Protein AF-0000000084333976 (afdb_homodimer)

Secondary structure (DSSP, 8-state):
---HHHHHHHHHHHHHHHHHHHHH--PPP--B-TTSPBPPEEE---S-EE-----EEEEEE--SS-HHHHHHHHT-GGG----SEEE-TTS-EEE-S-TTSEESSS-S--BTTBS-GGGGEEEEEE---SSSPPPHHHHHHHHHHHHHHHHHHT--GGGEEEHHHHSTTT--TT-TTS-HHHHHHTTSS----SSPPPPPTT--HHHHHHHHT---SSHHHHHHHHIIIII-S---SS--HHHHHHHHHHHHHH--/---HHHHHHHHHHHHHHHHHHHHH--PPP--B-TTSPBPPEEE---S-EE-----EEEEEE--SS-HHHHHHHHT-GGG----SEEE-TTS-EEE-S-TTSEESSS-S--BTTBS-GGGGEEEEEE---SSSPPPHHHHHHHHHHHHHHHHHHT--GGGEEEHHHHSTTT--TT-TTS-HHHHHHTTSS----SSPPPPPTT--HHHHHHHHT---SSHHHHHHHHIIIII-S---SS--HHHHHHHHHHHHHH--

Nearest PDB structures (foldseek):
  3d2y-assembly1_A  TM=8.176E-01  e=6.440E-20  Escherichia coli str. K-12 substr. MG1655
  4bxe-assembly1_A  TM=8.683E-01  e=4.251E-18  Pseudomonas aeruginosa PAO1
  4bol-assembly1_B  TM=7.664E-01  e=3.710E-19  Pseudomonas aeruginosa PAO1
  2y28-assembly3_C  TM=9.132E-01  e=2.337E-10  Citrobacter freundii
  1j3g-assembly1_A  TM=6.584E-01  e=6.649E-06  Citrobacter freundii

Radius of gyration: 23.71 Å; Cα contacts (8 Å, |Δi|>4): 1105; chains: 2; bounding box: 62×66×51 Å

pLDDT: mean 95.33, std 9.06, range [26.02, 98.94]

Structure (mmCIF, N/CA/C/O backbone):
data_AF-0000000084333976-model_v1
#
loop_
_entity.id
_entity.type
_entity.pdbx_description
1 polymer 'N-acetylmuramoyl-L-alanine amidase'
#
loop_
_atom_site.group_PDB
_atom_site.id
_atom_site.type_symbol
_atom_site.label_atom_id
_atom_site.label_alt_id
_atom_site.label_comp_id
_atom_site.label_asym_id
_atom_site.label_entity_id
_atom_site.label_seq_id
_atom_site.pdbx_PDB_ins_code
_atom_site.Cartn_x
_atom_site.Cartn_y
_atom_site.Cartn_z
_atom_site.occupancy
_atom_site.B_iso_or_equiv
_atom_site.auth_seq_id
_atom_site.auth_comp_id
_atom_site.auth_asym_id
_atom_site.auth_atom_id
_atom_site.pdbx_PDB_model_num
ATOM 1 N N . MET A 1 1 ? 24.5 -17.547 -30.5 1 26.02 1 MET A N 1
ATOM 2 C CA . MET A 1 1 ? 25.297 -17.469 -29.266 1 26.02 1 MET A CA 1
ATOM 3 C C . MET A 1 1 ? 24.516 -16.781 -28.156 1 26.02 1 MET A C 1
ATOM 5 O O . MET A 1 1 ? 23.688 -15.898 -28.422 1 26.02 1 MET A O 1
ATOM 9 N N . VAL A 1 2 ? 24.234 -17.312 -26.969 1 33.06 2 VAL A N 1
ATOM 10 C CA . VAL A 1 2 ? 23.609 -17.031 -25.688 1 33.06 2 VAL A CA 1
ATOM 11 C C . VAL A 1 2 ? 24.078 -15.68 -25.172 1 33.06 2 VAL A C 1
ATOM 13 O O . VAL A 1 2 ? 24.938 -15.602 -24.281 1 33.06 2 VAL A O 1
ATOM 16 N N . THR A 1 3 ? 24.547 -14.859 -25.812 1 40.34 3 THR A N 1
ATOM 17 C CA . THR A 1 3 ? 25.094 -13.508 -25.703 1 40.34 3 THR A CA 1
ATOM 18 C C . THR A 1 3 ? 24.078 -12.578 -25.016 1 40.34 3 THR A C 1
ATOM 20 O O . THR A 1 3 ? 24.406 -11.438 -24.688 1 40.34 3 THR A O 1
ATOM 23 N N . THR A 1 4 ? 22.812 -12.953 -24.984 1 44.5 4 THR A N 1
ATOM 24 C CA . THR A 1 4 ? 21.641 -12.172 -24.594 1 44.5 4 THR A CA 1
ATOM 25 C C . THR A 1 4 ? 21.594 -11.992 -23.078 1 44.5 4 THR A C 1
ATOM 27 O O . THR A 1 4 ? 21.188 -10.938 -22.578 1 44.5 4 THR A O 1
ATOM 30 N N . GLY A 1 5 ? 22.156 -13.016 -22.328 1 52.16 5 GLY A N 1
ATOM 31 C CA . GLY A 1 5 ? 22.156 -13.031 -20.875 1 52.16 5 GLY A CA 1
ATOM 32 C C . GLY A 1 5 ? 23.109 -12.008 -20.266 1 52.16 5 GLY A C 1
ATOM 33 O O . GLY A 1 5 ? 22.766 -11.32 -19.312 1 52.16 5 GLY A O 1
ATOM 34 N N . VAL A 1 6 ? 24.562 -12.055 -20.703 1 53.56 6 VAL A N 1
ATOM 35 C CA . VAL A 1 6 ? 25.609 -11.172 -20.219 1 53.56 6 VAL A CA 1
ATOM 36 C C . VAL A 1 6 ? 25.203 -9.719 -20.406 1 53.56 6 VAL A C 1
ATOM 38 O O . VAL A 1 6 ? 25.391 -8.883 -19.516 1 53.56 6 VAL A O 1
ATOM 41 N N . ASN A 1 7 ? 24.438 -9.469 -21.484 1 79.62 7 ASN A N 1
ATOM 42 C CA . ASN A 1 7 ? 24.016 -8.117 -21.797 1 79.62 7 ASN A CA 1
ATOM 43 C C . ASN A 1 7 ? 22.844 -7.672 -20.906 1 79.62 7 ASN A C 1
ATOM 45 O O . ASN A 1 7 ? 22.844 -6.543 -20.422 1 79.62 7 ASN A O 1
ATOM 49 N N . THR A 1 8 ? 22.203 -8.703 -20.344 1 89.75 8 THR A N 1
ATOM 50 C CA . THR A 1 8 ? 21.062 -8.344 -19.516 1 89.75 8 THR A CA 1
ATOM 51 C C . THR A 1 8 ? 21.5 -7.996 -18.094 1 89.75 8 THR A C 1
ATOM 53 O O . THR A 1 8 ? 20.953 -7.066 -17.484 1 89.75 8 THR A O 1
ATOM 56 N N . LYS A 1 9 ? 22.547 -8.75 -17.641 1 92.12 9 LYS A N 1
ATOM 57 C CA . LYS A 1 9 ? 23.062 -8.484 -16.297 1 92.12 9 LYS A CA 1
ATOM 58 C C . LYS A 1 9 ? 23.672 -7.086 -16.219 1 92.12 9 LYS A C 1
ATOM 60 O O . LYS A 1 9 ? 23.438 -6.359 -15.242 1 92.12 9 LYS A O 1
ATOM 65 N N . LYS A 1 10 ? 24.422 -6.746 -17.172 1 92.69 10 LYS A N 1
ATOM 66 C CA . LYS A 1 10 ? 25.047 -5.422 -17.188 1 92.69 10 LYS A CA 1
ATOM 67 C C . LYS A 1 10 ? 23.984 -4.324 -17.281 1 92.69 10 LYS A C 1
ATOM 69 O O . LYS A 1 10 ? 24.109 -3.291 -16.625 1 92.69 10 LYS A O 1
ATOM 74 N N . VAL A 1 11 ? 23.062 -4.578 -18.141 1 94.06 11 VAL A N 1
ATOM 75 C CA . VAL A 1 11 ? 21.953 -3.627 -18.266 1 94.06 11 VAL A CA 1
ATOM 76 C C . VAL A 1 11 ? 21.234 -3.486 -16.922 1 94.06 11 VAL A C 1
ATOM 78 O O . VAL A 1 11 ? 20.969 -2.371 -16.469 1 94.06 11 VAL A O 1
ATOM 81 N N . TYR A 1 12 ? 20.984 -4.555 -16.266 1 95.38 12 TYR A N 1
ATOM 82 C CA . TYR A 1 12 ? 20.359 -4.59 -14.945 1 95.38 12 TYR A CA 1
ATOM 83 C C . TYR A 1 12 ? 21.172 -3.795 -13.93 1 95.38 12 TYR A C 1
ATOM 85 O O . TYR A 1 12 ? 20.641 -2.908 -13.258 1 95.38 12 TYR A O 1
ATOM 93 N N . GLU A 1 13 ? 22.406 -4.047 -13.828 1 96 13 GLU A N 1
ATOM 94 C CA . GLU A 1 13 ? 23.266 -3.381 -12.859 1 96 13 GLU A CA 1
ATOM 95 C C . GLU A 1 13 ? 23.312 -1.876 -13.102 1 96 13 GLU A C 1
ATOM 97 O O . GLU A 1 13 ? 23.281 -1.087 -12.156 1 96 13 GLU A O 1
ATOM 102 N N . THR A 1 14 ? 23.391 -1.522 -14.375 1 96.06 14 THR A N 1
ATOM 103 C CA . THR A 1 14 ? 23.438 -0.109 -14.734 1 96.06 14 THR A CA 1
ATOM 104 C C . THR A 1 14 ? 22.125 0.582 -14.359 1 96.06 14 THR A C 1
ATOM 106 O O . THR A 1 14 ? 22.125 1.689 -13.82 1 96.06 14 THR A O 1
ATOM 109 N N . GLN A 1 15 ? 21.016 -0.066 -14.672 1 96.12 15 GLN A N 1
ATOM 110 C CA . GLN A 1 15 ? 19.703 0.49 -14.32 1 96.12 15 GLN A CA 1
ATOM 111 C C . GLN A 1 15 ? 19.547 0.63 -12.812 1 96.12 15 GLN A C 1
ATOM 113 O O . GLN A 1 15 ? 19.125 1.677 -12.32 1 96.12 15 GLN A O 1
ATOM 118 N N . VAL A 1 16 ? 19.891 -0.395 -12.07 1 97.06 16 VAL A N 1
ATOM 119 C CA . VAL A 1 16 ? 19.781 -0.368 -10.617 1 97.06 16 VAL A CA 1
ATOM 120 C C . VAL A 1 16 ? 20.625 0.778 -10.062 1 97.06 16 VAL A C 1
ATOM 122 O O . VAL A 1 16 ? 20.141 1.572 -9.25 1 97.06 16 VAL A O 1
ATOM 125 N N . ASP A 1 17 ? 21.859 0.923 -10.562 1 97 17 ASP A N 1
ATOM 126 C CA . ASP A 1 17 ? 22.734 1.999 -10.109 1 97 17 ASP A CA 1
ATOM 127 C C . ASP A 1 17 ? 22.109 3.367 -10.391 1 97 17 ASP A C 1
ATOM 129 O O . ASP A 1 17 ? 22.156 4.262 -9.539 1 97 17 ASP A O 1
ATOM 133 N N . SER A 1 18 ? 21.578 3.49 -11.547 1 97.19 18 SER A N 1
ATOM 134 C CA . SER A 1 18 ? 20.969 4.762 -11.93 1 97.19 18 SER A CA 1
ATOM 135 C C . SER A 1 18 ? 19.797 5.105 -11.016 1 97.19 18 SER A C 1
ATOM 137 O O . SER A 1 18 ? 19.656 6.242 -10.562 1 97.19 18 SER A O 1
ATOM 139 N N . PHE A 1 19 ? 18.938 4.148 -10.797 1 96.94 19 PHE A N 1
ATOM 140 C CA . PHE A 1 19 ? 17.781 4.387 -9.93 1 96.94 19 PHE A CA 1
ATOM 141 C C . PHE A 1 19 ? 18.234 4.652 -8.5 1 96.94 19 PHE A C 1
ATOM 143 O O . PHE A 1 19 ? 17.688 5.523 -7.82 1 96.94 19 PHE A O 1
ATOM 150 N N . LEU A 1 20 ? 19.188 3.908 -8.031 1 97.44 20 LEU A N 1
ATOM 151 C CA . LEU A 1 20 ? 19.656 4.09 -6.66 1 97.44 20 LEU A CA 1
ATOM 152 C C . LEU A 1 20 ? 20.344 5.441 -6.492 1 97.44 20 LEU A C 1
ATOM 154 O O . LEU A 1 20 ? 20.328 6.023 -5.406 1 97.44 20 LEU A O 1
ATOM 158 N N . ASP A 1 21 ? 20.953 6.016 -7.527 1 97.25 21 ASP A N 1
ATOM 159 C CA . ASP A 1 21 ? 21.516 7.363 -7.492 1 97.25 21 ASP A CA 1
ATOM 160 C C . ASP A 1 21 ? 20.422 8.406 -7.211 1 97.25 21 ASP A C 1
ATOM 162 O O . ASP A 1 21 ? 20.688 9.406 -6.539 1 97.25 21 ASP A O 1
ATOM 166 N N . VAL A 1 22 ? 19.266 8.156 -7.754 1 97.06 22 VAL A N 1
ATOM 167 C CA . VAL A 1 22 ? 18.156 9.047 -7.469 1 97.06 22 VAL A CA 1
ATOM 168 C C . VAL A 1 22 ? 17.844 9.023 -5.977 1 97.06 22 VAL A C 1
ATOM 170 O O . VAL A 1 22 ? 17.625 10.078 -5.363 1 97.06 22 VAL A O 1
ATOM 173 N N . ALA A 1 23 ? 17.891 7.879 -5.383 1 97.06 23 ALA A N 1
ATOM 174 C CA . ALA A 1 23 ? 17.562 7.707 -3.971 1 97.06 23 ALA A CA 1
ATOM 175 C C . ALA A 1 23 ? 18.641 8.312 -3.078 1 97.06 23 ALA A C 1
ATOM 177 O O . ALA A 1 23 ? 18.422 8.57 -1.895 1 97.06 23 ALA A O 1
ATOM 178 N N . LYS A 1 24 ? 19.766 8.617 -3.602 1 96.56 24 LYS A N 1
ATOM 179 C CA . LYS A 1 24 ? 20.875 9.18 -2.84 1 96.56 24 LYS A CA 1
ATOM 180 C C . LYS A 1 24 ? 20.797 10.703 -2.807 1 96.56 24 LYS A C 1
ATOM 182 O O . LYS A 1 24 ? 21.484 11.344 -2.014 1 96.56 24 LYS A O 1
ATOM 187 N N . GLN A 1 25 ? 20.031 11.219 -3.709 1 96 25 GLN A N 1
ATOM 188 C CA . GLN A 1 25 ? 20 12.672 -3.834 1 96 25 GLN A CA 1
ATOM 189 C C . GLN A 1 25 ? 19.453 13.328 -2.572 1 96 25 GLN A C 1
ATOM 191 O O . GLN A 1 25 ? 18.5 12.82 -1.975 1 96 25 GLN A O 1
ATOM 196 N N . MET A 1 26 ? 20.031 14.383 -2.16 1 95.81 26 MET A N 1
ATOM 197 C CA . MET A 1 26 ? 19.625 15.156 -0.992 1 95.81 26 MET A CA 1
ATOM 198 C C . MET A 1 26 ? 19.156 16.547 -1.4 1 95.81 26 MET A C 1
ATOM 200 O O . MET A 1 26 ? 19.656 17.562 -0.901 1 95.81 26 MET A O 1
ATOM 204 N N . ASN A 1 27 ? 18.203 16.594 -2.271 1 93.12 27 ASN A N 1
ATOM 205 C CA . ASN A 1 27 ? 17.688 17.859 -2.752 1 93.12 27 ASN A CA 1
ATOM 206 C C . ASN A 1 27 ? 16.469 18.312 -1.953 1 93.12 27 ASN A C 1
ATOM 208 O O . ASN A 1 27 ? 15.586 17.5 -1.651 1 93.12 27 ASN A O 1
ATOM 212 N N . PRO A 1 28 ? 16.484 19.578 -1.604 1 93.12 28 PRO A N 1
ATOM 213 C CA . PRO A 1 28 ? 15.258 20.078 -1.003 1 93.12 28 PRO A CA 1
ATOM 214 C C . PRO A 1 28 ? 14.078 20.078 -1.975 1 93.12 28 PRO A C 1
ATOM 216 O O . PRO A 1 28 ? 14.273 19.953 -3.188 1 93.12 28 PRO A O 1
ATOM 219 N N . ALA A 1 29 ? 12.922 20.141 -1.387 1 89.44 29 ALA A N 1
ATOM 220 C CA . ALA A 1 29 ? 11.75 20.328 -2.238 1 89.44 29 ALA A CA 1
ATOM 221 C C . ALA A 1 29 ? 11.812 21.656 -2.971 1 89.44 29 ALA A C 1
ATOM 223 O O . ALA A 1 29 ? 12.125 22.688 -2.371 1 89.44 29 ALA A O 1
ATOM 224 N N . MET A 1 30 ? 11.672 21.656 -4.18 1 90.44 30 MET A N 1
ATOM 225 C CA . MET A 1 30 ? 11.617 22.891 -4.953 1 90.44 30 MET A CA 1
ATOM 226 C C . MET A 1 30 ? 10.172 23.312 -5.203 1 90.44 30 MET A C 1
ATOM 228 O O . MET A 1 30 ? 9.523 22.812 -6.121 1 90.44 30 MET A O 1
ATOM 232 N N . LEU A 1 31 ? 9.727 24.234 -4.418 1 93.69 31 LEU A N 1
ATOM 233 C CA . LEU A 1 31 ? 8.336 24.672 -4.445 1 93.69 31 LEU A CA 1
ATOM 234 C C . LEU A 1 31 ? 8.242 26.141 -4.836 1 93.69 31 LEU A C 1
ATOM 236 O O . LEU A 1 31 ? 9.047 26.969 -4.395 1 93.69 31 LEU A O 1
ATOM 240 N N . THR A 1 32 ? 7.379 26.422 -5.691 1 93.38 32 THR A N 1
ATOM 241 C CA . THR A 1 32 ? 7.09 27.797 -6.102 1 93.38 32 THR A CA 1
ATOM 242 C C . THR A 1 32 ? 5.586 28.062 -6.074 1 93.38 32 THR A C 1
ATOM 244 O O . THR A 1 32 ? 4.789 27.203 -6.449 1 93.38 32 THR A O 1
ATOM 247 N N . ASP A 1 33 ? 5.23 29.203 -5.625 1 91.25 33 ASP A N 1
ATOM 248 C CA . ASP A 1 33 ? 3.809 29.531 -5.594 1 91.25 33 ASP A CA 1
ATOM 249 C C . ASP A 1 33 ? 3.338 30.062 -6.941 1 91.25 33 ASP A C 1
ATOM 251 O O . ASP A 1 33 ? 4.094 30.062 -7.918 1 91.25 33 ASP A O 1
ATOM 255 N N . SER A 1 34 ? 2.08 30.422 -6.938 1 89 34 SER A N 1
ATOM 256 C CA . SER A 1 34 ? 1.458 30.797 -8.203 1 89 34 SER A CA 1
ATOM 257 C C . SER A 1 34 ? 2.096 32.062 -8.773 1 89 34 SER A C 1
ATOM 259 O O . SER A 1 34 ? 2.014 32.312 -9.977 1 89 34 SER A O 1
ATOM 261 N N . ALA A 1 35 ? 2.717 32.875 -7.926 1 92.19 35 ALA A N 1
ATOM 262 C CA . ALA A 1 35 ? 3.371 34.125 -8.359 1 92.19 35 ALA A CA 1
ATOM 263 C C . ALA A 1 35 ? 4.824 33.844 -8.75 1 92.19 35 ALA A C 1
ATOM 265 O O . ALA A 1 35 ? 5.543 34.781 -9.141 1 92.19 35 ALA A O 1
ATOM 266 N N . GLY A 1 36 ? 5.211 32.625 -8.617 1 91.69 36 GLY A N 1
ATOM 267 C CA . GLY A 1 36 ? 6.57 32.281 -8.977 1 91.69 36 GLY A CA 1
ATOM 268 C C . GLY A 1 36 ? 7.559 32.469 -7.84 1 91.69 36 GLY A C 1
ATOM 269 O O . GLY A 1 36 ? 8.773 32.406 -8.047 1 91.69 36 GLY A O 1
ATOM 270 N N . VAL A 1 37 ? 7.039 32.781 -6.688 1 92.44 37 VAL A N 1
ATOM 271 C CA . VAL A 1 37 ? 7.902 32.969 -5.527 1 92.44 37 VAL A CA 1
ATOM 272 C C . VAL A 1 37 ? 8.281 31.625 -4.914 1 92.44 37 VAL A C 1
ATOM 274 O O . VAL A 1 37 ? 7.41 30.812 -4.625 1 92.44 37 VAL A O 1
ATOM 277 N N . ALA A 1 38 ? 9.531 31.469 -4.691 1 93.19 38 ALA A N 1
ATOM 278 C CA . ALA A 1 38 ? 10.039 30.219 -4.129 1 93.19 38 ALA A CA 1
ATOM 279 C C . ALA A 1 38 ? 9.695 30.109 -2.645 1 93.19 38 ALA A C 1
ATOM 281 O O . ALA A 1 38 ? 9.836 31.094 -1.896 1 93.19 38 ALA A O 1
ATOM 282 N N . ILE A 1 39 ? 9.211 29 -2.244 1 94.88 39 ILE A N 1
ATOM 283 C CA . ILE A 1 39 ? 9.047 28.688 -0.831 1 94.88 39 ILE A CA 1
ATOM 284 C C . ILE A 1 39 ? 10.391 28.312 -0.222 1 94.88 39 ILE A C 1
ATOM 286 O O . ILE A 1 39 ? 11.117 27.469 -0.769 1 94.88 39 ILE A O 1
ATOM 290 N N . PRO A 1 40 ? 10.758 28.984 0.869 1 94.5 40 PRO A N 1
ATOM 291 C CA . PRO A 1 40 ? 12.016 28.578 1.505 1 94.5 40 PRO A CA 1
ATOM 292 C C . PRO A 1 40 ? 12.055 27.094 1.841 1 94.5 40 PRO A C 1
ATOM 294 O O . PRO A 1 40 ? 11.125 26.578 2.469 1 94.5 40 PRO A O 1
ATOM 297 N N . SER A 1 41 ? 13.094 26.453 1.38 1 96.12 41 SER A N 1
ATOM 298 C CA . SER A 1 41 ? 13.25 25.016 1.578 1 96.12 41 SER A CA 1
ATOM 299 C C . SER A 1 41 ? 14.711 24.625 1.74 1 96.12 41 SER A C 1
ATOM 301 O O . SER A 1 41 ? 15.602 25.297 1.213 1 96.12 41 SER A O 1
ATOM 303 N N . GLN A 1 42 ? 14.984 23.656 2.537 1 96.25 42 GLN A N 1
ATOM 304 C CA . GLN A 1 42 ? 16.328 23.125 2.732 1 96.25 42 GLN A CA 1
ATOM 305 C C . GLN A 1 42 ? 16.281 21.625 3.004 1 96.25 42 GLN A C 1
ATOM 307 O O . GLN A 1 42 ? 15.25 21.094 3.432 1 96.25 42 GLN A O 1
ATOM 312 N N . PHE A 1 43 ? 17.344 20.953 2.658 1 97.31 43 PHE A N 1
ATOM 313 C CA . PHE A 1 43 ? 17.5 19.547 3.027 1 97.31 43 PHE A CA 1
ATOM 314 C C . PHE A 1 43 ? 18.312 19.406 4.312 1 97.31 43 PHE A C 1
ATOM 316 O O . PHE A 1 43 ? 19.406 19.953 4.414 1 97.31 43 PHE A O 1
ATOM 323 N N . ILE A 1 44 ? 17.734 18.828 5.262 1 97 44 ILE A N 1
ATOM 324 C CA . ILE A 1 44 ? 18.422 18.422 6.488 1 97 44 ILE A CA 1
ATOM 325 C C . ILE A 1 44 ? 18.188 16.938 6.742 1 97 44 ILE A C 1
ATOM 327 O O . ILE A 1 44 ? 17.062 16.531 7.059 1 97 44 ILE A O 1
ATOM 331 N N . ALA A 1 45 ? 19.219 16.234 6.746 1 96.75 45 ALA A N 1
ATOM 332 C CA . ALA A 1 45 ? 19.125 14.773 6.727 1 96.75 45 ALA A CA 1
ATOM 333 C C . ALA A 1 45 ? 18.594 14.242 8.055 1 96.75 45 ALA A C 1
ATOM 335 O O . ALA A 1 45 ? 18.984 14.734 9.125 1 96.75 45 ALA A O 1
ATOM 336 N N . THR A 1 46 ? 17.734 13.219 7.961 1 97.69 46 THR A N 1
ATOM 337 C CA . THR A 1 46 ? 17.391 12.414 9.125 1 97.69 46 THR A CA 1
ATOM 338 C C . THR A 1 46 ? 18.297 11.188 9.219 1 97.69 46 THR A C 1
ATOM 340 O O . THR A 1 46 ? 19.125 10.945 8.336 1 97.69 46 THR A O 1
ATOM 343 N N . VAL A 1 47 ? 18.109 10.391 10.367 1 95.81 47 VAL A N 1
ATOM 344 C CA . VAL A 1 47 ? 19.016 9.258 10.523 1 95.81 47 VAL A CA 1
ATOM 345 C C . VAL A 1 47 ? 18.203 7.984 10.789 1 95.81 47 VAL A C 1
ATOM 347 O O . VAL A 1 47 ? 18.781 6.91 10.992 1 95.81 47 VAL A O 1
ATOM 350 N N . ASN A 1 48 ? 16.938 8.102 10.914 1 97.44 48 ASN A N 1
ATOM 351 C CA . ASN A 1 48 ? 16.062 6.945 11.047 1 97.44 48 ASN A CA 1
ATOM 352 C C . ASN A 1 48 ? 15.344 6.633 9.742 1 97.44 48 ASN A C 1
ATOM 354 O O . ASN A 1 48 ? 14.375 7.305 9.375 1 97.44 48 ASN A O 1
ATOM 358 N N . LEU A 1 49 ? 15.883 5.617 8.969 1 98.19 49 LEU A N 1
ATOM 359 C CA . LEU A 1 49 ? 15.398 5.316 7.621 1 98.19 49 LEU A CA 1
ATOM 360 C C . LEU A 1 49 ? 15.711 3.875 7.242 1 98.19 49 LEU A C 1
ATOM 362 O O . LEU A 1 49 ? 16.562 3.232 7.871 1 98.19 49 LEU A O 1
ATOM 366 N N . ASN A 1 50 ? 15.078 3.355 6.355 1 98.06 50 ASN A N 1
ATOM 367 C CA . ASN A 1 50 ? 15.43 2.127 5.648 1 98.06 50 ASN A CA 1
ATOM 368 C C . ASN A 1 50 ? 14.758 2.057 4.281 1 98.06 50 ASN A C 1
ATOM 370 O O . ASN A 1 50 ? 14.383 3.084 3.715 1 98.06 50 ASN A O 1
ATOM 374 N N . LEU A 1 51 ? 14.82 0.904 3.617 1 98.5 51 LEU A N 1
ATOM 375 C CA . LEU A 1 51 ? 14.219 0.723 2.305 1 98.5 51 LEU A CA 1
ATOM 376 C C . LEU A 1 51 ? 12.727 0.413 2.432 1 98.5 51 LEU A C 1
ATOM 378 O O . LEU A 1 51 ? 12.305 -0.232 3.393 1 98.5 51 LEU A O 1
ATOM 382 N N . ARG A 1 52 ? 11.969 0.897 1.473 1 98.69 52 ARG A N 1
ATOM 383 C CA . ARG A 1 52 ? 10.57 0.481 1.387 1 98.69 52 ARG A CA 1
ATOM 384 C C . ARG A 1 52 ? 10.461 -1.025 1.18 1 98.69 52 ARG A C 1
ATOM 386 O O . ARG A 1 52 ? 11.227 -1.61 0.413 1 98.69 52 ARG A O 1
ATOM 393 N N . LYS A 1 53 ? 9.469 -1.606 1.823 1 98.38 53 LYS A N 1
ATOM 394 C CA . LYS A 1 53 ? 9.25 -3.051 1.796 1 98.38 53 LYS A CA 1
ATOM 395 C C . LYS A 1 53 ? 7.922 -3.395 1.127 1 98.38 53 LYS A C 1
ATOM 397 O O . LYS A 1 53 ? 7 -2.572 1.1 1 98.38 53 LYS A O 1
ATOM 402 N N . PRO A 1 54 ? 7.891 -4.617 0.594 1 98.75 54 PRO A N 1
ATOM 403 C CA . PRO A 1 54 ? 6.582 -5.074 0.116 1 98.75 54 PRO A CA 1
ATOM 404 C C . PRO A 1 54 ? 5.633 -5.438 1.255 1 98.75 54 PRO A C 1
ATOM 406 O O . PRO A 1 54 ? 6.082 -5.84 2.332 1 98.75 54 PRO A O 1
ATOM 409 N N . ASN A 1 55 ? 4.387 -5.254 0.975 1 98.75 55 ASN A N 1
ATOM 410 C CA . ASN A 1 55 ? 3.352 -5.633 1.93 1 98.75 55 ASN A CA 1
ATOM 411 C C . ASN A 1 55 ? 2.367 -6.625 1.321 1 98.75 55 ASN A C 1
ATOM 413 O O . ASN A 1 55 ? 1.45 -7.094 2 1 98.75 55 ASN A O 1
ATOM 417 N N . PHE A 1 56 ? 2.559 -6.988 -0.008 1 98.88 56 PHE A N 1
ATOM 418 C CA . PHE A 1 56 ? 1.717 -7.918 -0.754 1 98.88 56 PHE A CA 1
ATOM 419 C C . PHE A 1 56 ? 2.568 -8.875 -1.576 1 98.88 56 PHE A C 1
ATOM 421 O O . PHE A 1 56 ? 3.699 -8.555 -1.942 1 98.88 56 PHE A O 1
ATOM 428 N N . VAL A 1 57 ? 2.012 -10.008 -1.797 1 98.94 57 VAL A N 1
ATOM 429 C CA . VAL A 1 57 ? 2.463 -10.891 -2.871 1 98.94 57 VAL A CA 1
ATOM 430 C C . VAL A 1 57 ? 1.343 -11.07 -3.895 1 98.94 57 VAL A C 1
ATOM 432 O O . VAL A 1 57 ? 0.201 -11.359 -3.529 1 98.94 57 VAL A O 1
ATOM 435 N N . ILE A 1 58 ? 1.665 -10.836 -5.125 1 98.94 58 ILE A N 1
ATOM 436 C CA . ILE A 1 58 ? 0.716 -11.055 -6.211 1 98.94 58 ILE A CA 1
ATOM 437 C C . ILE A 1 58 ? 1.131 -12.281 -7.016 1 98.94 58 ILE A C 1
ATOM 439 O O . ILE A 1 58 ? 2.246 -12.344 -7.543 1 98.94 58 ILE A O 1
ATOM 443 N N . LEU A 1 59 ? 0.217 -13.219 -7.102 1 98.94 59 LEU A N 1
ATOM 444 C CA . LEU A 1 59 ? 0.473 -14.477 -7.785 1 98.94 59 LEU A CA 1
ATOM 445 C C . LEU A 1 59 ? -0.071 -14.445 -9.211 1 98.94 59 LEU A C 1
ATOM 447 O O . LEU A 1 59 ? -1.17 -13.938 -9.445 1 98.94 59 LEU A O 1
ATOM 451 N N . HIS A 1 60 ? 0.73 -14.93 -10.133 1 98.81 60 HIS A N 1
ATOM 452 C CA . HIS A 1 60 ? 0.436 -14.938 -11.555 1 98.81 60 HIS A CA 1
ATOM 453 C C . HIS A 1 60 ? 0.651 -16.328 -12.156 1 98.81 60 HIS A C 1
ATOM 455 O O . HIS A 1 60 ? 1.301 -17.172 -11.547 1 98.81 60 HIS A O 1
ATOM 461 N N . TYR A 1 61 ? 0.106 -16.516 -13.281 1 98.31 61 TYR A N 1
ATOM 462 C CA . TYR A 1 61 ? 0.702 -17.484 -14.195 1 98.31 61 TYR A CA 1
ATOM 463 C C . TYR A 1 61 ? 1.312 -16.797 -15.406 1 98.31 61 TYR A C 1
ATOM 465 O O . TYR A 1 61 ? 0.979 -15.641 -15.703 1 98.31 61 TYR A O 1
ATOM 473 N N . THR A 1 62 ? 2.146 -17.422 -16.141 1 95.44 62 THR A N 1
ATOM 474 C CA . THR A 1 62 ? 2.941 -16.797 -17.172 1 95.44 62 THR A CA 1
ATOM 475 C C . THR A 1 62 ? 2.182 -16.766 -18.5 1 95.44 62 THR A C 1
ATOM 477 O O . THR A 1 62 ? 2.453 -15.93 -19.359 1 95.44 62 THR A O 1
ATOM 480 N N . ALA A 1 63 ? 1.254 -17.656 -18.688 1 91.81 63 ALA A N 1
ATOM 481 C CA . ALA A 1 63 ? 0.533 -17.859 -19.953 1 91.81 63 ALA A CA 1
ATOM 482 C C . ALA A 1 63 ? 1.498 -18.109 -21.109 1 91.81 63 ALA A C 1
ATOM 484 O O . ALA A 1 63 ? 1.268 -17.656 -22.219 1 91.81 63 ALA A O 1
ATOM 485 N N . GLN A 1 64 ? 2.59 -18.656 -20.828 1 88.94 64 GLN A N 1
ATOM 486 C CA . GLN A 1 64 ? 3.621 -18.984 -21.812 1 88.94 64 GLN A CA 1
ATOM 487 C C . GLN A 1 64 ? 3.896 -20.484 -21.859 1 88.94 64 GLN A C 1
ATOM 489 O O . GLN A 1 64 ? 3.244 -21.25 -21.156 1 88.94 64 GLN A O 1
ATOM 494 N N . ASP A 1 65 ? 4.879 -20.797 -22.672 1 88.25 65 ASP A N 1
ATOM 495 C CA . ASP A 1 65 ? 5.051 -22.219 -22.969 1 88.25 65 ASP A CA 1
ATOM 496 C C . ASP A 1 65 ? 6.152 -22.828 -22.109 1 88.25 65 ASP A C 1
ATOM 498 O O . ASP A 1 65 ? 6.242 -24.047 -21.984 1 88.25 65 ASP A O 1
ATOM 502 N N . SER A 1 66 ? 7.016 -21.922 -21.625 1 92.44 66 SER A N 1
ATOM 503 C CA . SER A 1 66 ? 8.117 -22.453 -20.828 1 92.44 66 SER A CA 1
ATOM 504 C C . SER A 1 66 ? 8.711 -21.391 -19.906 1 92.44 66 SER A C 1
ATOM 506 O O . SER A 1 66 ? 8.508 -20.188 -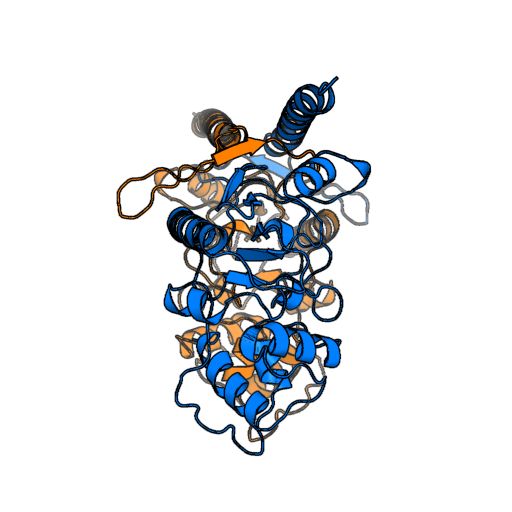20.125 1 92.44 66 SER A O 1
ATOM 508 N N . LEU A 1 67 ? 9.445 -21.891 -18.969 1 95.25 67 LEU A N 1
ATOM 509 C CA . LEU A 1 67 ? 10.219 -21.031 -18.078 1 95.25 67 LEU A CA 1
ATOM 510 C C . LEU A 1 67 ? 11.172 -20.141 -18.859 1 95.25 67 LEU A C 1
ATOM 512 O O . LEU A 1 67 ? 11.266 -18.938 -18.625 1 95.25 67 LEU A O 1
ATOM 516 N N . GLN A 1 68 ? 11.828 -20.734 -19.859 1 95.38 68 GLN A N 1
ATOM 517 C CA . GLN A 1 68 ? 12.812 -20 -20.656 1 95.38 68 GLN A CA 1
ATOM 518 C C . GLN A 1 68 ? 12.164 -18.875 -21.438 1 95.38 68 GLN A C 1
ATOM 520 O O . GLN A 1 68 ? 12.727 -17.781 -21.562 1 95.38 68 GLN A O 1
ATOM 525 N N . GLN A 1 69 ? 11.039 -19.156 -21.969 1 95.62 69 GLN A N 1
ATOM 526 C CA . GLN A 1 69 ? 10.328 -18.125 -22.703 1 95.62 69 GLN A CA 1
ATOM 527 C C . GLN A 1 69 ? 9.992 -16.938 -21.797 1 95.62 69 GLN A C 1
ATOM 529 O O . GLN A 1 69 ? 10.102 -15.781 -22.203 1 95.62 69 GLN A O 1
ATOM 534 N N . THR A 1 70 ? 9.555 -17.219 -20.578 1 96.31 70 THR A N 1
ATOM 535 C CA . THR A 1 70 ? 9.219 -16.172 -19.625 1 96.31 70 THR A CA 1
ATOM 536 C C . THR A 1 70 ? 10.461 -15.359 -19.266 1 96.31 70 THR A C 1
ATOM 538 O O . THR A 1 70 ? 10.422 -14.133 -19.266 1 96.31 70 THR A O 1
ATOM 541 N N . ILE A 1 71 ? 11.547 -16 -19.016 1 96.69 71 ILE A N 1
ATOM 542 C CA . ILE A 1 71 ? 12.797 -15.328 -18.672 1 96.69 71 ILE A CA 1
ATOM 543 C C . ILE A 1 71 ? 13.211 -14.406 -19.812 1 96.69 71 ILE A C 1
ATOM 545 O O . ILE A 1 71 ? 13.602 -13.258 -19.578 1 96.69 71 ILE A O 1
ATOM 549 N N . ASN A 1 72 ? 13.109 -14.93 -21.016 1 95.94 72 ASN A N 1
ATOM 550 C CA . ASN A 1 72 ? 13.438 -14.117 -22.188 1 95.94 72 ASN A CA 1
ATOM 551 C C . ASN A 1 72 ? 12.555 -12.875 -22.25 1 95.94 72 ASN A C 1
ATOM 553 O O . ASN A 1 72 ? 13.047 -11.773 -22.516 1 95.94 72 ASN A O 1
ATOM 557 N N . THR A 1 73 ? 11.273 -13.062 -22.031 1 96.62 73 THR A N 1
ATOM 558 C CA . THR A 1 73 ? 10.312 -11.961 -22.094 1 96.62 73 THR A CA 1
ATOM 559 C C . THR A 1 73 ? 10.656 -10.891 -21.062 1 96.62 73 THR A C 1
ATOM 561 O O . THR A 1 73 ? 10.648 -9.695 -21.375 1 96.62 73 THR A O 1
ATOM 564 N N . PHE A 1 74 ? 11.055 -11.281 -19.844 1 97.06 74 PHE A N 1
ATOM 565 C CA . PHE A 1 74 ? 11.336 -10.352 -18.75 1 97.06 74 PHE A CA 1
ATOM 566 C C . PHE A 1 74 ? 12.727 -9.742 -18.906 1 97.06 74 PHE A C 1
ATOM 568 O O . PHE A 1 74 ? 13.109 -8.859 -18.141 1 97.06 74 PHE A O 1
ATOM 575 N N . SER A 1 75 ? 13.5 -10.188 -19.922 1 95.88 75 SER A N 1
ATOM 576 C CA . SER A 1 75 ? 14.852 -9.688 -20.156 1 95.88 75 SER A CA 1
ATOM 577 C C . SER A 1 75 ? 14.891 -8.75 -21.359 1 95.88 75 SER A C 1
ATOM 579 O O . SER A 1 75 ? 15.961 -8.352 -21.812 1 95.88 75 SER A O 1
ATOM 581 N N . LEU A 1 76 ? 13.75 -8.414 -21.875 1 94.5 76 LEU A N 1
ATOM 582 C CA . LEU A 1 76 ? 13.625 -7.488 -23 1 94.5 76 LEU A CA 1
ATOM 583 C C . LEU A 1 76 ? 12.945 -6.195 -22.547 1 94.5 76 LEU A C 1
ATOM 585 O O . LEU A 1 76 ? 11.836 -6.219 -22.016 1 94.5 76 LEU A O 1
ATOM 589 N N . VAL A 1 77 ? 13.523 -5.086 -22.828 1 93.25 77 VAL A N 1
ATOM 590 C CA . VAL A 1 77 ? 13.016 -3.777 -22.422 1 93.25 77 VAL A CA 1
ATOM 591 C C . VAL A 1 77 ? 11.664 -3.516 -23.078 1 93.25 77 VAL A C 1
ATOM 593 O O . VAL A 1 77 ? 10.75 -2.98 -22.453 1 93.25 77 VAL A O 1
ATOM 596 N N . ARG A 1 78 ? 11.492 -3.916 -24.312 1 94.62 78 ARG A N 1
ATOM 597 C CA . ARG A 1 78 ? 10.328 -3.572 -25.109 1 94.62 78 ARG A CA 1
ATOM 598 C C . ARG A 1 78 ? 9.062 -4.191 -24.547 1 94.62 78 ARG A C 1
ATOM 600 O O . ARG A 1 78 ? 7.953 -3.719 -24.812 1 94.62 78 ARG A O 1
ATOM 607 N N . THR A 1 79 ? 9.195 -5.27 -23.719 1 96.25 79 THR A N 1
ATOM 608 C CA . THR A 1 79 ? 8.008 -5.961 -23.234 1 96.25 79 THR A CA 1
ATOM 609 C C . THR A 1 79 ? 7.371 -5.191 -22.078 1 96.25 79 THR A C 1
ATOM 611 O O . THR A 1 79 ? 6.191 -5.387 -21.781 1 96.25 79 THR A O 1
ATOM 614 N N . GLN A 1 80 ? 8.148 -4.398 -21.359 1 97.31 80 GLN A N 1
ATOM 615 C CA . GLN A 1 80 ? 7.676 -3.541 -20.281 1 97.31 80 GLN A CA 1
ATOM 616 C C . GLN A 1 80 ? 6.988 -4.355 -19.188 1 97.31 80 GLN A C 1
ATOM 618 O O . GLN A 1 80 ? 5.98 -3.926 -18.625 1 97.31 80 GLN A O 1
ATOM 623 N N . VAL A 1 81 ? 7.441 -5.594 -19.016 1 98.06 81 VAL A N 1
ATOM 624 C CA . VAL A 1 81 ? 6.926 -6.453 -17.953 1 98.06 81 VAL A CA 1
ATOM 625 C C . VAL A 1 81 ? 8.086 -7.121 -17.219 1 98.06 81 VAL A C 1
ATOM 627 O O . VAL A 1 81 ? 9.164 -7.301 -17.781 1 98.06 81 VAL A O 1
ATOM 630 N N . SER A 1 82 ? 7.98 -7.426 -16 1 98.5 82 SER A N 1
ATOM 631 C CA . SER A 1 82 ? 8.93 -8.141 -15.148 1 98.5 82 SER A CA 1
ATOM 632 C C . SER A 1 82 ? 8.242 -8.703 -13.906 1 98.5 82 SER A C 1
ATOM 634 O O . SER A 1 82 ? 7.047 -8.484 -13.695 1 98.5 82 SER A O 1
ATOM 636 N N . ALA A 1 83 ? 8.938 -9.477 -13.164 1 98.75 83 ALA A N 1
ATOM 637 C CA . ALA A 1 83 ? 8.539 -10 -11.859 1 98.75 83 ALA A CA 1
ATOM 638 C C . ALA A 1 83 ? 9.758 -10.25 -10.977 1 98.75 83 ALA A C 1
ATOM 640 O O . ALA A 1 83 ? 10.891 -10.258 -11.453 1 98.75 83 ALA A O 1
ATOM 641 N N . HIS A 1 84 ? 9.516 -10.391 -9.773 1 98.88 84 HIS A N 1
ATOM 642 C CA . HIS A 1 84 ? 10.602 -10.719 -8.852 1 98.88 84 HIS A CA 1
ATOM 643 C C . HIS A 1 84 ? 11.031 -12.172 -9 1 98.88 84 HIS A C 1
ATOM 645 O O . HIS A 1 84 ? 12.234 -12.469 -9.023 1 98.88 84 HIS A O 1
ATOM 651 N N . TYR A 1 85 ? 10.031 -13.031 -9.125 1 98.81 85 TYR A N 1
ATOM 652 C CA . TYR A 1 85 ? 10.312 -14.461 -9.172 1 98.81 85 TYR A CA 1
ATOM 653 C C . TYR A 1 85 ? 9.531 -15.133 -10.297 1 98.81 85 TYR A C 1
ATOM 655 O O . TYR A 1 85 ? 8.414 -14.727 -10.617 1 98.81 85 TYR A O 1
ATOM 663 N N . VAL A 1 86 ? 10.141 -16.188 -10.812 1 98.75 86 VAL A N 1
ATOM 664 C CA . VAL A 1 86 ? 9.469 -17.141 -11.688 1 98.75 86 VAL A CA 1
ATOM 665 C C . VAL A 1 86 ? 9.68 -18.562 -11.156 1 98.75 86 VAL A C 1
ATOM 667 O O . VAL A 1 86 ? 10.812 -18.953 -10.859 1 98.75 86 VAL A O 1
ATOM 670 N N . VAL A 1 87 ? 8.602 -19.281 -11.023 1 98.69 87 VAL A N 1
ATOM 671 C CA . VAL A 1 87 ? 8.68 -20.672 -10.578 1 98.69 87 VAL A CA 1
ATOM 672 C C . VAL A 1 87 ? 8.406 -21.609 -11.758 1 98.69 87 VAL A C 1
ATOM 674 O O . VAL A 1 87 ? 7.324 -21.578 -12.344 1 98.69 87 VAL A O 1
ATOM 677 N N . GLY A 1 88 ? 9.367 -22.438 -12.039 1 98.06 88 GLY A N 1
ATOM 678 C CA . GLY A 1 88 ? 9.258 -23.359 -13.156 1 98.06 88 GLY A CA 1
ATOM 679 C C . GLY A 1 88 ? 8.414 -24.578 -12.844 1 98.06 88 GLY A C 1
ATOM 680 O O . GLY A 1 88 ? 8.148 -24.875 -11.672 1 98.06 88 GLY A O 1
ATOM 681 N N . LYS A 1 89 ? 8.086 -25.312 -13.867 1 97.38 89 LYS A N 1
ATOM 682 C CA . LYS A 1 89 ? 7.227 -26.484 -13.734 1 97.38 89 LYS A CA 1
ATOM 683 C C . LYS A 1 89 ? 7.898 -27.562 -12.891 1 97.38 89 LYS A C 1
ATOM 685 O O . LYS A 1 89 ? 7.223 -28.344 -12.211 1 97.38 89 LYS A O 1
ATOM 690 N N . ASP A 1 90 ? 9.188 -27.594 -12.938 1 96.81 90 ASP A N 1
ATOM 691 C CA . ASP A 1 90 ? 9.938 -28.594 -12.18 1 96.81 90 ASP A CA 1
ATOM 692 C C . ASP A 1 90 ? 10.219 -28.109 -10.766 1 96.81 90 ASP A C 1
ATOM 694 O O . ASP A 1 90 ? 10.922 -28.781 -10 1 96.81 90 ASP A O 1
ATOM 698 N N . GLY A 1 91 ? 9.789 -26.875 -10.453 1 97.19 91 GLY A N 1
ATOM 699 C CA . GLY A 1 91 ? 9.977 -26.344 -9.109 1 97.19 91 GLY A CA 1
ATOM 700 C C . GLY A 1 91 ? 11.156 -25.406 -9 1 97.19 91 GLY A C 1
ATOM 701 O O . GLY A 1 91 ? 11.359 -24.781 -7.957 1 97.19 91 GLY A O 1
ATOM 702 N N . LYS A 1 92 ? 11.93 -25.297 -10.055 1 97.62 92 LYS A N 1
ATOM 703 C CA . LYS A 1 92 ? 13.039 -24.344 -10.039 1 97.62 92 LYS A CA 1
ATOM 704 C C . LYS A 1 92 ? 12.539 -22.922 -9.82 1 97.62 92 LYS A C 1
ATOM 706 O O . LYS A 1 92 ? 11.539 -22.516 -10.406 1 97.62 92 LYS A O 1
ATOM 711 N N . VAL A 1 93 ? 13.258 -22.188 -8.961 1 98.5 93 VAL A N 1
ATOM 712 C CA . VAL A 1 93 ? 12.898 -20.797 -8.688 1 98.5 93 VAL A CA 1
ATOM 713 C C . VAL A 1 93 ? 13.945 -19.875 -9.297 1 98.5 93 VAL A C 1
ATOM 715 O O . VAL A 1 93 ? 15.133 -19.984 -8.984 1 98.5 93 VAL A O 1
ATOM 718 N N . VAL A 1 94 ? 13.531 -19.016 -10.141 1 98.44 94 VAL A N 1
ATOM 719 C CA . VAL A 1 94 ? 14.391 -17.984 -10.703 1 98.44 94 VAL A CA 1
ATOM 720 C C . VAL A 1 94 ? 14.07 -16.641 -10.055 1 98.44 94 VAL A C 1
ATOM 722 O O . VAL A 1 94 ? 12.945 -16.141 -10.156 1 98.44 94 VAL A O 1
ATOM 725 N N . HIS A 1 95 ? 15 -16.109 -9.344 1 98.44 95 HIS A N 1
ATOM 726 C CA . HIS A 1 95 ? 14.922 -14.773 -8.773 1 98.44 95 HIS A CA 1
ATOM 727 C C . HIS A 1 95 ? 15.422 -13.719 -9.766 1 98.44 95 HIS A C 1
ATOM 729 O O . HIS A 1 95 ? 16.578 -13.773 -10.195 1 98.44 95 HIS A O 1
ATOM 735 N N . MET A 1 96 ? 14.531 -12.773 -10.125 1 98.44 96 MET A N 1
ATOM 736 C CA . MET A 1 96 ? 14.922 -11.938 -11.258 1 98.44 96 MET A CA 1
ATOM 737 C C . MET A 1 96 ? 15.117 -10.492 -10.82 1 98.44 96 MET A C 1
ATOM 739 O O . MET A 1 96 ? 15.711 -9.695 -11.555 1 98.44 96 MET A O 1
ATOM 743 N N . LEU A 1 97 ? 14.633 -10.148 -9.727 1 98.56 97 LEU A N 1
ATOM 744 C CA . LEU A 1 97 ? 14.742 -8.781 -9.227 1 98.56 97 LEU A CA 1
ATOM 745 C C . LEU A 1 97 ? 14.82 -8.773 -7.703 1 98.56 97 LEU A C 1
ATOM 747 O O . LEU A 1 97 ? 14.039 -9.453 -7.031 1 98.56 97 LEU A O 1
ATOM 751 N N . ASN A 1 98 ? 15.758 -7.969 -7.176 1 98.5 98 ASN A N 1
ATOM 752 C CA . ASN A 1 98 ? 15.859 -7.805 -5.73 1 98.5 98 ASN A CA 1
ATOM 753 C C . ASN A 1 98 ? 14.523 -7.387 -5.121 1 98.5 98 ASN A C 1
ATOM 755 O O . ASN A 1 98 ? 13.828 -6.527 -5.668 1 98.5 98 ASN A O 1
ATOM 759 N N . ASP A 1 99 ? 14.164 -7.918 -3.957 1 98.56 99 ASP A N 1
ATOM 760 C CA . ASP A 1 99 ? 12.852 -7.766 -3.34 1 98.56 99 ASP A CA 1
ATOM 761 C C . ASP A 1 99 ? 12.555 -6.301 -3.023 1 98.56 99 ASP A C 1
ATOM 763 O O . ASP A 1 99 ? 11.398 -5.91 -2.889 1 98.56 99 ASP A O 1
ATOM 767 N N . TYR A 1 100 ? 13.555 -5.504 -2.893 1 98.56 100 TYR A N 1
ATOM 768 C CA . TYR A 1 100 ? 13.367 -4.125 -2.453 1 98.56 100 TYR A CA 1
ATOM 769 C C . TYR A 1 100 ? 13.102 -3.207 -3.639 1 98.56 100 TYR A C 1
ATOM 771 O O . TYR A 1 100 ? 12.742 -2.041 -3.461 1 98.56 100 TYR A O 1
ATOM 779 N N . LEU A 1 101 ? 13.258 -3.729 -4.824 1 98.69 101 LEU A N 1
ATOM 780 C CA . LEU A 1 101 ? 12.992 -2.951 -6.031 1 98.69 101 LEU A CA 1
ATOM 781 C C . LEU A 1 101 ? 11.602 -3.258 -6.582 1 98.69 101 LEU A C 1
ATOM 783 O O . LEU A 1 101 ? 10.922 -4.16 -6.09 1 98.69 101 LEU A O 1
ATOM 787 N N . ARG A 1 102 ? 11.188 -2.473 -7.508 1 98.75 102 ARG A N 1
ATOM 788 C CA . ARG A 1 102 ? 9.836 -2.49 -8.055 1 98.75 102 ARG A CA 1
ATOM 789 C C . ARG A 1 102 ? 9.812 -3.16 -9.43 1 98.75 102 ARG A C 1
ATOM 791 O O . ARG A 1 102 ? 10.453 -2.689 -10.367 1 98.75 102 ARG A O 1
ATOM 798 N N . SER A 1 103 ? 9.047 -4.285 -9.523 1 98.75 103 SER A N 1
ATOM 799 C CA . SER A 1 103 ? 8.836 -4.926 -10.82 1 98.75 103 SER A CA 1
ATOM 800 C C . SER A 1 103 ? 7.555 -4.43 -11.477 1 98.75 103 SER A C 1
ATOM 802 O O . SER A 1 103 ? 6.754 -3.736 -10.852 1 98.75 103 SER A O 1
ATOM 804 N N . TRP A 1 104 ? 7.438 -4.738 -12.75 1 98.69 104 TRP A N 1
ATOM 805 C CA . TRP A 1 104 ? 6.301 -4.277 -13.539 1 98.69 104 TRP A CA 1
ATOM 806 C C . TRP A 1 104 ? 5.34 -5.422 -13.828 1 98.69 104 TRP A C 1
ATOM 808 O O . TRP A 1 104 ? 4.977 -5.66 -14.984 1 98.69 104 TRP A O 1
ATOM 818 N N . HIS A 1 105 ? 4.914 -6.137 -12.781 1 98.81 105 HIS A N 1
ATOM 819 C CA . HIS A 1 105 ? 4.105 -7.34 -12.922 1 98.81 105 HIS A CA 1
ATOM 820 C C . HIS A 1 105 ? 2.617 -7.02 -12.82 1 98.81 105 HIS A C 1
ATOM 822 O O . HIS A 1 105 ? 1.79 -7.684 -13.445 1 98.81 105 HIS A O 1
ATOM 828 N N . ALA A 1 106 ? 2.234 -6.02 -12.055 1 98.62 106 ALA A N 1
ATOM 829 C CA . ALA A 1 106 ? 0.837 -5.785 -11.703 1 98.62 106 ALA A CA 1
ATOM 830 C C . ALA A 1 106 ? 0.161 -4.879 -12.727 1 98.62 106 ALA A C 1
ATOM 832 O O . ALA A 1 106 ? -1.016 -5.062 -13.047 1 98.62 106 ALA A O 1
ATOM 833 N N . GLY A 1 107 ? 0.96 -3.854 -13.297 1 97.56 107 GLY A N 1
ATOM 834 C CA . GLY A 1 107 ? 0.341 -2.9 -14.203 1 97.56 107 GLY A CA 1
ATOM 835 C C . GLY A 1 107 ? -0.792 -2.119 -13.57 1 97.56 107 GLY A C 1
ATOM 836 O O . GLY A 1 107 ? -0.798 -1.902 -12.352 1 97.56 107 GLY A O 1
ATOM 837 N N . VAL A 1 108 ? -1.706 -1.619 -14.445 1 96.81 108 VAL A N 1
ATOM 838 C CA . VAL A 1 108 ? -2.883 -0.917 -13.938 1 96.81 108 VAL A CA 1
ATOM 839 C C . VAL A 1 108 ? -3.707 -1.854 -13.062 1 96.81 108 VAL A C 1
ATOM 841 O O . VAL A 1 108 ? -4.227 -2.865 -13.539 1 96.81 108 VAL A O 1
ATOM 844 N N . SER A 1 109 ? -3.777 -1.56 -11.797 1 97.75 109 SER A N 1
ATOM 845 C CA . SER A 1 109 ? -4.461 -2.4 -10.82 1 97.75 109 SER A CA 1
ATOM 846 C C . SER A 1 109 ? -4.781 -1.621 -9.547 1 97.75 109 SER A C 1
ATOM 848 O O . SER A 1 109 ? -4.285 -0.511 -9.352 1 97.75 109 SER A O 1
ATOM 850 N N . LYS A 1 110 ? -5.652 -2.213 -8.82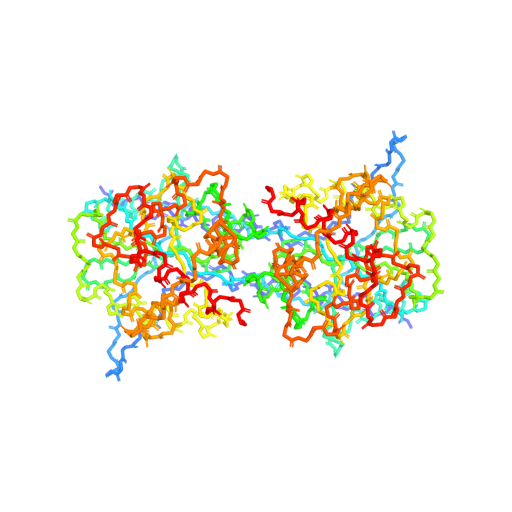 1 97.81 110 LYS A N 1
ATOM 851 C CA . LYS A 1 110 ? -6.117 -1.598 -7.582 1 97.81 110 LYS A CA 1
ATOM 852 C C . LYS A 1 110 ? -6.547 -2.656 -6.57 1 97.81 110 LYS A C 1
ATOM 854 O O . LYS A 1 110 ? -7.176 -3.65 -6.934 1 97.81 110 LYS A O 1
ATOM 859 N N . TRP A 1 111 ? -6.262 -2.463 -5.359 1 98 111 TRP A N 1
ATOM 860 C CA . TRP A 1 111 ? -6.734 -3.248 -4.227 1 98 111 TRP A CA 1
ATOM 861 C C . TRP A 1 111 ? -6.988 -2.355 -3.014 1 98 111 TRP A C 1
ATOM 863 O O . TRP A 1 111 ? -6.051 -1.786 -2.447 1 98 111 TRP A O 1
ATOM 873 N N . GLY A 1 112 ? -8.25 -2.27 -2.611 1 95.94 112 GLY A N 1
ATOM 874 C CA . GLY A 1 112 ? -8.594 -1.255 -1.629 1 95.94 112 GLY A CA 1
ATOM 875 C C . GLY A 1 112 ? -8.258 0.152 -2.082 1 95.94 112 GLY A C 1
ATOM 876 O O . GLY A 1 112 ? -8.68 0.583 -3.156 1 95.94 112 GLY A O 1
ATOM 877 N N . SER A 1 113 ? -7.422 0.776 -1.279 1 94.69 113 SER A N 1
ATOM 878 C CA . SER A 1 113 ? -7.059 2.156 -1.589 1 94.69 113 SER A CA 1
ATOM 879 C C . SER A 1 113 ? -5.727 2.225 -2.328 1 94.69 113 SER A C 1
ATOM 881 O O . SER A 1 113 ? -5.305 3.299 -2.758 1 94.69 113 SER A O 1
ATOM 883 N N . VAL A 1 114 ? -5.105 1.098 -2.525 1 97.88 114 VAL A N 1
ATOM 884 C CA . VAL A 1 114 ? -3.814 1.078 -3.203 1 97.88 114 VAL A CA 1
ATOM 885 C C . VAL A 1 114 ? -4.023 1.059 -4.715 1 97.88 114 VAL A C 1
ATOM 887 O O . VAL A 1 114 ? -4.703 0.173 -5.242 1 97.88 114 VAL A O 1
ATOM 890 N N . THR A 1 115 ? -3.369 2.021 -5.402 1 97.81 115 THR 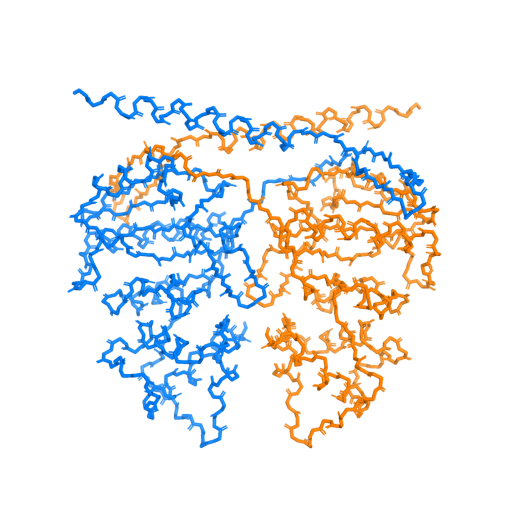A N 1
ATOM 891 C CA . THR A 1 115 ? -3.58 2.123 -6.84 1 97.81 115 THR A CA 1
ATOM 892 C C . THR A 1 115 ? -2.281 1.865 -7.598 1 97.81 115 THR A C 1
ATOM 894 O O . THR A 1 115 ? -2.27 1.84 -8.828 1 97.81 115 THR A O 1
ATOM 897 N N . ASP A 1 116 ? -1.211 1.701 -6.93 1 98.25 116 ASP A N 1
ATOM 898 C CA . ASP A 1 116 ? 0.069 1.284 -7.496 1 98.25 116 ASP A CA 1
ATOM 899 C C . ASP A 1 116 ? 0.569 0.001 -6.836 1 98.25 116 ASP A C 1
ATOM 901 O O . ASP A 1 116 ? 1.468 0.04 -5.992 1 98.25 116 ASP A O 1
ATOM 905 N N . MET A 1 117 ? 0.06 -1.111 -7.285 1 98.69 117 MET A N 1
ATOM 906 C CA . MET A 1 117 ? 0.356 -2.391 -6.648 1 98.69 117 MET A CA 1
ATOM 907 C C . MET A 1 117 ? 1.79 -2.824 -6.934 1 98.69 117 MET A C 1
ATOM 909 O O . MET A 1 117 ? 2.398 -3.543 -6.141 1 98.69 117 MET A O 1
ATOM 913 N N . ASN A 1 118 ? 2.365 -2.354 -8.047 1 98.88 118 ASN A N 1
ATOM 914 C CA . ASN A 1 118 ? 3.766 -2.666 -8.32 1 98.88 118 ASN A CA 1
ATOM 915 C C . ASN A 1 118 ? 4.672 -2.186 -7.188 1 98.88 118 ASN A C 1
ATOM 917 O O . ASN A 1 118 ? 5.633 -2.865 -6.828 1 98.88 118 ASN A O 1
ATOM 921 N N . SER A 1 119 ? 4.332 -1.09 -6.57 1 98.81 119 SER A N 1
ATOM 922 C CA . SER A 1 119 ? 5.234 -0.434 -5.629 1 98.81 119 SER A CA 1
ATOM 923 C C . SER A 1 119 ? 5.156 -1.079 -4.25 1 98.81 119 SER A C 1
ATOM 925 O O . SER A 1 119 ? 6.043 -0.885 -3.416 1 98.81 119 SER A O 1
ATOM 927 N N . CYS A 1 120 ? 4.137 -1.893 -4.012 1 98.69 120 CYS A N 1
ATOM 928 C CA . CYS A 1 120 ? 4.02 -2.396 -2.648 1 98.69 120 CYS A CA 1
ATOM 929 C C . CYS A 1 120 ? 3.91 -3.916 -2.635 1 98.69 120 CYS A C 1
ATOM 931 O O . CYS A 1 120 ? 3.43 -4.5 -1.662 1 98.69 120 CYS A O 1
ATOM 933 N N . SER A 1 121 ? 4.344 -4.551 -3.76 1 98.88 121 SER A N 1
ATOM 934 C CA . SER A 1 121 ? 4.152 -6 -3.793 1 98.88 121 SER A CA 1
ATOM 935 C C . SER A 1 121 ? 5.352 -6.703 -4.422 1 98.88 121 SER A C 1
ATOM 937 O O . SER A 1 121 ? 6.191 -6.059 -5.051 1 98.88 121 SER A O 1
ATOM 939 N N . ILE A 1 122 ? 5.422 -7.98 -4.117 1 98.94 122 ILE A N 1
ATOM 940 C CA . ILE A 1 122 ? 6.262 -8.938 -4.828 1 98.94 122 ILE A CA 1
ATOM 941 C C . ILE A 1 122 ? 5.434 -9.664 -5.887 1 98.94 122 ILE A C 1
ATOM 943 O O . ILE A 1 122 ? 4.367 -10.203 -5.586 1 98.94 122 ILE A O 1
ATOM 947 N N . GLY A 1 123 ? 5.895 -9.625 -7.105 1 98.94 123 GLY A N 1
ATOM 948 C CA . GLY A 1 123 ? 5.262 -10.406 -8.156 1 98.94 123 GLY A CA 1
ATOM 949 C C . GLY A 1 123 ? 5.902 -11.766 -8.359 1 98.94 123 GLY A C 1
ATOM 950 O O . GLY A 1 123 ? 7.121 -11.867 -8.508 1 98.94 123 GLY A O 1
ATOM 951 N N . ILE A 1 124 ? 5.141 -12.797 -8.352 1 98.94 124 ILE A N 1
ATOM 952 C CA . ILE A 1 124 ? 5.605 -14.156 -8.609 1 98.94 124 ILE A CA 1
ATOM 953 C C . ILE A 1 124 ? 4.859 -14.742 -9.805 1 98.94 124 ILE A C 1
ATOM 955 O O . ILE A 1 124 ? 3.635 -14.875 -9.773 1 98.94 124 ILE A O 1
ATOM 959 N N . GLU A 1 125 ? 5.59 -15.062 -10.828 1 98.81 125 GLU A N 1
ATOM 960 C CA . GLU A 1 125 ? 5.07 -15.758 -12 1 98.81 125 GLU A CA 1
ATOM 961 C C . GLU A 1 125 ? 5.289 -17.266 -11.883 1 98.81 125 GLU A C 1
ATOM 963 O O . GLU A 1 125 ? 6.406 -17.719 -11.609 1 98.81 125 GLU A O 1
ATOM 968 N N . ILE A 1 126 ? 4.266 -18 -12.109 1 98.75 126 ILE A N 1
ATOM 969 C CA . ILE A 1 126 ? 4.359 -19.453 -12.086 1 98.75 126 ILE A CA 1
ATOM 970 C C . ILE A 1 126 ? 4.152 -20.016 -13.492 1 98.75 126 ILE A C 1
ATOM 972 O O . ILE A 1 126 ? 3.15 -19.703 -14.141 1 98.75 126 ILE A O 1
ATOM 976 N N . ASP A 1 127 ? 5.047 -20.766 -13.906 1 98.31 127 ASP A N 1
ATOM 977 C CA . ASP A 1 127 ? 5.012 -21.328 -15.258 1 98.31 127 ASP A CA 1
ATOM 978 C C . ASP A 1 127 ? 3.77 -22.203 -15.453 1 98.31 127 ASP A C 1
ATOM 980 O O . ASP A 1 127 ? 3.703 -23.328 -14.953 1 98.31 127 ASP A O 1
ATOM 984 N N . ASN A 1 128 ? 2.826 -21.656 -16.109 1 98 128 ASN A N 1
ATOM 985 C CA . ASN A 1 128 ? 1.551 -22.297 -16.422 1 98 128 ASN A CA 1
ATOM 986 C C . ASN A 1 128 ? 0.823 -21.562 -17.547 1 98 128 ASN A C 1
ATOM 988 O O . ASN A 1 128 ? 0.89 -20.344 -17.656 1 98 128 ASN A O 1
ATOM 992 N N . ASN A 1 129 ? 0.133 -22.312 -18.375 1 95.06 129 ASN A N 1
ATOM 993 C CA . ASN A 1 129 ? -0.53 -21.703 -19.531 1 95.06 129 ASN A CA 1
ATOM 994 C C . ASN A 1 129 ? -1.946 -21.25 -19.188 1 95.06 129 ASN A C 1
ATOM 996 O O . ASN A 1 129 ? -2.645 -20.688 -20.031 1 95.06 129 ASN A O 1
ATOM 1000 N N . GLY A 1 130 ? -2.432 -21.562 -18 1 95.5 130 GLY A N 1
ATOM 1001 C CA . GLY A 1 130 ? -3.73 -21.094 -17.531 1 95.5 130 GLY A CA 1
ATOM 1002 C C . GLY A 1 130 ? -4.836 -22.109 -17.766 1 95.5 130 GLY A C 1
ATOM 1003 O O . GLY A 1 130 ? -5.969 -21.922 -17.312 1 95.5 130 GLY A O 1
ATOM 1004 N N . ASN A 1 131 ? -4.555 -23.281 -18.359 1 95.19 131 ASN A N 1
ATOM 1005 C CA . ASN A 1 131 ? -5.594 -24.234 -18.734 1 95.19 131 ASN A CA 1
ATOM 1006 C C . ASN A 1 131 ? -5.297 -25.625 -18.188 1 95.19 131 ASN A C 1
ATOM 1008 O O . ASN A 1 131 ? -5.848 -26.609 -18.672 1 95.19 131 ASN A O 1
ATOM 1012 N N . GLU A 1 132 ? -4.426 -25.688 -17.266 1 96.31 132 GLU A N 1
ATOM 1013 C CA . GLU A 1 132 ? -4.062 -26.953 -16.641 1 96.31 132 GLU A CA 1
ATOM 1014 C C . GLU A 1 132 ? -3.674 -26.75 -15.172 1 96.31 132 GLU A C 1
ATOM 1016 O O . GLU A 1 132 ? -3.328 -25.641 -14.766 1 96.31 132 GLU A O 1
ATOM 1021 N N . PRO A 1 133 ? -3.729 -27.828 -14.422 1 97.44 133 PRO A N 1
ATOM 1022 C CA . PRO A 1 133 ? -3.271 -27.703 -13.031 1 97.44 133 PRO A CA 1
ATOM 1023 C C . PRO A 1 133 ? -1.782 -27.391 -12.93 1 97.44 133 PRO A C 1
ATOM 1025 O O . PRO A 1 133 ? -1.032 -27.609 -13.883 1 97.44 133 PRO A O 1
ATOM 1028 N N . PHE A 1 134 ? -1.421 -26.844 -11.852 1 98.25 134 PHE A N 1
ATOM 1029 C CA . PHE A 1 134 ? -0.015 -26.609 -11.547 1 98.25 134 PHE A CA 1
ATOM 1030 C C . PHE A 1 134 ? 0.647 -27.875 -11.023 1 98.25 134 PHE A C 1
ATOM 1032 O O . PHE A 1 134 ? 0.013 -28.672 -10.32 1 98.25 134 PHE A O 1
ATOM 1039 N N . SER A 1 135 ? 1.915 -28.094 -11.344 1 97.75 135 SER A N 1
ATOM 1040 C CA . SER A 1 135 ? 2.578 -29.328 -10.922 1 97.75 135 SER A CA 1
ATOM 1041 C C . SER A 1 135 ? 2.885 -29.297 -9.43 1 97.75 135 SER A C 1
ATOM 1043 O O . SER A 1 135 ? 3.008 -28.234 -8.836 1 97.75 135 SER A O 1
ATOM 1045 N N . GLU A 1 136 ? 2.996 -30.484 -8.859 1 97.69 136 GLU A N 1
ATOM 1046 C CA . GLU A 1 136 ? 3.273 -30.578 -7.43 1 97.69 136 GLU A CA 1
ATOM 1047 C C . GLU A 1 136 ? 4.625 -29.969 -7.086 1 97.69 136 GLU A C 1
ATOM 1049 O O . GLU A 1 136 ? 4.746 -29.234 -6.102 1 97.69 136 GLU A O 1
ATOM 1054 N N . PRO A 1 137 ? 5.707 -30.219 -7.902 1 97 137 PRO A N 1
ATOM 1055 C CA . PRO A 1 137 ? 6.98 -29.562 -7.594 1 97 137 PRO A CA 1
ATOM 1056 C C . PRO A 1 137 ? 6.871 -28.031 -7.605 1 97 137 PRO A C 1
ATOM 1058 O O . PRO A 1 137 ? 7.492 -27.359 -6.777 1 97 137 PRO A O 1
ATOM 1061 N N . GLN A 1 138 ? 6.035 -27.484 -8.469 1 96.88 138 GLN A N 1
ATOM 1062 C CA . GLN A 1 138 ? 5.812 -26.047 -8.539 1 96.88 138 GLN A CA 1
ATOM 1063 C C . GLN A 1 138 ? 5.203 -25.516 -7.238 1 96.88 138 GLN A C 1
ATOM 1065 O O . GLN A 1 138 ? 5.672 -24.531 -6.684 1 96.88 138 GLN A O 1
ATOM 1070 N N . ILE A 1 139 ? 4.211 -26.234 -6.824 1 98.38 139 ILE A N 1
ATOM 1071 C CA . ILE A 1 139 ? 3.461 -25.766 -5.66 1 98.38 139 ILE A CA 1
ATOM 1072 C C . ILE A 1 139 ? 4.316 -25.906 -4.402 1 98.38 139 ILE A C 1
ATOM 1074 O O . ILE A 1 139 ? 4.297 -25.047 -3.531 1 98.38 139 ILE A O 1
ATOM 1078 N N . LYS A 1 140 ? 5.09 -26.922 -4.328 1 97.69 140 LYS A N 1
ATOM 1079 C CA . LYS A 1 140 ? 5.98 -27.109 -3.186 1 97.69 140 LYS A CA 1
ATOM 1080 C C . LYS A 1 140 ? 6.98 -25.953 -3.076 1 97.69 140 LYS A C 1
ATOM 1082 O O . LYS A 1 140 ? 7.148 -25.375 -2 1 97.69 140 LYS A O 1
ATOM 1087 N N . SER A 1 141 ? 7.66 -25.641 -4.137 1 98.38 141 SER A N 1
ATOM 1088 C CA . SER A 1 141 ? 8.625 -24.547 -4.152 1 98.38 141 SER A CA 1
ATOM 1089 C C . SER A 1 141 ? 7.949 -23.219 -3.848 1 98.38 141 SER A C 1
ATOM 1091 O O . SER A 1 141 ? 8.5 -22.391 -3.127 1 98.38 141 SER A O 1
ATOM 1093 N N . LEU A 1 142 ? 6.766 -23.062 -4.422 1 98.69 142 LEU A N 1
ATOM 1094 C CA . LEU A 1 142 ? 6.02 -21.828 -4.199 1 98.69 142 LEU A CA 1
ATOM 1095 C C . LEU A 1 142 ? 5.715 -21.641 -2.715 1 98.69 142 LEU A C 1
ATOM 1097 O O . LEU A 1 142 ? 5.93 -20.562 -2.166 1 98.69 142 LEU A O 1
ATOM 1101 N N . LEU A 1 143 ? 5.211 -22.672 -2.059 1 98.69 143 LEU A N 1
ATOM 1102 C CA . LEU A 1 143 ? 4.852 -22.578 -0.647 1 98.69 143 LEU A CA 1
ATOM 1103 C C . LEU A 1 143 ? 6.062 -22.219 0.202 1 98.69 143 LEU A C 1
ATOM 1105 O O . LEU A 1 143 ? 5.957 -21.438 1.144 1 98.69 143 LEU A O 1
ATOM 1109 N N . LEU A 1 144 ? 7.219 -22.734 -0.105 1 98.62 144 LEU A N 1
ATOM 1110 C CA . LEU A 1 144 ? 8.445 -22.406 0.606 1 98.62 144 LEU A CA 1
ATOM 1111 C C . LEU A 1 144 ? 8.828 -20.938 0.376 1 98.62 144 LEU A C 1
ATOM 1113 O O . LEU A 1 144 ? 9.234 -20.25 1.31 1 98.62 144 LEU A O 1
ATOM 1117 N N . LEU A 1 145 ? 8.727 -20.531 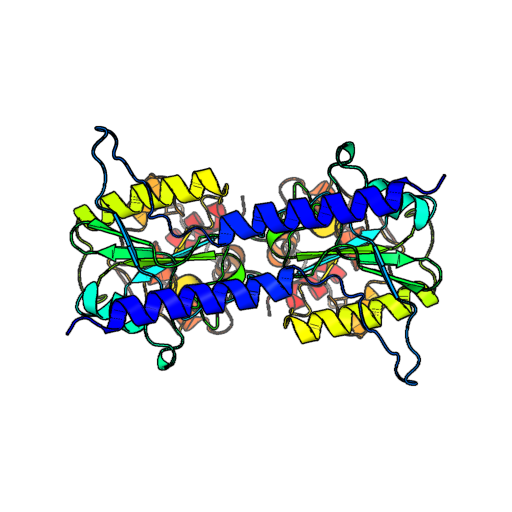-0.864 1 98.75 145 LEU A N 1
ATOM 1118 C CA . LEU A 1 145 ? 9.023 -19.141 -1.205 1 98.75 145 LEU A CA 1
ATOM 1119 C C . LEU A 1 145 ? 8.086 -18.203 -0.467 1 98.75 145 LEU A C 1
ATOM 1121 O O . LEU A 1 145 ? 8.531 -17.203 0.114 1 98.75 145 LEU A O 1
ATOM 1125 N N . LEU A 1 146 ? 6.785 -18.5 -0.471 1 98.88 146 LEU A N 1
ATOM 1126 C CA . LEU A 1 146 ? 5.797 -17.656 0.201 1 98.88 146 LEU A CA 1
ATOM 1127 C C . LEU A 1 146 ? 6.078 -17.578 1.698 1 98.88 146 LEU A C 1
ATOM 1129 O O . LEU A 1 146 ? 5.941 -16.516 2.307 1 98.88 146 LEU A O 1
ATOM 1133 N N . ALA A 1 147 ? 6.445 -18.688 2.271 1 98.56 147 ALA A N 1
ATOM 1134 C CA . ALA A 1 147 ? 6.773 -18.703 3.695 1 98.56 147 ALA A CA 1
ATOM 1135 C C . ALA A 1 147 ? 7.953 -17.781 3.998 1 98.56 147 ALA A C 1
ATOM 1137 O O . ALA A 1 147 ? 7.934 -17.047 4.984 1 98.56 147 ALA A O 1
ATOM 1138 N N . GLN A 1 148 ? 8.938 -17.844 3.195 1 98.12 148 GLN A N 1
ATOM 1139 C CA . GLN A 1 148 ? 10.102 -17 3.375 1 98.12 148 GLN A CA 1
ATOM 1140 C C . GLN A 1 148 ? 9.734 -15.523 3.246 1 98.12 148 GLN A C 1
ATOM 1142 O O . GLN A 1 148 ? 10.148 -14.695 4.066 1 98.12 148 GLN A O 1
ATOM 1147 N N . LEU A 1 149 ? 9.008 -15.188 2.238 1 98.69 149 LEU A N 1
ATOM 1148 C CA . LEU A 1 149 ? 8.609 -13.805 2.01 1 98.69 149 LEU A CA 1
ATOM 1149 C C . LEU A 1 149 ? 7.73 -13.297 3.148 1 98.69 149 LEU A C 1
ATOM 1151 O O . LEU A 1 149 ? 7.891 -12.156 3.602 1 98.69 149 LEU A O 1
ATOM 1155 N N . LYS A 1 150 ? 6.75 -14.141 3.531 1 98.75 150 LYS A N 1
ATOM 1156 C CA . LYS A 1 150 ? 5.883 -13.789 4.652 1 98.75 150 LYS A CA 1
ATOM 1157 C C . LYS A 1 150 ? 6.703 -13.445 5.895 1 98.75 150 LYS A C 1
ATOM 1159 O O . LYS A 1 150 ? 6.453 -12.43 6.551 1 98.75 150 LYS A O 1
ATOM 1164 N N . LYS A 1 151 ? 7.656 -14.219 6.211 1 98 151 LYS A N 1
ATOM 1165 C CA . LYS A 1 151 ? 8.5 -14.039 7.387 1 98 151 LYS A CA 1
ATOM 1166 C C . LYS A 1 151 ? 9.406 -12.82 7.23 1 98 151 LYS A C 1
ATOM 1168 O O . LYS A 1 151 ? 9.477 -11.977 8.125 1 98 151 LYS A O 1
ATOM 1173 N N . ASN A 1 152 ? 10.078 -12.727 6.09 1 97.88 152 ASN A N 1
ATOM 1174 C CA . ASN A 1 152 ? 11.07 -11.68 5.863 1 97.88 152 ASN A CA 1
ATOM 1175 C C . ASN A 1 152 ? 10.438 -10.297 5.922 1 97.88 152 ASN A C 1
ATOM 1177 O O . ASN A 1 152 ? 11.062 -9.336 6.371 1 97.88 152 ASN A O 1
ATOM 1181 N N . TYR A 1 153 ? 9.188 -10.188 5.5 1 98.31 153 TYR A N 1
ATOM 1182 C CA . TYR A 1 153 ? 8.609 -8.859 5.316 1 98.31 153 TYR A CA 1
ATOM 1183 C C . TYR A 1 153 ? 7.348 -8.688 6.156 1 98.31 153 TYR A C 1
ATOM 1185 O O . TYR A 1 153 ? 6.652 -7.676 6.047 1 98.31 153 TYR A O 1
ATOM 1193 N N . ASN A 1 154 ? 7 -9.688 6.988 1 97.81 154 ASN A N 1
ATOM 1194 C CA . ASN A 1 154 ? 5.816 -9.664 7.836 1 97.81 154 ASN A CA 1
ATOM 1195 C C . ASN A 1 154 ? 4.555 -9.359 7.031 1 97.81 154 ASN A C 1
ATOM 1197 O O . ASN A 1 154 ? 3.756 -8.508 7.418 1 97.81 154 ASN A O 1
ATOM 1201 N N . ILE A 1 155 ? 4.426 -9.984 5.926 1 98.62 155 ILE A N 1
ATOM 1202 C CA . ILE A 1 155 ? 3.26 -9.805 5.062 1 98.62 155 ILE A CA 1
ATOM 1203 C C . ILE A 1 155 ? 2.055 -10.516 5.672 1 98.62 155 ILE A C 1
ATOM 1205 O O . ILE A 1 155 ? 2.119 -11.711 5.984 1 98.62 155 ILE A O 1
ATOM 1209 N N . PRO A 1 156 ? 0.963 -9.805 5.848 1 98.12 156 PRO A N 1
ATOM 1210 C CA . PRO A 1 156 ? -0.206 -10.438 6.457 1 98.12 156 PRO A CA 1
ATOM 1211 C C . PRO A 1 156 ? -0.834 -11.5 5.562 1 98.12 156 PRO A C 1
ATOM 1213 O O . PRO A 1 156 ? -0.763 -11.406 4.332 1 98.12 156 PRO A O 1
ATOM 1216 N N . GLN A 1 157 ? -1.455 -12.469 6.16 1 98.44 157 GLN A N 1
ATOM 1217 C CA . GLN A 1 157 ? -2.074 -13.594 5.473 1 98.44 157 GLN A CA 1
ATOM 1218 C C . GLN A 1 157 ? -3.02 -13.109 4.375 1 98.44 157 GLN A C 1
ATOM 1220 O O . GLN A 1 157 ? -3.084 -13.711 3.297 1 98.44 157 GLN A O 1
ATOM 1225 N N . ALA A 1 158 ? -3.721 -12.031 4.613 1 98.31 158 ALA A N 1
ATOM 1226 C CA . ALA A 1 158 ? -4.746 -11.539 3.701 1 98.31 158 ALA A CA 1
ATOM 1227 C C . ALA A 1 158 ? -4.121 -11.008 2.414 1 98.31 158 ALA A C 1
ATOM 1229 O O . ALA A 1 158 ? -4.824 -10.781 1.423 1 98.31 158 ALA A O 1
ATOM 1230 N N . ASN A 1 159 ? -2.801 -10.758 2.42 1 98.75 159 ASN A N 1
ATOM 1231 C CA . ASN A 1 159 ? -2.199 -9.984 1.338 1 98.75 159 ASN A CA 1
ATOM 1232 C C . ASN A 1 159 ? -1.458 -10.883 0.352 1 98.75 159 ASN A C 1
ATOM 1234 O O . ASN A 1 159 ? -0.586 -10.422 -0.384 1 98.75 159 ASN A O 1
ATOM 1238 N N . PHE A 1 160 ? -1.73 -12.172 0.365 1 98.94 160 PHE A N 1
ATOM 1239 C CA . PHE A 1 160 ? -1.386 -13.094 -0.708 1 98.94 160 PHE A CA 1
ATOM 1240 C C . PHE A 1 160 ? -2.557 -13.273 -1.67 1 98.94 160 PHE A C 1
ATOM 1242 O O . PHE A 1 160 ? -3.496 -14.016 -1.383 1 98.94 160 PHE A O 1
ATOM 1249 N N . ILE A 1 161 ? -2.508 -12.531 -2.785 1 98.88 161 ILE A N 1
ATOM 1250 C CA . ILE A 1 161 ? -3.646 -12.445 -3.691 1 98.88 161 ILE A CA 1
ATOM 1251 C C . ILE A 1 161 ? -3.174 -12.609 -5.133 1 98.88 161 ILE A C 1
ATOM 1253 O O . ILE A 1 161 ? -1.983 -12.797 -5.387 1 98.88 161 ILE A O 1
ATOM 1257 N N . GLY A 1 162 ? -4.129 -12.641 -6.059 1 98.94 162 GLY A N 1
ATOM 1258 C CA . GLY A 1 162 ? -3.801 -12.914 -7.449 1 98.94 162 GLY A CA 1
ATOM 1259 C C . GLY A 1 162 ? -3.895 -11.68 -8.336 1 98.94 162 GLY A C 1
ATOM 1260 O O . GLY A 1 162 ? -4.473 -10.664 -7.938 1 98.94 162 GLY A O 1
ATOM 1261 N N . HIS A 1 163 ? -3.33 -11.836 -9.484 1 98.94 163 HIS A N 1
ATOM 1262 C CA . HIS A 1 163 ? -3.414 -10.773 -10.477 1 98.94 163 HIS A CA 1
ATOM 1263 C C . HIS A 1 163 ? -4.863 -10.461 -10.828 1 98.94 163 HIS A C 1
ATOM 1265 O O . HIS A 1 163 ? -5.23 -9.297 -11 1 98.94 163 HIS A O 1
ATOM 1271 N N . ALA A 1 164 ? -5.68 -11.469 -10.984 1 98.75 164 ALA A N 1
ATOM 1272 C CA . ALA A 1 164 ? -7.094 -11.281 -11.297 1 98.75 164 ALA A CA 1
ATOM 1273 C C . ALA A 1 164 ? -7.797 -10.484 -10.203 1 98.75 164 ALA A C 1
ATOM 1275 O O . ALA A 1 164 ? -8.719 -9.719 -10.477 1 98.75 164 ALA A O 1
ATOM 1276 N N . ASP A 1 165 ? -7.352 -10.664 -8.969 1 98.75 165 ASP A N 1
ATOM 1277 C CA . ASP A 1 165 ? -7.969 -9.961 -7.844 1 98.75 165 ASP A CA 1
ATOM 1278 C C . ASP A 1 165 ? -7.746 -8.453 -7.957 1 98.75 165 ASP A C 1
ATOM 1280 O O . ASP A 1 165 ? -8.672 -7.664 -7.742 1 98.75 165 ASP A O 1
ATOM 1284 N N . ILE A 1 166 ? -6.551 -8.039 -8.344 1 98.81 166 ILE A N 1
ATOM 1285 C CA . ILE A 1 166 ? -6.199 -6.625 -8.297 1 98.81 166 ILE A CA 1
ATOM 1286 C C . ILE A 1 166 ? -6.543 -5.965 -9.633 1 98.81 166 ILE A C 1
ATOM 1288 O O . ILE A 1 166 ? -6.516 -4.734 -9.75 1 98.81 166 ILE A O 1
ATOM 1292 N N . ALA A 1 167 ? -6.828 -6.758 -10.633 1 98.62 167 ALA A N 1
ATOM 1293 C CA . ALA A 1 167 ? -7.184 -6.242 -11.953 1 98.62 167 ALA A CA 1
ATOM 1294 C C . ALA A 1 167 ? -8.391 -6.973 -12.523 1 98.62 167 ALA A C 1
ATOM 1296 O O . ALA A 1 167 ? -8.328 -7.535 -13.617 1 98.62 167 ALA A O 1
ATOM 1297 N N . PRO A 1 168 ? -9.492 -6.875 -11.781 1 98 168 PRO A N 1
ATOM 1298 C CA . PRO A 1 168 ? -10.695 -7.59 -12.227 1 98 168 PRO A CA 1
ATOM 1299 C C . PRO A 1 168 ? -11.141 -7.172 -13.625 1 98 168 PRO A C 1
ATOM 1301 O O . PRO A 1 168 ? -11.109 -5.984 -13.961 1 98 168 PRO A O 1
ATOM 1304 N N . GLY A 1 169 ? -11.516 -8.125 -14.414 1 95.56 169 GLY A N 1
ATOM 1305 C CA . GLY A 1 169 ? -11.969 -7.863 -15.773 1 95.56 169 GLY A CA 1
ATOM 1306 C C . GLY A 1 169 ? -10.828 -7.73 -16.766 1 95.56 169 GLY A C 1
ATOM 1307 O O . GLY A 1 169 ? -11.023 -7.902 -17.969 1 95.56 169 GLY A O 1
ATOM 1308 N N . ARG A 1 170 ? -9.664 -7.492 -16.328 1 96.56 170 ARG A N 1
ATOM 1309 C CA . ARG A 1 170 ? -8.531 -7.254 -17.219 1 96.56 170 ARG A CA 1
ATOM 1310 C C . ARG A 1 170 ? -7.594 -8.453 -17.25 1 96.56 170 ARG A C 1
ATOM 1312 O O . ARG A 1 170 ? -7.133 -8.859 -18.312 1 96.56 170 ARG A O 1
ATOM 1319 N N . LYS A 1 171 ? -7.289 -9 -16.078 1 97.38 171 LYS A N 1
ATOM 1320 C CA . LYS A 1 171 ? -6.344 -10.109 -15.977 1 97.38 171 LYS A CA 1
ATOM 1321 C C . LYS A 1 171 ? -7.004 -11.344 -15.367 1 97.38 171 LYS A C 1
ATOM 1323 O O . LYS A 1 171 ? -7.727 -11.234 -14.375 1 97.38 171 LYS A O 1
ATOM 1328 N N . PRO A 1 172 ? -6.703 -12.516 -15.898 1 97.62 172 PRO A N 1
ATOM 1329 C CA . PRO A 1 172 ? -7.359 -13.734 -15.422 1 97.62 172 PRO A CA 1
ATOM 1330 C C . PRO A 1 172 ? -6.469 -14.562 -14.5 1 97.62 172 PRO A C 1
ATOM 1332 O O . PRO A 1 172 ? -6.941 -15.516 -13.867 1 97.62 172 PRO A O 1
ATOM 1335 N N . ASP A 1 173 ? -5.199 -14.328 -14.414 1 98.38 173 ASP A N 1
ATOM 1336 C CA . ASP A 1 173 ? -4.234 -15.156 -13.711 1 98.38 173 ASP A CA 1
ATOM 1337 C C . ASP A 1 173 ? -4.258 -14.883 -12.203 1 98.38 173 ASP A C 1
ATOM 1339 O O . ASP A 1 173 ? -4.586 -13.773 -11.781 1 98.38 173 ASP A O 1
ATOM 1343 N N . PRO A 1 174 ? -4.039 -15.961 -11.344 1 98.5 174 PRO A N 1
ATOM 1344 C CA . PRO A 1 174 ? -3.43 -17.25 -11.703 1 98.5 174 PRO A CA 1
ATOM 1345 C C . PRO A 1 174 ? -4.465 -18.297 -12.086 1 98.5 174 PRO A C 1
ATOM 1347 O O . PRO A 1 174 ? -4.129 -19.484 -12.203 1 98.5 174 PRO A O 1
ATOM 1350 N N . GLY A 1 175 ? -5.73 -17.891 -12.219 1 97.38 175 GLY A N 1
ATOM 1351 C CA . GLY A 1 175 ? -6.742 -18.719 -12.859 1 97.38 175 GLY A CA 1
ATOM 1352 C C . GLY A 1 175 ? -7.379 -19.719 -11.914 1 97.38 175 GLY A C 1
ATOM 1353 O O . GLY A 1 175 ? -6.992 -19.812 -10.742 1 97.38 175 GLY A O 1
ATOM 1354 N N . PRO A 1 176 ? -8.305 -20.438 -12.453 1 97.25 176 PRO A N 1
ATOM 1355 C CA . PRO A 1 176 ? -9.133 -21.297 -11.602 1 97.25 176 PRO A CA 1
ATOM 1356 C C . PRO A 1 176 ? -8.445 -22.594 -11.219 1 97.25 176 PRO A C 1
ATOM 1358 O O . PRO A 1 176 ? -8.914 -23.312 -10.336 1 97.25 176 PRO A O 1
ATOM 1361 N N . PHE A 1 177 ? -7.367 -22.953 -11.914 1 98.06 177 PHE A N 1
ATOM 1362 C CA . PHE A 1 177 ? -6.66 -24.188 -11.594 1 98.06 177 PHE A CA 1
ATOM 1363 C C . PHE A 1 177 ? -5.668 -23.969 -10.461 1 98.06 177 PHE A C 1
ATOM 1365 O O . PHE A 1 177 ? -5.082 -24.922 -9.945 1 98.06 177 PHE A O 1
ATOM 1372 N N . PHE A 1 178 ? -5.445 -22.688 -10.117 1 98.75 178 PHE A N 1
ATOM 1373 C CA . PHE A 1 178 ? -4.512 -22.375 -9.047 1 98.75 178 PHE A CA 1
ATOM 1374 C C . PHE A 1 178 ? -5.043 -22.875 -7.707 1 98.75 178 PHE A C 1
ATOM 1376 O O . PHE A 1 178 ? -6.211 -22.656 -7.375 1 98.75 178 PHE A O 1
ATOM 1383 N N . PRO A 1 179 ? -4.203 -23.547 -6.902 1 98.75 179 PRO A N 1
ATOM 1384 C CA . PRO A 1 179 ? -4.699 -24.203 -5.691 1 98.75 179 PRO A CA 1
ATOM 1385 C C . PRO A 1 179 ? -4.801 -23.25 -4.504 1 98.75 179 PRO A C 1
ATOM 1387 O O . PRO A 1 179 ? -4.172 -23.469 -3.469 1 98.75 179 PRO A O 1
ATOM 1390 N N . TRP A 1 180 ? -5.719 -22.344 -4.539 1 98.81 180 TRP A N 1
ATOM 1391 C CA . TRP A 1 180 ? -5.891 -21.312 -3.523 1 98.81 180 TRP A CA 1
ATOM 1392 C C . TRP A 1 180 ? -6.223 -21.922 -2.17 1 98.81 180 TRP A C 1
ATOM 1394 O O . TRP A 1 180 ? -5.738 -21.469 -1.135 1 98.81 180 TRP A O 1
ATOM 1404 N N . LYS A 1 181 ? -7.062 -22.922 -2.15 1 98.5 181 LYS A N 1
ATOM 1405 C CA . LYS A 1 181 ? -7.422 -23.562 -0.888 1 98.5 181 LYS A CA 1
ATOM 1406 C C . LYS A 1 181 ? -6.188 -24.094 -0.166 1 98.5 181 LYS A C 1
ATOM 1408 O O . LYS A 1 181 ? -6.023 -23.875 1.037 1 98.5 181 LYS A O 1
ATOM 1413 N N . ARG A 1 182 ? -5.363 -24.734 -0.883 1 98.56 182 ARG A N 1
ATOM 1414 C CA . ARG A 1 182 ? -4.141 -25.281 -0.308 1 98.56 182 ARG A CA 1
ATOM 1415 C C . ARG A 1 182 ? -3.256 -24.188 0.257 1 98.56 182 ARG A C 1
ATOM 1417 O O . ARG A 1 182 ? -2.674 -24.328 1.334 1 98.56 182 ARG A O 1
ATOM 1424 N N . LEU A 1 183 ? -3.131 -23.078 -0.443 1 98.88 183 LEU A N 1
ATOM 1425 C CA . LEU A 1 183 ? -2.352 -21.953 0.054 1 98.88 183 LEU A CA 1
ATOM 1426 C C . LEU A 1 183 ? -2.951 -21.406 1.345 1 98.88 183 LEU A C 1
ATOM 1428 O O . LEU A 1 183 ? -2.23 -21.156 2.314 1 98.88 183 LEU A O 1
ATOM 1432 N N . ALA A 1 184 ? -4.234 -21.219 1.34 1 98.75 184 ALA A N 1
ATOM 1433 C CA . ALA A 1 184 ? -4.922 -20.688 2.512 1 98.75 184 ALA A CA 1
ATOM 1434 C C . ALA A 1 184 ? -4.691 -21.578 3.734 1 98.75 184 ALA A C 1
ATOM 1436 O O . ALA A 1 184 ? -4.504 -21.078 4.844 1 98.75 184 ALA A O 1
ATOM 1437 N N . GLU A 1 185 ? -4.68 -22.828 3.537 1 98.25 185 GLU A N 1
ATOM 1438 C CA . GLU A 1 185 ? -4.445 -23.781 4.617 1 98.25 185 GLU A CA 1
ATOM 1439 C C . GLU A 1 185 ? -3.047 -23.625 5.203 1 98.25 185 GLU A C 1
ATOM 1441 O O . GLU A 1 185 ? -2.795 -24.031 6.344 1 98.25 185 GLU A O 1
ATOM 1446 N N . LYS A 1 186 ? -2.17 -23.062 4.406 1 98.44 186 LYS A N 1
ATOM 1447 C CA . LYS A 1 186 ? -0.797 -22.859 4.859 1 98.44 186 LYS A CA 1
ATOM 1448 C C . LYS A 1 186 ? -0.571 -21.422 5.293 1 98.44 186 LYS A C 1
ATOM 1450 O O . LYS A 1 186 ? 0.558 -21.031 5.598 1 98.44 186 LYS A O 1
ATOM 1455 N N . GLY A 1 187 ? -1.575 -20.578 5.32 1 98.38 187 GLY A N 1
ATOM 1456 C CA . GLY A 1 187 ? -1.489 -19.234 5.863 1 98.38 187 GLY A CA 1
ATOM 1457 C C . GLY A 1 187 ? -1.241 -18.172 4.805 1 98.38 187 GLY A C 1
ATOM 1458 O O . GLY A 1 187 ? -0.791 -17.062 5.117 1 98.38 187 GLY A O 1
ATOM 1459 N N . PHE A 1 188 ? -1.485 -18.547 3.52 1 98.81 188 PHE A N 1
ATOM 1460 C CA . PHE A 1 188 ? -1.348 -17.594 2.424 1 98.81 188 PHE A CA 1
ATOM 1461 C C . PHE A 1 188 ? -2.693 -17.328 1.755 1 98.81 188 PHE A C 1
ATOM 1463 O O . PHE A 1 188 ? -3.137 -18.125 0.92 1 98.81 188 PHE A O 1
ATOM 1470 N N . GLY A 1 189 ? -3.283 -16.203 2.082 1 98.5 189 GLY A N 1
ATOM 1471 C CA . GLY A 1 189 ? -4.645 -15.938 1.64 1 98.5 189 GLY A CA 1
ATOM 1472 C C . GLY A 1 189 ? -5.691 -16.656 2.475 1 98.5 189 GLY A C 1
ATOM 1473 O O . GLY A 1 189 ? -5.367 -17.234 3.51 1 98.5 189 GLY A O 1
ATOM 1474 N N . TYR A 1 190 ? -6.922 -16.5 1.995 1 98.19 190 TYR A N 1
ATOM 1475 C CA . TYR A 1 190 ? -8.039 -17.125 2.701 1 98.19 190 TYR A CA 1
ATOM 1476 C C . TYR A 1 190 ? -8.828 -18.047 1.774 1 98.19 190 TYR A C 1
ATOM 1478 O O . TYR A 1 190 ? -8.68 -17.969 0.552 1 98.19 190 TYR A O 1
ATOM 1486 N N . TRP A 1 191 ? -9.594 -18.875 2.381 1 98.19 191 TRP A N 1
ATOM 1487 C CA . TRP A 1 191 ? -10.547 -19.766 1.734 1 98.19 191 TRP A CA 1
ATOM 1488 C C . TRP A 1 191 ? -11.789 -19.953 2.602 1 98.19 191 TRP A C 1
ATOM 1490 O O . TRP A 1 191 ? -11.75 -19.719 3.812 1 98.19 191 TRP A O 1
ATOM 1500 N N . SER A 1 192 ? -12.844 -20.312 1.939 1 96.62 192 SER A N 1
ATOM 1501 C CA . SER A 1 192 ? -14.078 -20.547 2.674 1 96.62 192 SER A CA 1
ATOM 1502 C C . SER A 1 192 ? -13.961 -21.766 3.592 1 96.62 192 SER A C 1
ATOM 1504 O O . SER A 1 192 ? -13.242 -22.719 3.279 1 96.62 192 SER A O 1
ATOM 1506 N N . ASP A 1 193 ? -14.719 -21.688 4.68 1 94 193 ASP A N 1
ATOM 1507 C CA . ASP A 1 193 ? -14.805 -22.844 5.551 1 94 193 ASP A CA 1
ATOM 1508 C C . ASP A 1 193 ? -15.547 -24 4.863 1 94 193 ASP A C 1
ATOM 1510 O O . ASP A 1 193 ? -16.281 -23.766 3.902 1 94 193 ASP A O 1
ATOM 1514 N N . ASP A 1 194 ? -15.328 -25.125 5.387 1 90.19 194 ASP A N 1
ATOM 1515 C CA . ASP A 1 194 ? -15.977 -26.297 4.805 1 90.19 194 ASP A CA 1
ATOM 1516 C C . ASP A 1 194 ? -17.484 -26.266 5.02 1 90.19 194 ASP A C 1
ATOM 1518 O O . ASP A 1 194 ? -18.25 -26.641 4.137 1 90.19 194 ASP A O 1
ATOM 1522 N N . ILE A 1 195 ? -17.859 -25.891 6.199 1 89 195 ILE A N 1
ATOM 1523 C CA . ILE A 1 195 ? -19.266 -25.656 6.488 1 89 195 ILE A CA 1
ATOM 1524 C C . ILE A 1 195 ? -19.594 -24.172 6.34 1 89 195 ILE A C 1
ATOM 1526 O O . ILE A 1 195 ? -19.125 -23.344 7.125 1 89 195 ILE A O 1
ATOM 1530 N N . VAL A 1 196 ? -20.359 -23.859 5.34 1 86.88 196 VAL A N 1
ATOM 1531 C CA . VAL A 1 196 ? -20.609 -22.469 5.016 1 86.88 196 VAL A CA 1
ATOM 1532 C C . VAL A 1 196 ? -21.938 -22.016 5.609 1 86.88 196 VAL A C 1
ATOM 1534 O O . VAL A 1 196 ? -22.953 -22.703 5.449 1 86.88 196 VAL A O 1
ATOM 1537 N N . VAL A 1 197 ? -21.953 -20.953 6.355 1 92.06 197 VAL A N 1
ATOM 1538 C CA . VAL A 1 197 ? -23.156 -20.297 6.828 1 92.06 197 VAL A CA 1
ATOM 1539 C C . VAL A 1 197 ? -23.859 -19.609 5.66 1 92.06 197 VAL A C 1
ATOM 1541 O O . VAL A 1 197 ? -23.219 -18.859 4.906 1 92.06 197 VAL A O 1
ATOM 1544 N N . PRO A 1 198 ? -25.125 -19.812 5.508 1 96.44 198 PRO A N 1
ATOM 1545 C CA . PRO A 1 198 ? -25.828 -19.172 4.395 1 96.44 198 PRO A CA 1
ATOM 1546 C C . PRO A 1 198 ? -25.859 -17.656 4.52 1 96.44 198 PRO A C 1
ATOM 1548 O O . PRO A 1 198 ? -26.016 -17.125 5.625 1 96.44 198 PRO A O 1
ATOM 1551 N N . ALA A 1 199 ? -25.641 -17.047 3.41 1 97.56 199 ALA A N 1
ATOM 1552 C CA . ALA A 1 199 ? -25.781 -15.586 3.381 1 97.56 199 ALA A CA 1
ATOM 1553 C C . ALA A 1 199 ? -27.234 -15.172 3.646 1 97.56 199 ALA A C 1
ATOM 1555 O O . ALA A 1 199 ? -28.172 -15.812 3.166 1 97.56 199 ALA A O 1
ATOM 1556 N N . PRO A 1 200 ? -27.438 -14.102 4.371 1 96.69 200 PRO A N 1
ATOM 1557 C CA . PRO A 1 200 ? -28.812 -13.602 4.52 1 96.69 200 PRO A CA 1
ATOM 1558 C C . PRO A 1 200 ? -29.406 -13.109 3.201 1 96.69 200 PRO A C 1
ATOM 1560 O O . PRO A 1 200 ? -28.672 -12.773 2.273 1 96.69 200 PRO A O 1
ATOM 1563 N N . ASP A 1 201 ? -30.719 -13 3.086 1 94.75 201 ASP A N 1
ATOM 1564 C CA . ASP A 1 201 ? -31.438 -12.664 1.857 1 94.75 201 ASP A CA 1
ATOM 1565 C C . ASP A 1 201 ? -31.031 -11.273 1.354 1 94.75 201 ASP A C 1
ATOM 1567 O O . ASP A 1 201 ? -31 -11.039 0.146 1 94.75 201 ASP A O 1
ATOM 1571 N N . ASN A 1 202 ? -30.688 -10.422 2.248 1 94.12 202 ASN A N 1
ATOM 1572 C CA . ASN A 1 202 ? -30.375 -9.047 1.878 1 94.12 202 ASN A CA 1
ATOM 1573 C C . ASN A 1 202 ? -28.859 -8.82 1.826 1 94.12 202 ASN A C 1
ATOM 1575 O O . ASN A 1 202 ? -28.391 -7.691 1.957 1 94.12 202 ASN A O 1
ATOM 1579 N N . PHE A 1 203 ? -28.188 -9.922 1.632 1 96.81 203 PHE A N 1
ATOM 1580 C CA . PHE A 1 203 ? -26.734 -9.836 1.604 1 96.81 203 PHE A CA 1
ATOM 1581 C C . PHE A 1 203 ? -26.266 -8.93 0.467 1 96.81 203 PHE A C 1
ATOM 1583 O O . PHE A 1 203 ? -26.578 -9.18 -0.697 1 96.81 203 PHE A O 1
ATOM 1590 N N . ASP A 1 204 ? -25.547 -7.84 0.771 1 96.44 204 ASP A N 1
ATOM 1591 C CA . ASP A 1 204 ? -24.969 -6.906 -0.196 1 96.44 204 AS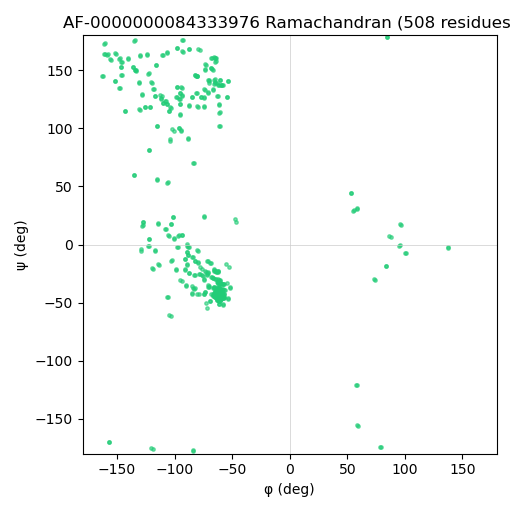P A CA 1
ATOM 1592 C C . ASP A 1 204 ? -23.578 -7.352 -0.636 1 96.44 204 ASP A C 1
ATOM 1594 O O . ASP A 1 204 ? -22.578 -6.949 -0.044 1 96.44 204 ASP A O 1
ATOM 1598 N N . TYR A 1 205 ? -23.562 -8.125 -1.714 1 97.5 205 TYR A N 1
ATOM 1599 C CA . TYR A 1 205 ? -22.281 -8.734 -2.098 1 97.5 205 TYR A CA 1
ATOM 1600 C C . TYR A 1 205 ? -21.344 -7.699 -2.691 1 97.5 205 TYR A C 1
ATOM 1602 O O . TYR A 1 205 ? -20.125 -7.902 -2.711 1 97.5 205 TYR A O 1
ATOM 1610 N N . VAL A 1 206 ? -21.859 -6.57 -3.217 1 97.12 206 VAL A N 1
ATOM 1611 C CA . VAL A 1 206 ? -20.984 -5.523 -3.74 1 97.12 206 VAL A CA 1
ATOM 1612 C C . VAL A 1 206 ? -20.188 -4.902 -2.6 1 97.12 206 VAL A C 1
ATOM 1614 O O . VAL A 1 206 ? -18.969 -4.715 -2.715 1 97.12 206 VAL A O 1
ATOM 1617 N N . THR A 1 207 ? -20.859 -4.66 -1.482 1 96.38 207 THR A N 1
ATOM 1618 C CA . THR A 1 207 ? -20.172 -4.137 -0.302 1 96.38 207 THR A CA 1
ATOM 1619 C C . THR A 1 207 ? -19.156 -5.141 0.217 1 96.38 207 THR A C 1
ATOM 1621 O O . THR A 1 207 ? -18.047 -4.758 0.601 1 96.38 207 THR A O 1
ATOM 1624 N N . ALA A 1 208 ? -19.484 -6.391 0.203 1 97.5 208 ALA A N 1
ATOM 1625 C CA . ALA A 1 208 ? -18.562 -7.43 0.658 1 97.5 208 ALA A CA 1
ATOM 1626 C C . ALA A 1 208 ? -17.312 -7.469 -0.21 1 97.5 208 ALA A C 1
ATOM 1628 O O . ALA A 1 208 ? -16.203 -7.617 0.302 1 97.5 208 ALA A O 1
ATOM 1629 N N . PHE A 1 209 ? -17.531 -7.305 -1.57 1 98 209 PHE A N 1
ATOM 1630 C CA . PHE A 1 209 ? -16.391 -7.234 -2.479 1 98 209 PHE A CA 1
ATOM 1631 C C . PHE A 1 209 ? -15.469 -6.086 -2.096 1 98 209 PHE A C 1
ATOM 1633 O O . PHE A 1 209 ? -14.25 -6.266 -2.027 1 98 209 PHE A O 1
ATOM 1640 N N . LYS A 1 210 ? -16.047 -4.992 -1.797 1 97.06 210 LYS A N 1
ATOM 1641 C CA . LYS A 1 210 ? -15.258 -3.814 -1.447 1 97.06 210 LYS A CA 1
ATOM 1642 C C . LYS A 1 210 ? -14.5 -4.027 -0.139 1 97.06 210 LYS A C 1
ATOM 1644 O O . LYS A 1 210 ? -13.352 -3.598 -0.003 1 97.06 210 LYS A O 1
ATOM 1649 N N . LEU A 1 211 ? -15.109 -4.695 0.76 1 96.75 211 LEU A N 1
ATOM 1650 C CA . LEU A 1 211 ? -14.492 -4.93 2.061 1 96.75 211 LEU A CA 1
ATOM 1651 C C . LEU A 1 211 ? -13.297 -5.871 1.932 1 96.75 211 LEU A C 1
ATOM 1653 O O . LEU A 1 211 ? -12.336 -5.762 2.693 1 96.75 211 LEU A O 1
ATOM 1657 N N . ILE A 1 212 ? -13.367 -6.695 0.961 1 97.69 212 ILE A N 1
ATOM 1658 C CA . ILE A 1 212 ? -12.234 -7.578 0.702 1 97.69 212 ILE A CA 1
ATOM 1659 C C . ILE A 1 212 ? -11.094 -6.777 0.088 1 97.69 212 ILE A C 1
ATOM 1661 O O . ILE A 1 212 ? -9.922 -7.02 0.4 1 97.69 212 ILE A O 1
ATOM 1665 N N . GLY A 1 213 ? -11.438 -5.871 -0.817 1 97.25 213 GLY A N 1
ATOM 1666 C CA . GLY A 1 213 ? -10.422 -5.059 -1.475 1 97.25 213 GLY A CA 1
ATOM 1667 C C . GLY A 1 213 ? -10.664 -4.898 -2.965 1 97.25 213 GLY A C 1
ATOM 1668 O O . GLY A 1 213 ? -10 -4.098 -3.623 1 97.25 213 GLY A O 1
ATOM 1669 N N . TYR A 1 214 ? -11.711 -5.543 -3.475 1 98.12 214 TYR A N 1
ATOM 1670 C CA . TYR A 1 214 ? -11.938 -5.562 -4.914 1 98.12 214 TYR A CA 1
ATOM 1671 C C . TYR A 1 214 ? -12.375 -4.191 -5.418 1 98.12 214 TYR A C 1
ATOM 1673 O O . TYR A 1 214 ? -13.148 -3.496 -4.754 1 98.12 214 TYR A O 1
ATOM 1681 N N . ASP A 1 215 ? -11.875 -3.861 -6.559 1 97.06 215 ASP A N 1
ATOM 1682 C CA . ASP A 1 215 ? -12.445 -2.77 -7.344 1 97.06 215 ASP A CA 1
ATOM 1683 C C . ASP A 1 215 ? -13.766 -3.191 -7.996 1 97.06 215 ASP A C 1
ATOM 1685 O O . ASP A 1 215 ? -13.789 -4.109 -8.82 1 97.06 215 ASP A O 1
ATOM 1689 N N . THR A 1 216 ? -14.875 -2.512 -7.66 1 97.12 216 THR A N 1
ATOM 1690 C CA . THR A 1 216 ? -16.172 -3.008 -8.094 1 97.12 216 THR A CA 1
ATOM 1691 C C . THR A 1 216 ? -16.75 -2.121 -9.188 1 97.12 216 THR A C 1
ATOM 1693 O O . THR A 1 216 ? -17.938 -2.225 -9.523 1 97.12 216 THR A O 1
ATOM 1696 N N . ARG A 1 217 ? -15.984 -1.252 -9.789 1 96.19 217 ARG A N 1
ATOM 1697 C CA . ARG A 1 217 ? -16.484 -0.383 -10.852 1 96.19 217 ARG A CA 1
ATOM 1698 C C . ARG A 1 217 ? -16.969 -1.198 -12.047 1 96.19 217 ARG A C 1
ATOM 1700 O O . ARG A 1 217 ? -17.953 -0.832 -12.695 1 96.19 217 ARG A O 1
ATOM 1707 N N . ASN A 1 218 ? -16.25 -2.238 -12.328 1 95.62 218 ASN A N 1
ATOM 1708 C CA . ASN A 1 218 ? -16.719 -3.275 -13.25 1 95.62 218 ASN A CA 1
ATOM 1709 C C . ASN A 1 218 ? -17.172 -4.523 -12.5 1 95.62 218 ASN A C 1
ATOM 1711 O O . ASN A 1 218 ? -16.391 -5.453 -12.297 1 95.62 218 ASN A O 1
ATOM 1715 N N . ILE A 1 219 ? -18.406 -4.555 -12.18 1 96.75 219 ILE A N 1
ATOM 1716 C CA . ILE A 1 219 ? -18.922 -5.562 -11.258 1 96.75 219 ILE A CA 1
ATOM 1717 C C . ILE A 1 219 ? -18.812 -6.945 -11.891 1 96.75 219 ILE A C 1
ATOM 1719 O O . ILE A 1 219 ? -18.547 -7.934 -11.203 1 96.75 219 ILE A O 1
ATOM 1723 N N . ASN A 1 220 ? -19.031 -7.047 -13.156 1 97.38 220 ASN A N 1
ATOM 1724 C CA . ASN A 1 220 ? -18.906 -8.344 -13.812 1 97.38 220 ASN A CA 1
ATOM 1725 C C . ASN A 1 220 ? -17.469 -8.875 -13.742 1 97.38 220 ASN A C 1
ATOM 1727 O O . ASN A 1 220 ? -17.25 -10.062 -13.492 1 97.38 220 ASN A O 1
ATOM 1731 N N . GLY A 1 221 ? -16.516 -7.984 -13.93 1 97.88 221 GLY A N 1
ATOM 1732 C CA . GLY A 1 221 ? -15.133 -8.375 -13.766 1 97.88 221 GLY A CA 1
ATOM 1733 C C . GLY A 1 221 ? -14.797 -8.812 -12.352 1 97.88 221 GLY A C 1
ATOM 1734 O O . GLY A 1 221 ? -14.031 -9.758 -12.156 1 97.88 221 GLY A O 1
ATOM 1735 N N . THR A 1 222 ? -15.406 -8.141 -11.422 1 98.31 222 THR A N 1
ATOM 1736 C CA . THR A 1 222 ? -15.188 -8.484 -10.023 1 98.31 222 THR A CA 1
ATOM 1737 C C . THR A 1 222 ? -15.742 -9.875 -9.711 1 98.31 222 THR A C 1
ATOM 1739 O O . THR A 1 222 ? -15.07 -10.68 -9.055 1 98.31 222 THR A O 1
ATOM 1742 N N . ILE A 1 223 ? -16.906 -10.133 -10.227 1 98.56 223 ILE A N 1
ATOM 1743 C CA . ILE A 1 223 ? -17.516 -11.438 -10.031 1 98.56 223 ILE A CA 1
ATOM 1744 C C . ILE A 1 223 ? -16.641 -12.523 -10.641 1 98.56 223 ILE A C 1
ATOM 1746 O O . ILE A 1 223 ? -16.375 -13.547 -10 1 98.56 223 ILE A O 1
ATOM 1750 N N . ASP A 1 224 ? -16.109 -12.273 -11.797 1 98.31 224 ASP A N 1
ATOM 1751 C CA . ASP A 1 224 ? -15.227 -13.227 -12.461 1 98.31 224 ASP A CA 1
ATOM 1752 C C . ASP A 1 224 ? -13.984 -13.492 -11.617 1 98.31 224 ASP A C 1
ATOM 1754 O O . ASP A 1 224 ? -13.609 -14.648 -11.406 1 98.31 224 ASP A O 1
ATOM 1758 N N . ALA A 1 225 ? -13.391 -12.453 -11.172 1 98.62 225 ALA A N 1
ATOM 1759 C CA . ALA A 1 225 ? -12.18 -12.578 -10.367 1 98.62 225 ALA A CA 1
ATOM 1760 C C . ALA A 1 225 ? -12.445 -13.359 -9.086 1 98.62 225 ALA A C 1
ATOM 1762 O O . ALA A 1 225 ? -11.68 -14.258 -8.727 1 98.62 225 ALA A O 1
ATOM 1763 N N . PHE A 1 226 ? -13.523 -13.039 -8.445 1 98.81 226 PHE A N 1
ATOM 1764 C CA . PHE A 1 226 ? -13.914 -13.719 -7.211 1 98.81 226 PHE A CA 1
ATOM 1765 C C . PHE A 1 226 ? -14.102 -15.211 -7.449 1 98.81 226 PHE A C 1
ATOM 1767 O O . PHE A 1 226 ? -13.594 -16.031 -6.684 1 98.81 226 PHE A O 1
ATOM 1774 N N . LYS A 1 227 ? -14.789 -15.508 -8.484 1 98.62 227 LYS A N 1
ATOM 1775 C CA . LYS A 1 227 ? -15.117 -16.906 -8.719 1 98.62 227 LYS A CA 1
ATOM 1776 C C . LYS A 1 227 ? -13.875 -17.703 -9.133 1 98.62 227 LYS A C 1
ATOM 1778 O O . LYS A 1 227 ? -13.727 -18.859 -8.766 1 98.62 227 LYS A O 1
ATOM 1783 N N . ARG A 1 228 ? -12.984 -17.094 -9.867 1 98.25 228 ARG A N 1
ATOM 1784 C CA . ARG A 1 228 ? -11.734 -17.75 -10.211 1 98.25 228 ARG A CA 1
ATOM 1785 C C . ARG A 1 228 ? -10.906 -18.047 -8.961 1 98.25 228 ARG A C 1
ATOM 1787 O O . ARG A 1 228 ? -10.211 -19.062 -8.891 1 98.25 228 ARG A O 1
ATOM 1794 N N . HIS A 1 229 ? -11.023 -17.188 -7.988 1 98.75 229 HIS A N 1
ATOM 1795 C CA . HIS A 1 229 ? -10.219 -17.297 -6.773 1 98.75 229 HIS A CA 1
ATOM 1796 C C . HIS A 1 229 ? -10.859 -18.234 -5.77 1 98.75 229 HIS A C 1
ATOM 1798 O O . HIS A 1 229 ? -10.188 -19.125 -5.223 1 98.75 229 HIS A O 1
ATOM 1804 N N . PHE A 1 230 ? -12.172 -18.188 -5.582 1 98.5 230 PHE A N 1
ATOM 1805 C CA . PHE A 1 230 ? -12.742 -18.781 -4.383 1 98.5 230 PHE A CA 1
ATOM 1806 C C . PHE A 1 230 ? -13.719 -19.891 -4.746 1 98.5 230 PHE A C 1
ATOM 1808 O O . PHE A 1 230 ? -14.07 -20.719 -3.902 1 98.5 230 PHE A O 1
ATOM 1815 N N . ILE A 1 231 ? -14.234 -19.906 -5.988 1 97.94 231 ILE A N 1
ATOM 1816 C CA . ILE A 1 231 ? -15.195 -20.922 -6.414 1 97.94 231 ILE A CA 1
ATOM 1817 C C . ILE A 1 231 ? -14.508 -21.938 -7.312 1 97.94 231 ILE A C 1
ATOM 1819 O O . ILE A 1 231 ? -14.438 -23.125 -6.98 1 97.94 231 ILE A O 1
ATOM 1823 N N . GLN A 1 232 ? -13.984 -21.484 -8.414 1 97.5 232 GLN A N 1
ATOM 1824 C CA . GLN A 1 232 ? -13.109 -22.172 -9.367 1 97.5 232 GLN A CA 1
ATOM 1825 C C . GLN A 1 232 ? -13.891 -23.188 -10.195 1 97.5 232 GLN A C 1
ATOM 1827 O O . GLN A 1 232 ? -13.586 -23.406 -11.375 1 97.5 232 GLN A O 1
ATOM 1832 N N . THR A 1 233 ? -14.961 -23.797 -9.648 1 96 233 THR A N 1
ATOM 1833 C CA . THR A 1 233 ? -15.648 -24.891 -10.32 1 96 233 THR A CA 1
ATOM 1834 C C . THR A 1 233 ? -16.781 -24.359 -11.203 1 96 233 THR A C 1
ATOM 1836 O O . THR A 1 233 ? -17.25 -25.047 -12.102 1 96 233 THR A O 1
ATOM 1839 N N . ASP A 1 234 ? -17.266 -23.172 -10.938 1 96.19 234 ASP A N 1
ATOM 1840 C CA . ASP A 1 234 ? -18.281 -22.469 -11.711 1 96.19 234 ASP A CA 1
ATOM 1841 C C . ASP A 1 234 ? -17.859 -21.047 -12.023 1 96.19 234 ASP A C 1
ATOM 1843 O O . ASP A 1 234 ? -17.781 -20.203 -11.125 1 96.19 234 ASP A O 1
ATOM 1847 N N . LEU A 1 235 ? -17.688 -20.734 -13.305 1 94.88 235 LEU A N 1
ATOM 1848 C CA . LEU A 1 235 ? -17.156 -19.438 -13.688 1 94.88 235 LEU A CA 1
ATOM 1849 C C . LEU A 1 235 ? -18.203 -18.625 -14.445 1 94.88 235 LEU A C 1
ATOM 1851 O O . LEU A 1 235 ? -17.859 -17.688 -15.164 1 94.88 235 LEU A O 1
ATOM 1855 N N . THR A 1 236 ? -19.484 -19 -14.328 1 93.88 236 THR A N 1
ATOM 1856 C CA . THR A 1 236 ? -20.531 -18.188 -14.922 1 93.88 236 THR A CA 1
ATOM 1857 C C . THR A 1 236 ? -20.562 -16.797 -14.297 1 93.88 236 THR A C 1
ATOM 1859 O O . THR A 1 236 ? -20.359 -16.656 -13.086 1 93.88 236 THR A O 1
ATOM 1862 N N . PRO A 1 237 ? -20.719 -15.805 -15.086 1 89.31 237 PRO A N 1
ATOM 1863 C CA . PRO A 1 237 ? -20.547 -14.43 -14.609 1 89.31 237 PRO A CA 1
ATOM 1864 C C . PRO A 1 237 ? -21.719 -13.969 -13.742 1 89.31 237 PRO A C 1
ATOM 1866 O O . PRO A 1 237 ? -22.188 -12.836 -13.875 1 89.31 237 PRO A O 1
ATOM 1869 N N . GLN A 1 238 ? -22.469 -14.867 -13.117 1 95.25 238 GLN A N 1
ATOM 1870 C CA . GLN A 1 238 ? -23.562 -14.539 -12.203 1 95.25 238 GLN A CA 1
ATOM 1871 C C . GLN A 1 238 ? -23.328 -15.172 -10.828 1 95.25 238 GLN A C 1
ATOM 1873 O O . GLN A 1 238 ? -22.859 -16.297 -10.734 1 95.25 238 GLN A O 1
ATOM 1878 N N . MET A 1 239 ? -23.797 -14.445 -9.891 1 97.56 239 MET A N 1
ATOM 1879 C CA . MET A 1 239 ? -23.656 -14.969 -8.531 1 97.56 239 MET A CA 1
ATOM 1880 C C . MET A 1 239 ? -24.75 -15.992 -8.242 1 97.56 239 MET A C 1
ATOM 1882 O O . MET A 1 239 ? -25.938 -15.664 -8.234 1 97.56 239 MET A O 1
ATOM 1886 N N . THR A 1 240 ? -24.391 -17.203 -7.961 1 96.75 240 THR A N 1
ATOM 1887 C CA . THR A 1 240 ? -25.312 -18.234 -7.512 1 96.75 240 THR A CA 1
ATOM 1888 C C . THR A 1 240 ? -25.469 -18.188 -5.992 1 96.75 240 THR A C 1
ATOM 1890 O O . THR A 1 240 ? -24.688 -17.531 -5.301 1 96.75 240 THR A O 1
ATOM 1893 N N . PRO A 1 241 ? -26.469 -18.906 -5.422 1 96.19 241 PRO A N 1
ATOM 1894 C CA . PRO A 1 241 ? -26.578 -18.984 -3.963 1 96.19 241 PRO A CA 1
ATOM 1895 C C . PRO A 1 241 ? -25.328 -19.516 -3.293 1 96.19 241 PRO A C 1
ATOM 1897 O O . PRO A 1 241 ? -24.922 -19.031 -2.232 1 96.19 241 PRO A O 1
ATOM 1900 N N . LEU A 1 242 ? -24.734 -20.484 -3.91 1 95.75 242 LEU A N 1
ATOM 1901 C CA . LEU A 1 242 ? -23.484 -21.016 -3.369 1 95.75 242 LEU A CA 1
ATOM 1902 C C . LEU A 1 242 ? -22.406 -19.953 -3.361 1 95.75 242 LEU A C 1
ATOM 1904 O O . LEU A 1 242 ? -21.656 -19.812 -2.385 1 95.75 242 LEU A O 1
ATOM 1908 N N . ASP A 1 243 ? -22.297 -19.188 -4.473 1 97.81 243 ASP A N 1
ATOM 1909 C CA . ASP A 1 243 ? -21.312 -18.109 -4.551 1 97.81 243 ASP A CA 1
ATOM 1910 C C . ASP A 1 243 ? -21.516 -17.109 -3.414 1 97.81 243 ASP A C 1
ATOM 1912 O O . ASP A 1 243 ? -20.547 -16.672 -2.785 1 97.81 243 ASP A O 1
ATOM 1916 N N . LEU A 1 244 ? -22.766 -16.75 -3.211 1 98.25 244 LEU A N 1
ATOM 1917 C CA . LEU A 1 244 ? -23.094 -15.797 -2.166 1 98.25 244 LEU A CA 1
ATOM 1918 C C . LEU A 1 244 ? -22.703 -16.328 -0.793 1 98.25 244 LEU A C 1
ATOM 1920 O O . LEU A 1 244 ? -22.172 -15.578 0.033 1 98.25 244 LEU A O 1
ATOM 1924 N N . ASN A 1 245 ? -22.953 -17.578 -0.54 1 98 245 ASN A N 1
ATOM 1925 C CA . ASN A 1 245 ? -22.594 -18.188 0.734 1 98 245 ASN A CA 1
ATOM 1926 C C . ASN A 1 245 ? -21.078 -18.188 0.942 1 98 245 ASN A C 1
ATOM 1928 O O . ASN A 1 245 ? -20.594 -17.875 2.035 1 98 245 ASN A O 1
ATOM 1932 N N . VAL A 1 246 ? -20.328 -18.516 -0.068 1 98.12 246 VAL A N 1
ATOM 1933 C CA . VAL A 1 246 ? -18.875 -18.531 0.014 1 98.12 246 VAL A CA 1
ATOM 1934 C C . VAL A 1 246 ? -18.359 -17.125 0.29 1 98.12 246 VAL A C 1
ATOM 1936 O O . VAL A 1 246 ? -17.531 -16.922 1.174 1 98.12 246 VAL A O 1
ATOM 1939 N N . LEU A 1 247 ? -18.891 -16.141 -0.425 1 98.31 247 LEU A N 1
ATOM 1940 C CA . LEU A 1 247 ? -18.469 -14.758 -0.223 1 98.31 247 LEU A CA 1
ATOM 1941 C C . LEU A 1 247 ? -18.797 -14.297 1.195 1 98.31 247 LEU A C 1
ATOM 1943 O O . LEU A 1 247 ? -17.969 -13.633 1.834 1 98.31 247 LEU A O 1
ATOM 1947 N N . TYR A 1 248 ? -19.969 -14.664 1.667 1 97.69 248 TYR A N 1
ATOM 1948 C CA . TYR A 1 248 ? -20.391 -14.297 3.016 1 97.69 248 TYR A CA 1
ATOM 1949 C C . TYR A 1 248 ? -19.438 -14.867 4.059 1 97.69 248 TYR A C 1
ATOM 1951 O O . TYR A 1 248 ? -19.188 -14.242 5.086 1 97.69 248 TYR A O 1
ATOM 1959 N N . ASN A 1 249 ? -18.891 -15.938 3.766 1 96.88 249 ASN A N 1
ATOM 1960 C CA . ASN A 1 249 ? -17.953 -16.578 4.672 1 96.88 249 ASN A CA 1
ATOM 1961 C C . ASN A 1 249 ? -16.562 -15.953 4.582 1 96.88 249 ASN A C 1
ATOM 1963 O O . ASN A 1 249 ? -15.961 -15.625 5.602 1 96.88 249 ASN A O 1
ATOM 1967 N N . VAL A 1 250 ? -16.141 -15.688 3.398 1 97.38 250 VAL A N 1
ATOM 1968 C CA . VAL A 1 250 ? -14.734 -15.328 3.211 1 97.38 250 VAL A CA 1
ATOM 1969 C C . VAL A 1 250 ? -14.539 -13.844 3.523 1 97.38 250 VAL A C 1
ATOM 1971 O O . VAL A 1 250 ? -13.484 -13.445 4.031 1 97.38 250 VAL A O 1
ATOM 1974 N N . TYR A 1 251 ? -15.5 -12.961 3.17 1 96.75 251 TYR A N 1
ATOM 1975 C CA . TYR A 1 251 ? -15.258 -11.531 3.32 1 96.75 251 TYR A CA 1
ATOM 1976 C C . TYR A 1 251 ? -15.055 -11.164 4.785 1 96.75 251 TYR A C 1
ATOM 1978 O O . TYR A 1 251 ? -14.336 -10.203 5.094 1 96.75 251 TYR A O 1
ATOM 1986 N N . LYS A 1 252 ? -15.555 -11.953 5.715 1 93.69 252 LYS A N 1
ATOM 1987 C CA . LYS A 1 252 ? -15.422 -11.727 7.148 1 93.69 252 LYS A CA 1
ATOM 1988 C C . LYS A 1 252 ? -13.984 -11.969 7.609 1 93.69 252 LYS A C 1
ATOM 1990 O O . LYS A 1 252 ? -13.555 -11.43 8.633 1 93.69 252 LYS A O 1
ATOM 1995 N N . LYS A 1 253 ? -13.297 -12.758 6.871 1 94.81 253 LYS A N 1
ATOM 1996 C CA . LYS A 1 253 ? -11.914 -13.07 7.211 1 94.81 253 LYS A CA 1
ATOM 1997 C C . LYS A 1 253 ? -10.984 -11.906 6.867 1 94.81 253 LYS A C 1
ATOM 1999 O O . LYS A 1 253 ? -9.891 -11.797 7.422 1 94.81 253 LYS A O 1
ATOM 2004 N N . TYR A 1 254 ? -11.344 -11.07 5.895 1 93.06 254 TYR A N 1
ATOM 2005 C CA . TYR A 1 254 ? -10.547 -9.922 5.48 1 93.06 254 TYR A CA 1
ATOM 2006 C C . TYR A 1 254 ? -10.789 -8.734 6.395 1 93.06 254 TYR A C 1
ATOM 2008 O O . TYR A 1 254 ? -9.992 -7.793 6.434 1 93.06 254 TYR A O 1
ATOM 2016 N N . SER A 1 255 ? -11.906 -8.562 7.07 1 74.44 255 SER A N 1
ATOM 2017 C CA . SER A 1 255 ? -12.328 -7.395 7.832 1 74.44 255 SER A CA 1
ATOM 2018 C C . SER A 1 255 ? -12.016 -7.559 9.312 1 74.44 255 SER A C 1
ATOM 2020 O O . SER A 1 255 ? -12.438 -6.75 10.141 1 74.44 255 SER A O 1
ATOM 2022 N N . LEU A 1 256 ? -11.297 -8.617 9.609 1 66.44 256 LEU A N 1
ATOM 2023 C CA . LEU A 1 256 ? -10.961 -8.828 11.008 1 66.44 256 LEU A CA 1
ATOM 2024 C C . LEU A 1 256 ? -9.625 -8.18 11.352 1 66.44 256 LEU A C 1
ATOM 2026 O O . LEU A 1 256 ? -8.742 -8.078 10.492 1 66.44 256 LEU A O 1
ATOM 2030 N N . MET B 1 1 ? 29.172 24.203 19.875 1 26.47 1 MET B N 1
ATOM 2031 C CA . MET B 1 1 ? 29.469 24.141 18.438 1 26.47 1 MET B CA 1
ATOM 2032 C C . MET B 1 1 ? 28.484 23.219 17.734 1 26.47 1 MET B C 1
ATOM 2034 O O . MET B 1 1 ? 28.047 22.203 18.281 1 26.47 1 MET B O 1
ATOM 2038 N N . VAL B 1 2 ? 27.609 23.609 16.781 1 34.12 2 VAL B N 1
ATOM 2039 C CA . VAL B 1 2 ? 26.594 23.094 15.883 1 34.12 2 VAL B CA 1
ATOM 2040 C C . VAL B 1 2 ? 27.109 21.859 15.164 1 34.12 2 VAL B C 1
ATOM 2042 O O . VAL B 1 2 ? 27.5 21.922 14 1 34.12 2 VAL B O 1
ATOM 2045 N N . THR B 1 3 ? 28 21.156 15.555 1 41.34 3 THR B N 1
ATOM 2046 C CA . THR B 1 3 ? 28.75 19.953 15.172 1 41.34 3 THR B CA 1
ATOM 2047 C C . THR B 1 3 ? 27.797 18.781 14.922 1 41.34 3 THR B C 1
ATOM 2049 O O . THR B 1 3 ? 28.219 17.734 14.445 1 41.34 3 THR B O 1
ATOM 2052 N N . THR B 1 4 ? 26.547 18.875 15.391 1 45.78 4 THR B N 1
ATOM 2053 C CA . THR B 1 4 ? 25.547 17.812 15.445 1 45.78 4 THR B CA 1
ATOM 2054 C C . THR B 1 4 ? 24.984 17.516 14.055 1 45.78 4 THR B C 1
ATOM 2056 O O . THR B 1 4 ? 24.719 16.359 13.711 1 45.78 4 THR B O 1
ATOM 2059 N N . GLY B 1 5 ? 24.953 18.609 13.164 1 53.59 5 GLY B N 1
ATOM 2060 C CA . GLY B 1 5 ? 24.422 18.5 11.812 1 53.59 5 GLY B CA 1
ATOM 2061 C C . GLY B 1 5 ? 25.328 17.719 10.883 1 53.59 5 GLY B C 1
ATOM 2062 O O . GLY B 1 5 ? 24.844 16.906 10.086 1 53.59 5 GLY B O 1
ATOM 2063 N N . VAL B 1 6 ? 26.781 18.078 10.805 1 54.25 6 VAL B N 1
ATOM 2064 C CA . VAL B 1 6 ? 27.766 17.422 9.945 1 54.25 6 VAL B CA 1
ATOM 2065 C C . VAL B 1 6 ? 27.812 15.93 10.242 1 54.25 6 VAL B C 1
ATOM 2067 O O . VAL B 1 6 ? 27.875 15.109 9.328 1 54.25 6 VAL B O 1
ATOM 2070 N N . ASN B 1 7 ? 27.594 15.617 11.516 1 80.19 7 ASN B N 1
ATOM 2071 C CA . ASN B 1 7 ? 27.641 14.219 11.93 1 80.19 7 ASN B CA 1
ATOM 2072 C C . ASN B 1 7 ? 26.375 13.469 11.5 1 80.19 7 ASN B C 1
ATOM 2074 O O . ASN B 1 7 ? 26.453 12.344 11.008 1 80.19 7 ASN B O 1
ATOM 2078 N N . THR B 1 8 ? 25.328 14.273 11.258 1 89.75 8 THR B N 1
ATOM 2079 C CA . THR B 1 8 ? 24.078 13.625 10.883 1 89.75 8 THR B CA 1
ATOM 2080 C C . THR B 1 8 ? 24.062 13.32 9.391 1 89.75 8 THR B C 1
ATOM 2082 O O . THR B 1 8 ? 23.578 12.266 8.969 1 89.75 8 THR B O 1
ATOM 2085 N N . LYS B 1 9 ? 24.656 14.281 8.617 1 92.12 9 LYS B N 1
ATOM 2086 C CA . LYS B 1 9 ? 24.703 14.086 7.176 1 92.12 9 LYS B CA 1
ATOM 2087 C C . LYS B 1 9 ? 25.562 12.867 6.816 1 92.12 9 LYS B C 1
ATOM 2089 O O . LYS B 1 9 ? 25.172 12.062 5.965 1 92.12 9 LYS B O 1
ATOM 2094 N N . LYS B 1 10 ? 26.672 12.758 7.414 1 92.69 10 LYS B N 1
ATOM 2095 C CA . LYS B 1 10 ? 27.547 11.617 7.148 1 92.69 10 LYS B CA 1
ATOM 2096 C C . LYS B 1 10 ? 26.891 10.305 7.555 1 92.69 10 LYS B C 1
ATOM 2098 O O . LYS B 1 10 ? 27 9.305 6.852 1 92.69 10 LYS B O 1
ATOM 2103 N N . VAL B 1 11 ? 26.297 10.367 8.711 1 94 11 VAL B N 1
ATOM 2104 C CA . VAL B 1 11 ? 25.562 9.188 9.18 1 94 11 VAL B CA 1
ATOM 2105 C C . VAL B 1 11 ? 24.469 8.82 8.172 1 94 11 VAL B C 1
ATOM 2107 O O . VAL B 1 11 ? 24.328 7.652 7.801 1 94 11 VAL B O 1
ATOM 2110 N N . TYR B 1 12 ? 23.75 9.773 7.699 1 95.31 12 TYR B N 1
ATOM 2111 C CA . TYR B 1 12 ? 22.703 9.602 6.699 1 95.31 12 TYR B CA 1
ATOM 2112 C C . TYR B 1 12 ? 23.25 8.977 5.43 1 95.31 12 TYR B C 1
ATOM 2114 O O . TYR B 1 12 ? 22.75 7.957 4.953 1 95.31 12 TYR B O 1
ATOM 2122 N N . GLU B 1 13 ? 24.281 9.5 4.902 1 96 13 GLU B N 1
ATOM 2123 C CA . GLU B 1 13 ? 24.875 9.016 3.658 1 96 13 GLU B CA 1
ATOM 2124 C C . GLU B 1 13 ? 25.359 7.574 3.803 1 96 13 GLU B C 1
ATOM 2126 O O . GLU B 1 13 ? 25.156 6.754 2.902 1 96 13 GLU B O 1
ATOM 2131 N N . THR B 1 14 ? 25.969 7.309 4.941 1 96.06 14 THR B N 1
ATOM 2132 C CA . THR B 1 14 ? 26.469 5.961 5.199 1 96.06 14 THR B CA 1
ATOM 2133 C C . THR B 1 14 ? 25.312 4.969 5.293 1 96.06 14 THR B C 1
ATOM 2135 O O . THR B 1 14 ? 25.391 3.867 4.742 1 96.06 14 THR B O 1
ATOM 2138 N N . GLN B 1 15 ? 24.266 5.344 6.016 1 96.06 15 GLN B N 1
ATOM 2139 C CA . GLN B 1 15 ? 23.094 4.477 6.141 1 96.06 15 GLN B CA 1
ATOM 2140 C C . GLN B 1 15 ? 22.453 4.238 4.781 1 96.06 15 GLN B C 1
ATOM 2142 O O . GLN B 1 15 ? 22.125 3.102 4.434 1 96.06 15 GLN B O 1
ATOM 2147 N N . VAL B 1 16 ? 22.234 5.285 4.016 1 97.06 16 VAL B N 1
ATOM 2148 C CA . VAL B 1 16 ? 21.625 5.168 2.697 1 97.06 16 VAL B CA 1
ATOM 2149 C C . VAL B 1 16 ? 22.453 4.227 1.825 1 97.06 16 VAL B C 1
ATOM 2151 O O . VAL B 1 16 ? 21.906 3.307 1.208 1 97.06 16 VAL B O 1
ATOM 2154 N N . ASP B 1 17 ? 23.781 4.398 1.847 1 97 17 ASP B N 1
ATOM 2155 C CA . ASP B 1 17 ? 24.656 3.539 1.059 1 97 17 ASP B CA 1
ATOM 2156 C C . ASP B 1 17 ? 24.516 2.078 1.481 1 97 17 ASP B C 1
ATOM 2158 O O . ASP B 1 17 ? 24.469 1.184 0.635 1 97 17 ASP B O 1
ATOM 2162 N N . SER B 1 18 ? 24.484 1.895 2.75 1 97.25 18 SER B N 1
ATOM 2163 C CA . SER B 1 18 ? 24.375 0.534 3.266 1 97.25 18 SER B CA 1
ATOM 2164 C C . SER B 1 18 ? 23.062 -0.118 2.826 1 97.25 18 SER B C 1
ATOM 2166 O O . SER B 1 18 ? 23.062 -1.273 2.396 1 97.25 18 SER B O 1
ATOM 2168 N N . PHE B 1 19 ? 21.984 0.588 2.969 1 97 19 PHE B N 1
ATOM 2169 C CA . PHE B 1 19 ? 20.703 0.049 2.562 1 97 19 PHE B CA 1
ATOM 2170 C C . PHE B 1 19 ? 20.656 -0.17 1.056 1 97 19 PHE B C 1
ATOM 2172 O O . PHE B 1 19 ? 20.125 -1.179 0.585 1 97 19 PHE B O 1
ATOM 2179 N N . LEU B 1 20 ? 21.172 0.762 0.304 1 97.44 20 LEU B N 1
ATOM 2180 C CA . LEU B 1 20 ? 21.141 0.632 -1.148 1 97.44 20 LEU B CA 1
ATOM 2181 C C . LEU B 1 20 ? 22.016 -0.523 -1.61 1 97.44 20 LEU B C 1
ATOM 2183 O O . LEU B 1 20 ? 21.734 -1.146 -2.639 1 97.44 20 LEU B O 1
ATOM 2187 N N . ASP B 1 21 ? 23.078 -0.892 -0.89 1 97.31 21 ASP B N 1
ATOM 2188 C CA . ASP B 1 21 ? 23.891 -2.066 -1.182 1 97.31 21 ASP B CA 1
ATOM 2189 C C . ASP B 1 21 ? 23.062 -3.346 -1.099 1 97.31 21 ASP B C 1
ATOM 2191 O O . ASP B 1 21 ? 23.281 -4.289 -1.862 1 97.31 21 ASP B O 1
ATOM 2195 N N . VAL B 1 22 ? 22.156 -3.354 -0.168 1 97.19 22 VAL B N 1
ATOM 2196 C CA . VAL B 1 22 ? 21.25 -4.496 -0.068 1 97.19 22 VAL B CA 1
ATOM 2197 C C . VAL B 1 22 ? 20.422 -4.617 -1.346 1 97.19 22 VAL B C 1
ATOM 2199 O O . VAL B 1 22 ? 20.266 -5.715 -1.888 1 97.19 22 VAL B O 1
ATOM 2202 N N . ALA B 1 23 ? 19.984 -3.523 -1.867 1 97.19 23 ALA B N 1
ATOM 2203 C CA . ALA B 1 23 ? 19.125 -3.498 -3.055 1 97.19 23 ALA B CA 1
ATOM 2204 C C . ALA B 1 23 ? 19.922 -3.871 -4.305 1 97.19 23 ALA B C 1
ATOM 2206 O O . ALA B 1 23 ? 19.344 -4.227 -5.332 1 97.19 23 ALA B O 1
ATOM 2207 N N . LYS B 1 24 ? 21.203 -3.871 -4.23 1 96.69 24 LYS B N 1
ATOM 2208 C CA . LYS B 1 24 ? 22.047 -4.191 -5.367 1 96.69 24 LYS B CA 1
ATOM 2209 C C . LYS B 1 24 ? 22.328 -5.688 -5.441 1 96.69 24 LYS B C 1
ATOM 2211 O O . LYS B 1 24 ? 22.812 -6.184 -6.461 1 96.69 24 LYS B O 1
ATOM 2216 N N . GLN B 1 25 ? 22.078 -6.336 -4.359 1 96.25 25 GLN B N 1
ATOM 2217 C CA . GLN B 1 25 ? 22.453 -7.746 -4.305 1 96.25 25 GLN B CA 1
ATOM 2218 C C . GLN B 1 25 ? 21.641 -8.57 -5.305 1 96.25 25 GLN B C 1
ATOM 2220 O O . GLN B 1 25 ? 20.453 -8.328 -5.488 1 96.25 25 GLN B O 1
ATOM 2225 N N . MET B 1 26 ? 22.266 -9.484 -5.941 1 96.06 26 MET B N 1
ATOM 2226 C CA . MET B 1 26 ? 21.656 -10.383 -6.922 1 96.06 26 MET B CA 1
ATOM 2227 C C . MET B 1 26 ? 21.703 -11.828 -6.434 1 96.06 26 MET B C 1
ATOM 2229 O O . MET B 1 26 ? 22.219 -12.703 -7.129 1 96.06 26 MET B O 1
ATOM 2233 N N . ASN B 1 27 ? 21.156 -12.047 -5.293 1 93.5 27 ASN B N 1
ATOM 2234 C CA . ASN B 1 27 ? 21.172 -13.391 -4.711 1 93.5 27 ASN B CA 1
ATOM 2235 C C . ASN B 1 27 ? 19.891 -14.148 -5.047 1 93.5 27 ASN B C 1
ATOM 2237 O O . ASN B 1 27 ? 18.797 -13.594 -4.98 1 93.5 27 ASN B O 1
ATOM 2241 N N . PRO B 1 28 ? 20.094 -15.406 -5.438 1 93.56 28 PRO B N 1
ATOM 2242 C CA . PRO B 1 28 ? 18.891 -16.219 -5.574 1 93.56 28 PRO B CA 1
ATOM 2243 C C . PRO B 1 28 ? 18.172 -16.438 -4.246 1 93.56 28 PRO B C 1
ATOM 2245 O O . PRO B 1 28 ? 18.75 -16.219 -3.18 1 93.56 28 PRO B O 1
ATOM 2248 N N . ALA B 1 29 ? 16.938 -16.797 -4.367 1 89.81 29 ALA B N 1
ATOM 2249 C CA . ALA B 1 29 ? 16.219 -17.219 -3.16 1 89.81 29 ALA B CA 1
ATOM 2250 C C . ALA B 1 29 ? 16.859 -18.469 -2.549 1 89.81 29 ALA B C 1
ATOM 2252 O O . ALA B 1 29 ? 17.203 -19.406 -3.264 1 89.81 29 ALA B O 1
ATOM 2253 N N . MET B 1 30 ? 17.156 -18.438 -1.373 1 91.19 30 MET B N 1
ATOM 2254 C CA . MET B 1 30 ? 17.688 -19.609 -0.678 1 91.19 30 MET B CA 1
ATOM 2255 C C . MET B 1 30 ? 16.562 -20.344 0.052 1 91.19 30 MET B C 1
ATOM 2257 O O . MET B 1 30 ? 16.203 -19.969 1.168 1 91.19 30 MET B O 1
ATOM 2261 N N . LEU B 1 31 ? 16.109 -21.391 -0.571 1 94.12 31 LEU B N 1
ATOM 2262 C CA . LEU B 1 31 ? 14.961 -22.141 -0.067 1 94.12 31 LEU B CA 1
ATOM 2263 C C . LEU B 1 31 ? 15.359 -23.578 0.26 1 94.12 31 LEU B C 1
ATOM 2265 O O . LEU B 1 31 ? 16.125 -24.203 -0.483 1 94.12 31 LEU B O 1
ATOM 2269 N N . THR B 1 32 ? 14.961 -24.016 1.355 1 93.56 32 THR B N 1
ATOM 2270 C CA . THR B 1 32 ? 15.172 -25.406 1.78 1 93.56 32 THR B CA 1
ATOM 2271 C C . THR B 1 32 ? 13.875 -26.016 2.289 1 93.56 32 THR B C 1
ATOM 2273 O O . THR B 1 32 ? 13.086 -25.359 2.969 1 93.56 32 THR B O 1
ATOM 2276 N N . ASP B 1 33 ? 13.656 -27.219 1.935 1 91.5 33 ASP B N 1
ATOM 2277 C CA . ASP B 1 33 ? 12.438 -27.875 2.404 1 91.5 33 ASP B CA 1
ATOM 2278 C C . ASP B 1 33 ? 12.633 -28.453 3.805 1 91.5 33 ASP B C 1
ATOM 2280 O O . ASP B 1 33 ? 13.664 -28.219 4.438 1 91.5 33 ASP B O 1
ATOM 2284 N N . SER B 1 34 ? 11.586 -29.109 4.238 1 89.25 34 SER B N 1
ATOM 2285 C CA . SER B 1 34 ? 11.57 -29.562 5.621 1 89.25 34 SER B CA 1
ATOM 2286 C C . SER B 1 34 ? 12.656 -30.625 5.859 1 89.25 34 SER B C 1
ATOM 2288 O O . SER B 1 34 ? 13.078 -30.828 7 1 89.25 34 SER B O 1
ATOM 2290 N N . ALA B 1 35 ? 13.102 -31.297 4.812 1 92.56 35 ALA B N 1
ATOM 2291 C CA . ALA B 1 35 ? 14.141 -32.312 4.914 1 92.56 35 ALA B CA 1
ATOM 2292 C C . ALA B 1 35 ? 15.531 -31.703 4.762 1 92.56 35 ALA B C 1
ATOM 2294 O O . ALA B 1 35 ? 16.531 -32.406 4.816 1 92.56 35 ALA B O 1
ATOM 2295 N N . GLY B 1 36 ? 15.539 -30.438 4.578 1 92.06 36 GLY B N 1
ATOM 2296 C CA . GLY B 1 36 ? 16.812 -29.75 4.43 1 92.06 36 GLY B CA 1
ATOM 2297 C C . GLY B 1 36 ? 17.328 -29.75 3.006 1 92.06 36 GLY B C 1
ATOM 2298 O O . GLY B 1 36 ? 18.484 -29.391 2.758 1 92.06 36 GLY B O 1
ATOM 2299 N N . VAL B 1 37 ? 16.531 -30.203 2.105 1 92.75 37 VAL B N 1
ATOM 2300 C CA . VAL B 1 37 ? 16.922 -30.25 0.705 1 92.75 37 VAL B CA 1
ATOM 2301 C C . VAL B 1 37 ? 16.734 -28.891 0.062 1 92.75 37 VAL B C 1
ATOM 2303 O O . VAL B 1 37 ? 15.648 -28.297 0.15 1 92.75 37 VAL B O 1
ATOM 2306 N N . ALA B 1 38 ? 17.734 -28.438 -0.599 1 93.56 38 ALA B N 1
ATOM 2307 C CA . ALA B 1 38 ? 17.688 -27.141 -1.248 1 93.56 38 ALA B CA 1
ATOM 2308 C C . ALA B 1 38 ? 16.828 -27.172 -2.498 1 93.56 38 ALA B C 1
ATOM 2310 O O . ALA B 1 38 ? 16.906 -28.109 -3.291 1 93.56 38 ALA B O 1
ATOM 2311 N N . ILE B 1 39 ? 15.984 -26.219 -2.654 1 95.19 39 ILE B N 1
ATOM 2312 C CA . ILE B 1 39 ? 15.242 -26.016 -3.895 1 95.19 39 ILE B CA 1
ATOM 2313 C C . ILE B 1 39 ? 16.156 -25.359 -4.934 1 95.19 39 ILE B C 1
ATOM 2315 O O . ILE B 1 39 ? 16.812 -24.359 -4.645 1 95.19 39 ILE B O 1
ATOM 2319 N N . PRO B 1 40 ? 16.25 -25.969 -6.105 1 94.94 40 PRO B N 1
ATOM 2320 C CA . PRO B 1 40 ? 17.062 -25.312 -7.133 1 94.94 40 PRO B CA 1
ATOM 2321 C C . PRO B 1 40 ? 16.625 -23.875 -7.391 1 94.94 40 PRO B C 1
ATOM 2323 O O . PRO B 1 40 ? 15.445 -23.609 -7.625 1 94.94 40 PRO B O 1
ATOM 2326 N N . SER B 1 41 ? 17.578 -22.969 -7.301 1 96.44 41 SER B N 1
ATOM 2327 C CA . SER B 1 41 ? 17.297 -21.547 -7.469 1 96.44 41 SER B CA 1
ATOM 2328 C C . SER B 1 41 ? 18.469 -20.844 -8.133 1 96.44 41 SER B C 1
ATOM 2330 O O . SER B 1 41 ? 19.625 -21.266 -7.988 1 96.44 41 SER B O 1
ATOM 2332 N N . GLN B 1 42 ? 18.219 -19.859 -8.93 1 96.5 42 GLN B N 1
ATOM 2333 C CA . GLN B 1 42 ? 19.219 -19.031 -9.562 1 96.5 42 GLN B CA 1
ATOM 2334 C C . GLN B 1 42 ? 18.734 -17.594 -9.727 1 96.5 42 GLN B C 1
ATOM 2336 O O . GLN B 1 42 ? 17.516 -17.344 -9.734 1 96.5 42 GLN B O 1
ATOM 2341 N N . PHE B 1 43 ? 19.656 -16.688 -9.758 1 97.5 43 PHE B N 1
ATOM 2342 C CA . PHE B 1 43 ? 19.328 -15.305 -10.094 1 97.5 43 PHE B CA 1
ATOM 2343 C C . PHE B 1 43 ? 19.562 -15.031 -11.57 1 97.5 43 PHE B C 1
ATOM 2345 O O . PHE B 1 43 ? 20.641 -15.305 -12.094 1 97.5 43 PHE B O 1
ATOM 2352 N N . ILE B 1 44 ? 18.562 -14.648 -12.227 1 97.19 44 ILE B N 1
ATOM 2353 C CA . ILE B 1 44 ? 18.641 -14.148 -13.594 1 97.19 44 ILE B CA 1
ATOM 2354 C C . ILE B 1 44 ? 17.984 -12.773 -13.68 1 97.19 44 ILE B C 1
ATOM 2356 O O . ILE B 1 44 ? 16.766 -12.656 -13.555 1 97.19 44 ILE B O 1
ATOM 2360 N N . ALA B 1 45 ? 18.75 -11.852 -14.023 1 96.88 45 ALA B N 1
ATOM 2361 C CA . ALA B 1 45 ? 18.344 -10.461 -13.906 1 96.88 45 ALA B CA 1
ATOM 2362 C C . ALA B 1 45 ? 17.266 -10.117 -14.93 1 96.88 45 ALA B C 1
ATOM 2364 O O . ALA B 1 45 ? 17.328 -10.555 -16.078 1 96.88 45 ALA B O 1
ATOM 2365 N N . THR B 1 46 ? 16.266 -9.336 -14.492 1 97.75 46 THR B N 1
ATOM 2366 C CA . THR B 1 46 ? 15.344 -8.68 -15.414 1 97.75 46 THR B CA 1
ATOM 2367 C C . THR B 1 46 ? 15.828 -7.277 -15.766 1 97.75 46 THR B C 1
ATOM 2369 O O . THR B 1 46 ? 16.828 -6.812 -15.234 1 97.75 46 THR B O 1
ATOM 2372 N N . VAL B 1 47 ? 15.055 -6.586 -16.719 1 96 47 VAL B N 1
ATOM 2373 C CA . VAL B 1 47 ? 15.547 -5.277 -17.141 1 96 47 VAL B CA 1
ATOM 2374 C C . VAL B 1 47 ? 14.43 -4.246 -17.031 1 96 47 VAL B C 1
ATOM 2376 O O . VAL B 1 47 ? 14.625 -3.076 -17.375 1 96 47 VAL B O 1
ATOM 2379 N N . ASN B 1 48 ? 13.258 -4.676 -16.719 1 97.56 48 ASN B N 1
ATOM 2380 C CA . ASN B 1 48 ? 12.141 -3.768 -16.469 1 97.56 48 ASN B CA 1
ATOM 2381 C C . ASN B 1 48 ? 11.891 -3.572 -14.984 1 97.56 48 ASN B C 1
ATOM 2383 O O . ASN B 1 48 ? 11.297 -4.43 -14.328 1 97.56 48 ASN B O 1
ATOM 2387 N N . LEU B 1 49 ? 12.438 -2.426 -14.414 1 98.25 49 LEU B N 1
ATOM 2388 C CA . LEU B 1 49 ? 12.422 -2.191 -12.977 1 98.25 49 LEU B CA 1
ATOM 2389 C C . LEU B 1 49 ? 12.508 -0.701 -12.664 1 98.25 49 LEU B C 1
ATOM 2391 O O . LEU B 1 49 ? 12.891 0.096 -13.523 1 98.25 49 LEU B O 1
ATOM 2395 N N . ASN B 1 50 ? 12.133 -0.301 -11.586 1 98.06 50 ASN B N 1
ATOM 2396 C CA . ASN B 1 50 ? 12.414 1.005 -11 1 98.06 50 ASN B CA 1
ATOM 2397 C C . ASN B 1 50 ? 12.289 0.975 -9.477 1 98.06 50 ASN B C 1
ATOM 2399 O O . ASN B 1 50 ? 12.383 -0.089 -8.859 1 98.06 50 ASN B O 1
ATOM 2403 N N . LEU B 1 51 ? 12.312 2.137 -8.828 1 98.5 51 LEU B N 1
ATOM 2404 C CA . LEU B 1 51 ? 12.195 2.227 -7.375 1 98.5 51 LEU B CA 1
ATOM 2405 C C . LEU B 1 51 ? 10.734 2.172 -6.945 1 98.5 51 LEU B C 1
ATOM 2407 O O . LEU B 1 51 ? 9.852 2.662 -7.656 1 98.5 51 LEU B O 1
ATOM 2411 N N . ARG B 1 52 ? 10.508 1.566 -5.805 1 98.69 52 ARG B N 1
ATOM 2412 C CA . ARG B 1 52 ? 9.18 1.642 -5.207 1 98.69 52 ARG B CA 1
ATOM 2413 C C . ARG B 1 52 ? 8.789 3.086 -4.91 1 98.69 52 ARG B C 1
ATOM 2415 O O . ARG B 1 52 ? 9.617 3.871 -4.441 1 98.69 52 ARG B O 1
ATOM 2422 N N . LYS B 1 53 ? 7.516 3.396 -5.129 1 98.38 53 LYS B N 1
ATOM 2423 C CA . LYS B 1 53 ? 6.992 4.746 -4.957 1 98.38 53 LYS B CA 1
ATOM 2424 C C . LYS B 1 53 ? 5.957 4.797 -3.836 1 98.38 53 LYS B C 1
ATOM 2426 O O . LYS B 1 53 ? 5.332 3.783 -3.514 1 98.38 53 LYS B O 1
ATOM 2431 N N . PRO B 1 54 ? 5.836 5.984 -3.271 1 98.75 54 PRO B N 1
ATOM 2432 C CA . PRO B 1 54 ? 4.723 6.137 -2.332 1 98.75 54 PRO B CA 1
ATOM 2433 C C . PRO B 1 54 ? 3.369 6.215 -3.031 1 98.75 54 PRO B C 1
ATOM 2435 O O . PRO B 1 54 ? 3.287 6.664 -4.176 1 98.75 54 PRO B O 1
ATOM 2438 N N . ASN B 1 55 ? 2.387 5.762 -2.33 1 98.75 55 ASN B N 1
ATOM 2439 C CA . ASN B 1 55 ? 1.019 5.848 -2.826 1 98.75 55 ASN B CA 1
ATOM 2440 C C . ASN B 1 55 ? 0.117 6.605 -1.856 1 98.75 55 ASN B C 1
ATOM 2442 O O . ASN B 1 55 ? -1.068 6.801 -2.129 1 98.75 55 ASN B O 1
ATOM 2446 N N . PHE B 1 56 ? 0.695 7.066 -0.673 1 98.88 56 PHE B N 1
ATOM 2447 C CA . PHE B 1 56 ? -0.012 7.801 0.369 1 98.88 56 PHE B CA 1
ATOM 2448 C C . PHE B 1 56 ? 0.824 8.977 0.867 1 98.88 56 PHE B C 1
ATOM 2450 O O . PHE B 1 56 ? 2.053 8.945 0.775 1 98.88 56 PHE B O 1
ATOM 2457 N N . VAL B 1 57 ? 0.13 9.953 1.323 1 98.94 57 VAL B N 1
ATOM 2458 C CA . VAL B 1 57 ? 0.718 10.961 2.199 1 98.94 57 VAL B CA 1
ATOM 2459 C C . VAL B 1 57 ? 0.035 10.922 3.564 1 98.94 57 VAL B C 1
ATOM 2461 O O . VAL B 1 57 ? -1.195 10.922 3.65 1 98.94 57 VAL B O 1
ATOM 2464 N N . ILE B 1 58 ? 0.823 10.82 4.586 1 98.94 58 ILE B N 1
ATOM 2465 C CA . ILE B 1 58 ? 0.307 10.859 5.949 1 98.94 58 ILE B CA 1
ATOM 2466 C C . ILE B 1 58 ? 0.684 12.188 6.605 1 98.94 58 ILE B C 1
ATOM 2468 O O . ILE B 1 58 ? 1.865 12.523 6.691 1 98.94 58 ILE B O 1
ATOM 2472 N N . LEU B 1 59 ? -0.326 12.875 7.051 1 98.94 59 LEU B N 1
ATOM 2473 C CA . LEU B 1 59 ? -0.145 14.195 7.648 1 98.94 59 LEU B CA 1
ATOM 2474 C C . LEU B 1 59 ? -0.115 14.102 9.172 1 98.94 59 LEU B C 1
ATOM 2476 O O . LEU B 1 59 ? -0.902 13.359 9.766 1 98.94 59 LEU B O 1
ATOM 2480 N N . HIS B 1 60 ? 0.82 14.805 9.758 1 98.81 60 HIS B N 1
ATOM 2481 C CA . HIS B 1 60 ? 1.071 14.805 11.195 1 98.81 60 HIS B CA 1
ATOM 2482 C C . HIS B 1 60 ? 1.154 16.219 11.742 1 98.81 60 HIS B C 1
ATOM 2484 O O . HIS B 1 60 ? 1.319 17.188 10.977 1 98.81 60 HIS B O 1
ATOM 2490 N N . TYR B 1 61 ? 1.014 16.344 13 1 98.31 61 TYR B N 1
ATOM 2491 C CA . TYR B 1 61 ? 1.655 17.453 13.68 1 98.31 61 TYR B CA 1
ATOM 2492 C C . TYR B 1 61 ? 2.807 16.984 14.555 1 98.31 61 TYR B C 1
ATOM 2494 O O . TYR B 1 61 ? 2.885 15.797 14.891 1 98.31 61 TYR B O 1
ATOM 2502 N N . THR B 1 62 ? 3.67 17.828 14.961 1 95.5 62 THR B N 1
ATOM 2503 C CA . THR B 1 62 ? 4.914 17.438 15.617 1 95.5 62 THR B CA 1
ATOM 2504 C C . THR B 1 62 ? 4.711 17.297 17.125 1 95.5 62 THR B C 1
ATOM 2506 O O . THR B 1 62 ? 5.461 16.594 17.797 1 95.5 62 THR B O 1
ATOM 2509 N N . ALA B 1 63 ? 3.732 17.969 17.672 1 92.06 63 ALA B N 1
ATOM 2510 C CA . ALA B 1 63 ? 3.488 18.047 19.109 1 92.06 63 ALA B CA 1
ATOM 2511 C C . ALA B 1 63 ? 4.719 18.562 19.844 1 92.06 63 ALA B C 1
ATOM 2513 O O . ALA B 1 63 ? 5.023 18.125 20.953 1 92.06 63 ALA B O 1
ATOM 2514 N N . GLN B 1 64 ? 5.473 19.344 19.234 1 89.25 64 GLN B N 1
ATOM 2515 C CA . GLN B 1 64 ? 6.684 19.938 19.797 1 89.25 64 GLN B CA 1
ATOM 2516 C C . GLN B 1 64 ? 6.602 21.469 19.797 1 89.25 64 GLN B C 1
ATOM 2518 O O . GLN B 1 64 ? 5.586 22.047 19.406 1 89.25 64 GLN B O 1
ATOM 2523 N N . ASP B 1 65 ? 7.711 22.062 20.203 1 88.5 65 ASP B N 1
ATOM 2524 C CA . ASP B 1 65 ? 7.641 23.484 20.484 1 88.5 65 ASP B CA 1
ATOM 2525 C C . ASP B 1 65 ? 8.172 24.297 19.297 1 88.5 65 ASP B C 1
ATOM 2527 O O . ASP B 1 65 ? 7.918 25.5 19.203 1 88.5 65 ASP B O 1
ATOM 2531 N N . SER B 1 66 ? 8.992 23.594 18.484 1 92.62 66 SER B N 1
ATOM 2532 C CA . SER B 1 66 ? 9.57 24.328 17.375 1 92.62 66 SER B CA 1
ATOM 2533 C C . SER B 1 66 ? 10.023 23.391 16.266 1 92.62 66 SER B C 1
ATOM 2535 O O . SER B 1 66 ? 10.203 22.203 16.484 1 92.62 66 SER B O 1
ATOM 2537 N N . LEU B 1 67 ? 10.219 24.016 15.133 1 95.44 67 LEU B N 1
ATOM 2538 C CA . LEU B 1 67 ? 10.797 23.312 13.992 1 95.44 67 LEU B CA 1
ATOM 2539 C C . LEU B 1 67 ? 12.156 22.719 14.352 1 95.44 67 LEU B C 1
ATOM 2541 O O . LEU B 1 67 ? 12.438 21.562 14.031 1 95.44 67 LEU B O 1
ATOM 2545 N N . GLN B 1 68 ? 12.969 23.5 15.062 1 95.44 68 GLN B N 1
ATOM 2546 C CA . GLN B 1 68 ? 14.312 23.047 15.414 1 95.44 68 GLN B CA 1
ATOM 2547 C C . GLN B 1 68 ? 14.273 21.844 16.344 1 95.44 68 GLN B C 1
ATOM 2549 O O . GLN B 1 68 ? 15.078 20.922 16.203 1 95.44 68 GLN B O 1
ATOM 2554 N N . GLN B 1 69 ? 13.391 21.875 17.25 1 95.69 69 GLN B N 1
ATOM 2555 C CA . GLN B 1 69 ? 13.258 20.734 18.141 1 95.69 69 GLN B CA 1
ATOM 2556 C C . GLN B 1 69 ? 12.906 19.469 17.375 1 95.69 69 GLN B C 1
ATOM 2558 O O . GLN B 1 69 ? 13.43 18.391 17.656 1 95.69 69 GLN B O 1
ATOM 2563 N N . THR B 1 70 ? 12.008 19.578 16.422 1 96.38 70 THR B N 1
ATOM 2564 C CA . THR B 1 70 ? 11.609 18.438 15.609 1 96.38 70 THR B CA 1
ATOM 2565 C C . THR B 1 70 ? 12.789 17.922 14.781 1 96.38 70 THR B C 1
ATOM 2567 O O . THR B 1 70 ? 13.039 16.719 14.742 1 96.38 70 THR B O 1
ATOM 2570 N N . ILE B 1 71 ? 13.523 18.781 14.172 1 96.69 71 ILE B N 1
ATOM 2571 C CA . ILE B 1 71 ? 14.688 18.422 13.375 1 96.69 71 ILE B CA 1
ATOM 2572 C C . ILE B 1 71 ? 15.695 17.672 14.25 1 96.69 71 ILE B C 1
ATOM 2574 O O . ILE B 1 71 ? 16.234 16.641 13.844 1 96.69 71 ILE B O 1
ATOM 2578 N N . ASN B 1 72 ? 15.906 18.219 15.438 1 95.88 72 ASN B N 1
ATOM 2579 C CA . ASN B 1 72 ? 16.812 17.547 16.375 1 95.88 72 ASN B CA 1
ATOM 2580 C C . ASN B 1 72 ? 16.344 16.141 16.703 1 95.88 72 ASN B C 1
ATOM 2582 O O . ASN B 1 72 ? 17.141 15.195 16.719 1 95.88 72 ASN B O 1
ATOM 2586 N N . THR B 1 73 ? 15.062 16.016 16.984 1 96.56 73 THR B N 1
ATOM 2587 C CA . THR B 1 73 ? 14.477 14.719 17.328 1 96.56 73 THR B CA 1
ATOM 2588 C C . THR B 1 73 ? 14.672 13.711 16.203 1 96.56 73 THR B C 1
ATOM 2590 O O . THR B 1 73 ? 15.062 12.57 16.453 1 96.56 73 THR B O 1
ATOM 2593 N N . PHE B 1 74 ? 14.5 14.125 14.945 1 97.06 74 PHE B N 1
ATOM 2594 C CA . PHE B 1 74 ? 14.578 13.242 13.781 1 97.06 74 PHE B CA 1
ATOM 2595 C C . PHE B 1 74 ? 16.031 12.977 13.398 1 97.06 74 PHE B C 1
ATOM 2597 O O . PHE B 1 74 ? 16.297 12.164 12.516 1 97.06 74 PHE B O 1
ATOM 2604 N N . SER B 1 75 ? 16.984 13.641 14.07 1 95.81 75 SER B N 1
ATOM 2605 C CA . SER B 1 75 ? 18.406 13.477 13.781 1 95.81 75 SER B CA 1
ATOM 2606 C C . SER B 1 75 ? 19.094 12.633 14.844 1 95.81 75 SER B C 1
ATOM 2608 O O . SER B 1 75 ? 20.328 12.531 14.867 1 95.81 75 SER B O 1
ATOM 2610 N N . LEU B 1 76 ? 18.344 12.07 15.727 1 94.44 76 LEU B N 1
ATOM 2611 C CA . LEU B 1 76 ? 18.844 11.195 16.781 1 94.44 76 LEU B CA 1
ATOM 2612 C C . LEU B 1 76 ? 18.391 9.758 16.547 1 94.44 76 LEU B C 1
ATOM 2614 O O . LEU B 1 76 ? 17.188 9.492 16.453 1 94.44 76 LEU B O 1
ATOM 2618 N N . VAL B 1 77 ? 19.281 8.828 16.547 1 93.19 77 VAL B N 1
ATOM 2619 C CA . VAL B 1 77 ? 18.984 7.426 16.297 1 93.19 77 VAL B CA 1
ATOM 2620 C C . VAL B 1 77 ? 18.062 6.883 17.375 1 93.19 77 VAL B C 1
ATOM 2622 O O . VAL B 1 77 ? 17.141 6.121 17.094 1 93.19 77 VAL B O 1
ATOM 2625 N N . ARG B 1 78 ? 18.25 7.281 18.609 1 94.56 78 ARG B N 1
ATOM 2626 C CA . ARG B 1 78 ? 17.578 6.711 19.766 1 94.56 78 ARG B CA 1
ATOM 2627 C C . ARG B 1 78 ? 16.078 6.984 19.719 1 94.56 78 ARG B C 1
ATOM 2629 O O . ARG B 1 78 ? 15.281 6.273 20.344 1 94.56 78 ARG B O 1
ATOM 2636 N N . THR B 1 79 ? 15.641 8.031 18.953 1 96.25 79 THR B N 1
ATOM 2637 C CA . THR B 1 79 ? 14.234 8.398 18.953 1 96.25 79 THR B CA 1
ATOM 2638 C C . THR B 1 79 ? 13.422 7.449 18.078 1 96.25 79 THR B C 1
ATOM 2640 O O . THR B 1 79 ? 12.203 7.348 18.219 1 96.25 79 THR B O 1
ATOM 2643 N N . GLN B 1 80 ? 14.062 6.836 17.094 1 97.25 80 GLN B N 1
ATOM 2644 C CA . GLN B 1 80 ? 13.445 5.844 16.203 1 97.25 80 GLN B CA 1
ATOM 2645 C C . GLN B 1 80 ? 12.25 6.426 15.469 1 97.25 80 GLN B C 1
ATOM 2647 O O . GLN B 1 80 ? 11.242 5.742 15.273 1 97.25 80 GLN B O 1
ATOM 2652 N N . VAL B 1 81 ? 12.297 7.723 15.195 1 98.12 81 VAL B N 1
ATOM 2653 C CA . VAL B 1 81 ? 11.242 8.383 14.438 1 98.12 81 VAL B CA 1
ATOM 2654 C C . VAL B 1 81 ? 11.859 9.281 13.367 1 98.12 81 VAL B C 1
ATOM 2656 O O . VAL B 1 81 ? 12.992 9.742 13.508 1 98.12 81 VAL B O 1
ATOM 2659 N N . SER B 1 82 ? 11.25 9.492 12.289 1 98.5 82 SER B N 1
ATOM 2660 C CA . SER B 1 82 ? 11.633 10.375 11.188 1 98.5 82 SER B CA 1
ATOM 2661 C C . SER B 1 82 ? 10.43 10.703 10.305 1 98.5 82 SER B C 1
ATOM 2663 O O . SER B 1 82 ? 9.328 10.195 10.531 1 98.5 82 SER B O 1
ATOM 2665 N N . ALA B 1 83 ? 10.609 11.57 9.383 1 98.75 83 ALA B N 1
ATOM 2666 C CA . ALA B 1 83 ? 9.656 11.922 8.336 1 98.75 83 ALA B CA 1
ATOM 2667 C C . ALA B 1 83 ? 10.375 12.406 7.082 1 98.75 83 ALA B C 1
ATOM 2669 O O . ALA B 1 83 ? 11.57 12.711 7.117 1 98.75 83 ALA B O 1
ATOM 2670 N N . HIS B 1 84 ? 9.688 12.445 6.055 1 98.88 84 HIS B N 1
ATOM 2671 C CA . HIS B 1 84 ? 10.258 12.977 4.82 1 98.88 84 HIS B CA 1
ATOM 2672 C C . HIS B 1 84 ? 10.359 14.492 4.867 1 98.88 84 HIS B C 1
ATOM 2674 O O . HIS B 1 84 ? 11.375 15.07 4.469 1 98.88 84 HIS B O 1
ATOM 2680 N N . TYR B 1 85 ? 9.297 15.094 5.383 1 98.81 85 TYR B N 1
ATOM 2681 C CA . TYR B 1 85 ? 9.227 16.547 5.391 1 98.81 85 TYR B CA 1
ATOM 2682 C C . TYR B 1 85 ? 8.773 17.062 6.754 1 98.81 85 TYR B C 1
ATOM 2684 O O . TYR B 1 85 ? 7.977 16.422 7.434 1 98.81 85 TYR B O 1
ATOM 2692 N N . VAL B 1 86 ? 9.258 18.25 7.066 1 98.69 86 VAL B N 1
ATOM 2693 C CA . VAL B 1 86 ? 8.742 19.062 8.164 1 98.69 86 VAL B CA 1
ATOM 2694 C C . VAL B 1 86 ? 8.414 20.469 7.652 1 98.69 86 VAL B C 1
ATOM 2696 O O . VAL B 1 86 ? 9.227 21.109 6.988 1 98.69 86 VAL B O 1
ATOM 2699 N N . VAL B 1 87 ? 7.211 20.906 7.941 1 98.69 87 VAL B N 1
ATOM 2700 C CA . VAL B 1 87 ? 6.797 22.266 7.562 1 98.69 87 VAL B CA 1
ATOM 2701 C C . VAL B 1 87 ? 6.754 23.156 8.797 1 98.69 87 VAL B C 1
ATOM 2703 O O . VAL B 1 87 ? 5.992 22.906 9.734 1 98.69 87 VAL B O 1
ATOM 2706 N N . GLY B 1 88 ? 7.527 24.188 8.758 1 98.06 88 GLY B N 1
ATOM 2707 C CA . GLY B 1 88 ? 7.613 25.125 9.875 1 98.06 88 GLY B CA 1
ATOM 2708 C C . GLY B 1 88 ? 6.453 26.094 9.938 1 98.06 88 GLY B C 1
ATOM 2709 O O . GLY B 1 88 ? 5.73 26.266 8.953 1 98.06 88 GLY B O 1
ATOM 2710 N N . LYS B 1 89 ? 6.344 26.766 11.047 1 97.38 89 LYS B N 1
ATOM 2711 C CA . LYS B 1 89 ? 5.246 27.703 11.289 1 97.38 89 LYS B CA 1
ATOM 2712 C C . LYS B 1 89 ? 5.293 28.875 10.305 1 97.38 89 LYS B C 1
ATOM 2714 O O . LYS B 1 89 ? 4.258 29.438 9.945 1 97.38 89 LYS B O 1
ATOM 2719 N N . ASP B 1 90 ? 6.461 29.188 9.891 1 96.75 90 ASP B N 1
ATOM 2720 C CA . ASP B 1 90 ? 6.625 30.312 8.961 1 96.75 90 ASP B CA 1
ATOM 2721 C C . ASP B 1 90 ? 6.488 29.844 7.512 1 96.75 90 ASP B C 1
ATOM 2723 O O . ASP B 1 90 ? 6.695 30.625 6.578 1 96.75 90 ASP B O 1
ATOM 2727 N N . GLY B 1 91 ? 6.289 28.531 7.324 1 97.12 91 GLY B N 1
ATOM 2728 C CA . GLY B 1 91 ? 6.098 28 5.98 1 97.12 91 GLY B CA 1
ATOM 2729 C C . GLY B 1 91 ? 7.348 27.359 5.41 1 97.12 91 GLY B C 1
ATOM 2730 O O . GLY B 1 91 ? 7.305 26.75 4.336 1 97.12 91 GLY B O 1
ATOM 2731 N N . LYS B 1 92 ? 8.438 27.5 6.105 1 97.5 92 LYS B N 1
ATOM 2732 C CA . LYS B 1 92 ? 9.664 26.844 5.648 1 97.5 92 LYS B CA 1
ATOM 2733 C C . LYS B 1 92 ? 9.469 25.328 5.562 1 97.5 92 LYS B C 1
ATOM 2735 O O . LYS B 1 92 ? 8.875 24.719 6.457 1 97.5 92 LYS B O 1
ATOM 2740 N N . VAL B 1 93 ? 9.984 24.734 4.477 1 98.44 93 VAL B N 1
ATOM 2741 C CA . VAL B 1 93 ? 9.891 23.297 4.289 1 98.44 93 VAL B CA 1
ATOM 2742 C C . VAL B 1 93 ? 11.273 22.672 4.434 1 98.44 93 VAL B C 1
ATOM 2744 O O . VAL B 1 93 ? 12.211 23.047 3.725 1 98.44 93 VAL B O 1
ATOM 2747 N N . VAL B 1 94 ? 11.414 21.781 5.324 1 98.38 94 VAL B N 1
ATOM 2748 C CA . VAL B 1 94 ? 12.633 21.016 5.496 1 98.38 94 VAL B CA 1
ATOM 2749 C C . VAL B 1 94 ? 12.43 19.594 4.949 1 98.38 94 VAL B C 1
ATOM 2751 O O . VAL B 1 94 ? 11.562 18.859 5.43 1 98.38 94 VAL B O 1
ATOM 2754 N N . HIS B 1 95 ? 13.133 19.266 3.941 1 98.38 95 HIS B N 1
ATOM 2755 C CA . HIS B 1 95 ? 13.172 17.922 3.377 1 98.38 95 HIS B CA 1
ATOM 2756 C C . HIS B 1 95 ? 14.227 17.062 4.066 1 98.38 95 HIS B C 1
ATOM 2758 O O . HIS B 1 95 ? 15.414 17.406 4.051 1 98.38 95 HIS B O 1
ATOM 2764 N N . MET B 1 96 ? 13.773 15.961 4.684 1 98.38 96 MET B N 1
ATOM 2765 C CA . MET B 1 96 ? 14.734 15.289 5.559 1 98.38 96 MET B CA 1
ATOM 2766 C C . MET B 1 96 ? 15.102 13.914 5.016 1 98.38 96 MET B C 1
ATOM 2768 O O . MET B 1 96 ? 16.078 13.312 5.449 1 98.38 96 MET B O 1
ATOM 2772 N N . LEU B 1 97 ? 14.344 13.414 4.164 1 98.5 97 LEU B N 1
ATOM 2773 C CA . LEU B 1 97 ? 14.586 12.086 3.594 1 98.5 97 LEU B CA 1
ATOM 2774 C C . LEU B 1 97 ? 14.109 12.031 2.146 1 98.5 97 LEU B C 1
ATOM 2776 O O . LEU B 1 97 ? 13 12.477 1.835 1 98.5 97 LEU B O 1
ATOM 2780 N N . ASN B 1 98 ? 14.953 11.453 1.277 1 98.44 98 ASN B N 1
ATOM 2781 C CA . ASN B 1 98 ? 14.555 11.258 -0.114 1 98.44 98 ASN B CA 1
ATOM 2782 C C . ASN B 1 98 ? 13.234 10.508 -0.219 1 98.44 98 ASN B C 1
ATOM 2784 O O . ASN B 1 98 ? 13 9.531 0.503 1 98.44 98 ASN B O 1
ATOM 2788 N N . ASP B 1 99 ? 12.359 10.883 -1.149 1 98.5 99 ASP B N 1
ATOM 2789 C CA . ASP B 1 99 ? 10.992 10.398 -1.257 1 98.5 99 ASP B CA 1
ATOM 2790 C C . ASP B 1 99 ? 10.961 8.898 -1.513 1 98.5 99 ASP B C 1
ATOM 2792 O O . ASP B 1 99 ? 9.953 8.234 -1.241 1 98.5 99 ASP B O 1
ATOM 2796 N N . TYR B 1 100 ? 12 8.359 -2.031 1 98.56 100 TYR B N 1
ATOM 2797 C CA . TYR B 1 100 ? 12 6.953 -2.436 1 98.56 100 TYR B CA 1
ATOM 2798 C C . TYR B 1 100 ? 12.406 6.051 -1.277 1 98.56 100 TYR B C 1
ATOM 2800 O O . TYR B 1 100 ? 12.305 4.828 -1.37 1 98.56 100 TYR B O 1
ATOM 2808 N N . LEU B 1 101 ? 12.852 6.645 -0.204 1 98.69 101 LEU B N 1
ATOM 2809 C CA . LEU B 1 101 ? 13.227 5.883 0.979 1 98.69 101 LEU B CA 1
ATOM 2810 C C . LEU B 1 101 ? 12.102 5.879 2.008 1 98.69 101 LEU B C 1
ATOM 2812 O O . LEU B 1 101 ? 11.102 6.574 1.841 1 98.69 101 LEU B O 1
ATOM 2816 N N . ARG B 1 102 ? 12.242 5.051 2.992 1 98.69 102 ARG B N 1
ATOM 2817 C CA . ARG B 1 102 ? 11.219 4.773 3.994 1 98.69 102 ARG B CA 1
ATOM 2818 C C . ARG B 1 102 ? 11.531 5.477 5.309 1 98.69 102 ARG B C 1
ATOM 2820 O O . ARG B 1 102 ? 12.562 5.215 5.93 1 98.69 102 ARG B O 1
ATOM 2827 N N . SER B 1 103 ? 10.625 6.41 5.727 1 98.75 103 SER B N 1
ATOM 2828 C CA . SER B 1 103 ? 10.758 7.039 7.039 1 98.75 103 SER B CA 1
ATOM 2829 C C . SER B 1 103 ? 9.953 6.289 8.094 1 98.75 103 SER B C 1
ATOM 2831 O O . SER B 1 103 ? 9.156 5.406 7.762 1 98.75 103 SER B O 1
ATOM 2833 N N . TRP B 1 104 ? 10.25 6.609 9.328 1 98.69 104 TRP B N 1
ATOM 2834 C CA . TRP B 1 104 ? 9.609 5.93 10.453 1 98.69 104 TRP B CA 1
ATOM 2835 C C . TRP B 1 104 ? 8.578 6.836 11.117 1 98.69 104 TRP B C 1
ATOM 2837 O O . TRP B 1 104 ? 8.625 7.055 12.336 1 98.69 104 TRP B O 1
ATOM 2847 N N . HIS B 1 105 ? 7.629 7.367 10.328 1 98.81 105 HIS B N 1
ATOM 2848 C CA . HIS B 1 105 ? 6.668 8.352 10.812 1 98.81 105 HIS B CA 1
ATOM 2849 C C . HIS B 1 105 ? 5.363 7.688 11.234 1 98.81 105 HIS B C 1
ATOM 2851 O O . HIS B 1 105 ? 4.684 8.164 12.148 1 98.81 105 HIS B O 1
ATOM 2857 N N . ALA B 1 106 ? 4.977 6.59 10.617 1 98.62 106 ALA B N 1
ATOM 2858 C CA . ALA B 1 106 ? 3.645 6.016 10.781 1 98.62 106 ALA B CA 1
ATOM 2859 C C . ALA B 1 106 ? 3.615 5.023 11.938 1 98.62 106 ALA B C 1
ATOM 2861 O O . ALA B 1 106 ? 2.619 4.934 12.664 1 98.62 106 ALA B O 1
ATOM 2862 N N . GLY B 1 107 ? 4.789 4.254 12.148 1 97.5 107 GLY B N 1
ATOM 2863 C CA . GLY B 1 107 ? 4.781 3.223 13.172 1 97.5 107 GLY B CA 1
ATOM 2864 C C . GLY B 1 107 ? 3.717 2.166 12.953 1 97.5 107 GLY B C 1
ATOM 2865 O O . GLY B 1 107 ? 3.336 1.891 11.812 1 97.5 107 GLY B O 1
ATOM 2866 N N . VAL B 1 108 ? 3.318 1.513 14.07 1 96.81 108 VAL B N 1
ATOM 2867 C CA . VAL B 1 108 ? 2.244 0.529 13.992 1 96.81 108 VAL B CA 1
ATOM 2868 C C . VAL B 1 108 ? 0.959 1.202 13.516 1 96.81 108 VAL B C 1
ATOM 2870 O O . VAL B 1 108 ? 0.422 2.08 14.195 1 96.81 108 VAL B O 1
ATOM 2873 N N . SER B 1 109 ? 0.517 0.847 12.352 1 97.75 109 SER B N 1
ATOM 2874 C CA . SER B 1 109 ? -0.653 1.456 11.727 1 97.75 109 SER B CA 1
ATOM 2875 C C . SER B 1 109 ? -1.219 0.564 10.633 1 97.75 109 SER B C 1
ATOM 2877 O O . SER B 1 109 ? -0.581 -0.409 10.219 1 97.75 109 SER B O 1
ATOM 2879 N N . LYS B 1 110 ? -2.408 0.894 10.289 1 97.81 110 LYS B N 1
ATOM 2880 C CA . LYS B 1 110 ? -3.127 0.128 9.281 1 97.81 110 LYS B CA 1
ATOM 2881 C C . LYS B 1 110 ? -4.133 1.006 8.539 1 97.81 110 LYS B C 1
ATOM 2883 O O . LYS B 1 110 ? -4.805 1.841 9.148 1 97.81 110 LYS B O 1
ATOM 2888 N N . TRP B 1 111 ? -4.27 0.832 7.305 1 98 111 TRP B N 1
ATOM 2889 C CA . TRP B 1 111 ? -5.293 1.431 6.453 1 98 111 TRP B CA 1
ATOM 2890 C C . TRP B 1 111 ? -5.75 0.45 5.379 1 98 111 TRP B C 1
ATOM 2892 O O . TRP B 1 111 ? -4.977 0.094 4.488 1 98 111 TRP B O 1
ATOM 2902 N N . GLY B 1 112 ? -7.012 0.053 5.453 1 95.94 112 GLY B N 1
ATOM 2903 C CA . GLY B 1 112 ? -7.438 -1.057 4.617 1 95.94 112 GLY B CA 1
ATOM 2904 C C . GLY B 1 112 ? -6.629 -2.32 4.848 1 95.94 112 GLY B C 1
ATOM 2905 O O . GLY B 1 112 ? -6.516 -2.793 5.98 1 95.94 112 GLY B O 1
ATOM 2906 N N . SER B 1 113 ? -6.02 -2.764 3.766 1 94.69 113 SER B N 1
ATOM 2907 C CA . SER B 1 113 ? -5.254 -4 3.854 1 94.69 113 SER B CA 1
ATOM 2908 C C . SER B 1 113 ? -3.768 -3.717 4.055 1 94.69 113 SER B C 1
ATOM 2910 O O . SER B 1 113 ? -2.975 -4.641 4.242 1 94.69 113 SER B O 1
ATOM 2912 N N . VAL B 1 114 ? -3.406 -2.471 4.074 1 97.94 114 VAL B N 1
ATOM 2913 C CA . VAL B 1 114 ? -2 -2.111 4.238 1 97.94 114 VAL B CA 1
ATOM 2914 C C . VAL B 1 114 ? -1.645 -2.08 5.723 1 97.94 114 VAL B C 1
ATOM 2916 O O . VAL B 1 114 ? -2.273 -1.36 6.504 1 97.94 114 VAL B O 1
ATOM 2919 N N . THR B 1 115 ? -0.583 -2.82 6.078 1 97.88 115 THR B N 1
ATOM 2920 C CA . THR B 1 115 ? -0.227 -2.914 7.488 1 97.88 115 THR B CA 1
ATOM 2921 C C . THR B 1 115 ? 1.156 -2.32 7.738 1 97.88 115 THR B C 1
ATOM 2923 O O . THR B 1 115 ? 1.606 -2.242 8.883 1 97.88 115 THR B O 1
ATOM 2926 N N . ASP B 1 116 ? 1.836 -1.938 6.738 1 98.25 116 ASP B N 1
ATOM 2927 C CA . ASP B 1 116 ? 3.098 -1.209 6.824 1 98.25 116 ASP B CA 1
ATOM 2928 C C . ASP B 1 116 ? 3.012 0.125 6.086 1 98.25 116 ASP B C 1
ATOM 2930 O O . ASP B 1 116 ? 3.531 0.263 4.977 1 98.25 116 ASP B O 1
ATOM 2934 N N . MET B 1 117 ? 2.457 1.104 6.742 1 98.69 117 MET B N 1
ATOM 2935 C CA . MET B 1 117 ? 2.193 2.389 6.102 1 98.69 117 MET B CA 1
ATOM 2936 C C . MET B 1 117 ? 3.49 3.158 5.871 1 98.69 117 MET B C 1
ATOM 2938 O O . MET B 1 117 ? 3.586 3.963 4.945 1 98.69 117 MET B O 1
ATOM 2942 N N . ASN B 1 118 ? 4.516 2.887 6.684 1 98.88 118 ASN B N 1
ATOM 2943 C CA . ASN B 1 118 ? 5.805 3.529 6.441 1 98.88 118 ASN B CA 1
ATOM 2944 C C . ASN B 1 118 ? 6.328 3.227 5.043 1 98.88 118 ASN B C 1
ATOM 2946 O O . ASN B 1 118 ? 6.906 4.098 4.391 1 98.88 118 ASN B O 1
ATOM 2950 N N . SER B 1 119 ? 6.062 2.059 4.539 1 98.81 119 SER B N 1
ATOM 2951 C CA . SER B 1 119 ? 6.688 1.593 3.305 1 98.81 119 SER B CA 1
ATOM 2952 C C . SER B 1 119 ? 5.965 2.141 2.076 1 98.81 119 SER B C 1
ATOM 2954 O O . SER B 1 119 ? 6.512 2.129 0.972 1 98.81 119 SER B O 1
ATOM 2956 N N . CYS B 1 120 ? 4.766 2.676 2.256 1 98.69 120 CYS B N 1
ATOM 2957 C CA . CYS B 1 120 ? 4.043 3.074 1.051 1 98.69 120 CYS B CA 1
ATOM 2958 C C . CYS B 1 120 ? 3.58 4.523 1.148 1 98.69 120 CYS B C 1
ATOM 2960 O O . CYS B 1 120 ? 2.652 4.93 0.447 1 98.69 120 CYS B O 1
ATOM 2962 N N . SER B 1 121 ? 4.23 5.297 2.072 1 98.88 121 SER B 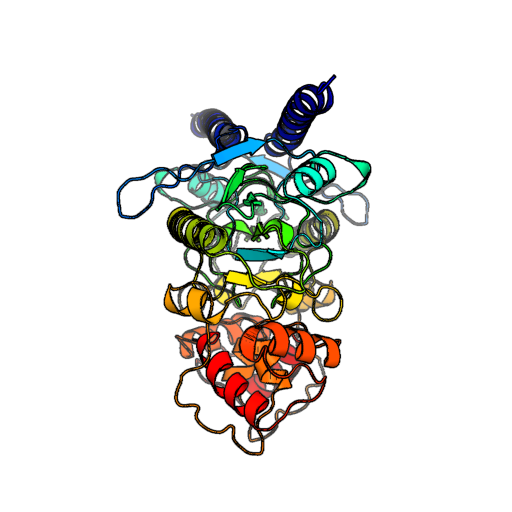N 1
ATOM 2963 C CA . SER B 1 121 ? 3.725 6.656 2.238 1 98.88 121 SER B CA 1
ATOM 2964 C C . SER B 1 121 ? 4.867 7.652 2.422 1 98.88 121 SER B C 1
ATOM 2966 O O . SER B 1 121 ? 6.004 7.258 2.68 1 98.88 121 SER B O 1
ATOM 2968 N N . ILE B 1 122 ? 4.52 8.891 2.16 1 98.94 122 ILE B N 1
ATOM 2969 C CA . ILE B 1 122 ? 5.305 10.055 2.561 1 98.94 122 ILE B CA 1
ATOM 2970 C C . ILE B 1 122 ? 4.77 10.609 3.879 1 98.94 122 ILE B C 1
ATOM 2972 O O . ILE B 1 122 ? 3.572 10.859 4.012 1 98.94 122 ILE B O 1
ATOM 2976 N N . GLY B 1 123 ? 5.641 10.734 4.848 1 98.94 123 GLY B N 1
ATOM 2977 C CA . GLY B 1 123 ? 5.266 11.391 6.09 1 98.94 123 GLY B CA 1
ATOM 2978 C C . GLY B 1 123 ? 5.594 12.875 6.102 1 98.94 123 GLY B C 1
ATOM 2979 O O . GLY B 1 123 ? 6.723 13.266 5.805 1 98.94 123 GLY B O 1
ATOM 2980 N N . ILE B 1 124 ? 4.66 13.695 6.422 1 98.94 124 ILE B N 1
ATOM 2981 C CA . ILE B 1 124 ? 4.852 15.133 6.551 1 98.94 124 ILE B CA 1
ATOM 2982 C C . ILE B 1 124 ? 4.473 15.578 7.961 1 98.94 124 ILE B C 1
ATOM 2984 O O . ILE B 1 124 ? 3.324 15.422 8.383 1 98.94 124 ILE B O 1
ATOM 2988 N N . GLU B 1 125 ? 5.422 16.109 8.664 1 98.81 125 GLU B N 1
ATOM 2989 C CA . GLU B 1 125 ? 5.207 16.719 9.977 1 98.81 125 GLU B CA 1
ATOM 2990 C C . GLU B 1 125 ? 5.012 18.234 9.852 1 98.81 125 GLU B C 1
ATOM 2992 O O . GLU B 1 125 ? 5.809 18.906 9.211 1 98.81 125 GLU B O 1
ATOM 2997 N N . ILE B 1 126 ? 3.996 18.719 10.461 1 98.75 126 ILE B N 1
ATOM 2998 C CA . ILE B 1 126 ? 3.727 20.141 10.469 1 98.75 126 ILE B CA 1
ATOM 2999 C C . ILE B 1 126 ? 3.916 20.703 11.883 1 98.75 126 ILE B C 1
ATOM 3001 O O . ILE B 1 126 ? 3.32 20.203 12.836 1 98.75 126 ILE B O 1
ATOM 3005 N N . ASP B 1 127 ? 4.703 21.656 11.977 1 98.31 127 ASP B N 1
ATOM 3006 C CA . ASP B 1 127 ? 5.027 22.25 13.273 1 98.31 127 ASP B CA 1
ATOM 3007 C C . ASP B 1 127 ? 3.779 22.812 13.945 1 98.31 127 ASP B C 1
ATOM 3009 O O . ASP B 1 127 ? 3.277 23.875 13.562 1 98.31 127 ASP B O 1
ATOM 3013 N N . ASN B 1 128 ? 3.291 22.094 14.875 1 98 128 ASN B N 1
ATOM 3014 C CA . ASN B 1 128 ? 2.104 22.422 15.656 1 98 128 ASN B CA 1
ATOM 3015 C C . ASN B 1 128 ? 2.023 21.609 16.938 1 98 128 ASN B C 1
ATOM 3017 O O . ASN B 1 128 ? 2.408 20.438 16.953 1 98 128 ASN B O 1
ATOM 3021 N N . ASN B 1 129 ? 1.517 22.203 17.984 1 95.12 129 ASN B N 1
ATOM 3022 C CA . ASN B 1 129 ? 1.475 21.516 19.266 1 95.12 129 ASN B CA 1
ATOM 3023 C C . ASN B 1 129 ? 0.18 20.719 19.438 1 95.12 129 ASN B C 1
ATOM 3025 O O . ASN B 1 129 ? -0.011 20.047 20.453 1 95.12 129 ASN B O 1
ATOM 3029 N N . GLY B 1 130 ? -0.761 20.844 18.516 1 95.5 130 GLY B N 1
ATOM 3030 C CA . GLY B 1 130 ? -1.994 20.078 18.531 1 95.5 130 GLY B CA 1
ATOM 3031 C C . GLY B 1 130 ? -3.148 20.812 19.188 1 95.5 130 GLY B C 1
ATOM 3032 O O . GLY B 1 130 ? -4.285 20.328 19.172 1 95.5 130 GLY B O 1
ATOM 3033 N N . ASN B 1 131 ? -2.949 22.031 19.703 1 95.19 131 ASN B N 1
ATOM 3034 C CA . ASN B 1 131 ? -3.979 22.719 20.469 1 95.19 131 ASN B CA 1
ATOM 3035 C C . ASN B 1 131 ? -4.234 24.125 19.922 1 95.19 131 ASN B C 1
ATOM 3037 O O . ASN B 1 131 ? -4.785 24.984 20.625 1 95.19 131 ASN B O 1
ATOM 3041 N N . GLU B 1 132 ? -3.791 24.359 18.75 1 96.38 132 GLU B N 1
ATOM 3042 C CA . GLU B 1 132 ? -3.992 25.641 18.078 1 96.38 132 GLU B CA 1
ATOM 3043 C C . GLU B 1 132 ? -4.117 25.469 16.578 1 96.38 132 GLU B C 1
ATOM 3045 O O . GLU B 1 132 ? -3.689 24.453 16.016 1 96.38 132 GLU B O 1
ATOM 3050 N N . PRO B 1 133 ? -4.695 26.469 15.938 1 97.44 133 PRO B N 1
ATOM 3051 C CA . PRO B 1 133 ? -4.754 26.391 14.477 1 97.44 133 PRO B CA 1
ATOM 3052 C C . PRO B 1 133 ? -3.371 26.422 13.828 1 97.44 133 PRO B C 1
ATOM 3054 O O . PRO B 1 133 ? -2.402 26.859 14.453 1 97.44 133 PRO B O 1
ATOM 3057 N N . PHE B 1 134 ? -3.307 25.938 12.68 1 98.25 134 PHE B N 1
ATOM 3058 C CA . PHE B 1 134 ? -2.092 26.016 11.875 1 98.25 134 PHE B CA 1
ATOM 3059 C C . PHE B 1 134 ? -1.982 27.375 11.203 1 98.25 134 PHE B C 1
ATOM 3061 O O . PHE B 1 134 ? -2.994 27.969 10.82 1 98.25 134 PHE B O 1
ATOM 3068 N N . SER B 1 135 ? -0.776 27.906 11.055 1 97.75 135 SER B N 1
ATOM 3069 C CA . SER B 1 135 ? -0.619 29.234 10.477 1 97.75 135 SER B CA 1
ATOM 3070 C C . SER B 1 135 ? -0.878 29.219 8.969 1 97.75 135 SER B C 1
ATOM 3072 O O . SER B 1 135 ? -0.732 28.188 8.32 1 97.75 135 SER B O 1
ATOM 3074 N N . GLU B 1 136 ? -1.27 30.359 8.445 1 97.69 136 GLU B N 1
ATOM 3075 C CA . GLU B 1 136 ? -1.562 30.453 7.02 1 97.69 136 GLU B CA 1
ATOM 3076 C C . GLU B 1 136 ? -0.321 30.172 6.18 1 97.69 136 GLU B C 1
ATOM 3078 O O . GLU B 1 136 ? -0.394 29.438 5.191 1 97.69 136 GLU B O 1
ATOM 3083 N N . PRO B 1 137 ? 0.89 30.703 6.562 1 97 137 PRO B N 1
ATOM 3084 C CA . PRO B 1 137 ? 2.08 30.344 5.781 1 97 137 PRO B CA 1
ATOM 3085 C C . PRO B 1 137 ? 2.348 28.844 5.762 1 97 137 PRO B C 1
ATOM 3087 O O . PRO B 1 137 ? 2.764 28.297 4.738 1 97 137 PRO B O 1
ATOM 3090 N N . GLN B 1 138 ? 2.039 28.156 6.848 1 96.81 138 GLN B N 1
ATOM 3091 C CA . GLN B 1 138 ? 2.203 26.703 6.93 1 96.81 138 GLN B CA 1
ATOM 3092 C C . GLN B 1 138 ? 1.31 26 5.918 1 96.81 138 GLN B C 1
ATOM 3094 O O . GLN B 1 138 ? 1.769 25.109 5.191 1 96.81 138 GLN B O 1
ATOM 3099 N N . ILE B 1 139 ? 0.096 26.422 5.922 1 98.38 139 ILE B N 1
ATOM 3100 C CA . ILE B 1 139 ? -0.893 25.75 5.09 1 98.38 139 ILE B CA 1
ATOM 3101 C C . ILE B 1 139 ? -0.609 26.031 3.615 1 98.38 139 ILE B C 1
ATOM 3103 O O . ILE B 1 139 ? -0.737 25.141 2.771 1 98.38 139 ILE B O 1
ATOM 3107 N N . LYS B 1 140 ? -0.179 27.203 3.314 1 97.62 140 LYS B N 1
ATOM 3108 C CA . LYS B 1 140 ? 0.169 27.531 1.938 1 97.62 140 LYS B CA 1
ATOM 3109 C C . LYS B 1 140 ? 1.3 26.656 1.423 1 97.62 140 LYS B C 1
ATOM 3111 O O . LYS B 1 140 ? 1.201 26.078 0.337 1 97.62 140 LYS B O 1
ATOM 3116 N N . SER B 1 141 ? 2.375 26.562 2.154 1 98.31 141 SER B N 1
ATOM 3117 C CA . SER B 1 141 ? 3.508 25.719 1.771 1 98.31 141 SER B CA 1
ATOM 3118 C C . SER B 1 141 ? 3.104 24.266 1.674 1 98.31 141 SER B C 1
ATOM 3120 O O . SER B 1 141 ? 3.539 23.547 0.767 1 98.31 141 SER B O 1
ATOM 3122 N N . LEU B 1 142 ? 2.283 23.859 2.619 1 98.69 142 LEU B N 1
ATOM 3123 C CA . LEU B 1 142 ? 1.818 22.469 2.625 1 98.69 142 LEU B CA 1
ATOM 3124 C C . LEU B 1 142 ? 1.055 22.156 1.345 1 98.69 142 LEU B C 1
ATOM 3126 O O . LEU B 1 142 ? 1.305 21.125 0.71 1 98.69 142 LEU B O 1
ATOM 3130 N N . LEU B 1 143 ? 0.118 23 0.969 1 98.69 143 LEU B N 1
ATOM 3131 C CA . LEU B 1 143 ? -0.695 22.766 -0.218 1 98.69 143 LEU B CA 1
ATOM 3132 C C . LEU B 1 143 ? 0.178 22.656 -1.464 1 98.69 143 LEU B C 1
ATOM 3134 O O . LEU B 1 143 ? -0.075 21.828 -2.336 1 98.69 143 LEU B O 1
ATOM 3138 N N . LEU B 1 144 ? 1.215 23.453 -1.58 1 98.56 144 LEU B N 1
ATOM 3139 C CA . LEU B 1 144 ? 2.146 23.375 -2.701 1 98.56 144 LEU B CA 1
ATOM 3140 C C . LEU B 1 144 ? 2.914 22.062 -2.688 1 98.56 144 LEU B C 1
ATOM 3142 O O . LEU B 1 144 ? 3.104 21.438 -3.734 1 98.56 144 LEU B O 1
ATOM 3146 N N . LEU B 1 145 ? 3.365 21.703 -1.515 1 98.75 145 LEU B N 1
ATOM 3147 C CA . LEU B 1 145 ? 4.082 20.438 -1.363 1 98.75 145 LEU B CA 1
ATOM 3148 C C . LEU B 1 145 ? 3.195 19.25 -1.754 1 98.75 145 LEU B C 1
ATOM 3150 O O . LEU B 1 145 ? 3.623 18.375 -2.5 1 98.75 145 LEU B O 1
ATOM 3154 N N . LEU B 1 146 ? 1.958 19.234 -1.269 1 98.88 146 LEU B N 1
ATOM 3155 C CA . LEU B 1 146 ? 1.02 18.156 -1.575 1 98.88 146 LEU B CA 1
ATOM 3156 C C . LEU B 1 146 ? 0.749 18.078 -3.074 1 98.88 146 LEU B C 1
ATOM 3158 O O . LEU B 1 146 ? 0.657 17 -3.639 1 98.88 146 LEU B O 1
ATOM 3162 N N . ALA B 1 147 ? 0.608 19.219 -3.691 1 98.56 147 ALA B N 1
ATOM 3163 C CA . ALA B 1 147 ? 0.385 19.25 -5.137 1 98.56 147 ALA B CA 1
ATOM 3164 C C . ALA B 1 147 ? 1.557 18.625 -5.883 1 98.56 147 ALA B C 1
ATOM 3166 O O . ALA B 1 147 ? 1.357 17.859 -6.828 1 98.56 147 ALA B O 1
ATOM 3167 N N . GLN B 1 148 ? 2.719 18.969 -5.488 1 98.06 148 GLN B N 1
ATOM 3168 C CA . GLN B 1 148 ? 3.91 18.406 -6.117 1 98.06 148 GLN B CA 1
ATOM 3169 C C . GLN B 1 148 ? 3.971 16.891 -5.926 1 98.06 148 GLN B C 1
ATOM 3171 O O . GLN B 1 148 ? 4.242 16.141 -6.875 1 98.06 148 GLN B O 1
ATOM 3176 N N . LEU B 1 149 ? 3.76 16.438 -4.738 1 98.69 149 LEU B N 1
ATOM 3177 C CA . LEU B 1 149 ? 3.811 15.008 -4.445 1 98.69 149 LEU B CA 1
ATOM 3178 C C . LEU B 1 149 ? 2.729 14.258 -5.211 1 98.69 149 LEU B C 1
ATOM 3180 O O . LEU B 1 149 ? 2.977 13.172 -5.738 1 98.69 149 LEU B O 1
ATOM 3184 N N . LYS B 1 150 ? 1.503 14.828 -5.18 1 98.75 150 LYS B N 1
ATOM 3185 C CA . LYS B 1 150 ? 0.401 14.227 -5.926 1 98.75 150 LYS B CA 1
ATOM 3186 C C . LYS B 1 150 ? 0.773 14.031 -7.395 1 98.75 150 LYS B C 1
ATOM 3188 O O . LYS B 1 150 ? 0.552 12.961 -7.961 1 98.75 150 LYS B O 1
ATOM 3193 N N . LYS B 1 151 ? 1.33 15.008 -7.996 1 97.94 151 LYS B N 1
ATOM 3194 C CA . LYS B 1 151 ? 1.711 14.977 -9.406 1 97.94 151 LYS B CA 1
ATOM 3195 C C . LYS B 1 151 ? 2.871 14.008 -9.641 1 97.94 151 LYS B C 1
ATOM 3197 O O . LYS B 1 151 ? 2.816 13.172 -10.539 1 97.94 151 LYS B O 1
ATOM 3202 N N . ASN B 1 152 ? 3.916 14.125 -8.82 1 97.81 152 ASN B N 1
ATOM 3203 C CA . ASN B 1 152 ? 5.137 13.352 -9.016 1 97.81 152 ASN B CA 1
ATOM 3204 C C . ASN B 1 152 ? 4.871 11.852 -8.898 1 97.81 152 ASN B C 1
ATOM 3206 O O . ASN B 1 152 ? 5.504 11.047 -9.586 1 97.81 152 ASN B O 1
ATOM 3210 N N . TYR B 1 153 ? 3.926 11.477 -8.055 1 98.31 153 TYR B N 1
ATOM 3211 C CA . TYR B 1 153 ? 3.787 10.055 -7.738 1 98.31 153 TYR B CA 1
ATOM 3212 C C . TYR B 1 153 ? 2.385 9.555 -8.07 1 98.31 153 TYR B C 1
ATOM 3214 O O . TYR B 1 153 ? 2.039 8.414 -7.766 1 98.31 153 TYR B O 1
ATOM 3222 N N . ASN B 1 154 ? 1.534 10.414 -8.672 1 97.81 154 ASN B N 1
ATOM 3223 C CA . ASN B 1 154 ? 0.164 10.07 -9.039 1 97.81 154 ASN B CA 1
ATOM 3224 C C . ASN B 1 154 ? -0.61 9.516 -7.844 1 97.81 154 ASN B C 1
ATOM 3226 O O . ASN B 1 154 ? -1.265 8.477 -7.953 1 97.81 154 ASN B O 1
ATOM 3230 N N . ILE B 1 155 ? -0.479 10.141 -6.738 1 98.62 155 ILE B N 1
ATOM 3231 C CA . ILE B 1 155 ? -1.177 9.727 -5.527 1 98.62 155 ILE B CA 1
ATOM 3232 C C . ILE B 1 155 ? -2.652 10.102 -5.629 1 98.62 155 ILE B C 1
ATOM 3234 O O . ILE B 1 155 ? -2.988 11.258 -5.891 1 98.62 155 ILE B O 1
ATOM 3238 N N . PRO B 1 156 ? -3.535 9.156 -5.426 1 98.12 156 PRO B N 1
ATOM 3239 C CA . PRO B 1 156 ? -4.961 9.469 -5.543 1 98.12 156 PRO B CA 1
ATOM 3240 C C . PRO B 1 156 ? -5.457 10.391 -4.434 1 98.12 156 PRO B C 1
ATOM 3242 O O . PRO B 1 156 ? -4.926 10.359 -3.318 1 98.12 156 PRO B O 1
ATOM 3245 N N . GLN B 1 157 ? -6.461 11.156 -4.727 1 98.44 157 GLN B N 1
ATOM 3246 C CA . GLN B 1 157 ? -7.035 12.133 -3.811 1 98.44 157 GLN B CA 1
ATOM 3247 C C . GLN B 1 157 ? -7.379 11.492 -2.469 1 98.44 157 GLN B C 1
ATOM 3249 O O . GLN B 1 157 ? -7.188 12.102 -1.415 1 98.44 157 GLN B O 1
ATOM 3254 N N . ALA B 1 158 ? -7.84 10.266 -2.484 1 98.31 158 ALA B N 1
ATOM 3255 C CA . ALA B 1 158 ? -8.312 9.578 -1.285 1 98.31 158 ALA B CA 1
ATOM 3256 C C . ALA B 1 158 ? -7.16 9.273 -0.333 1 98.31 158 ALA B C 1
ATOM 3258 O O . ALA B 1 158 ? -7.383 8.938 0.833 1 98.31 158 ALA B O 1
ATOM 3259 N N . ASN B 1 159 ? -5.914 9.352 -0.827 1 98.75 159 ASN B N 1
ATOM 3260 C CA . ASN B 1 159 ? -4.797 8.789 -0.071 1 98.75 159 ASN B CA 1
ATOM 3261 C C . ASN B 1 159 ? -3.986 9.883 0.62 1 98.75 159 ASN B C 1
ATOM 3263 O O . ASN B 1 159 ? -2.822 9.672 0.967 1 98.75 159 ASN B O 1
ATOM 3267 N N . PHE B 1 160 ? -4.543 11.062 0.76 1 98.94 160 PHE B N 1
ATOM 3268 C CA . PHE B 1 160 ? -4.062 12.094 1.674 1 98.94 160 PHE B CA 1
ATOM 3269 C C . PHE B 1 160 ? -4.809 12.031 3 1 98.94 160 PHE B C 1
ATOM 3271 O O . PHE B 1 160 ? -5.934 12.523 3.109 1 98.94 160 PHE B O 1
ATOM 3278 N N . ILE B 1 161 ? -4.188 11.383 3.99 1 98.88 161 ILE B N 1
ATOM 3279 C CA . ILE B 1 161 ? -4.867 11.062 5.242 1 98.88 161 ILE B CA 1
ATOM 3280 C C . ILE B 1 161 ? -3.957 11.398 6.422 1 98.88 161 ILE B C 1
ATOM 3282 O O . ILE B 1 161 ? -2.84 11.891 6.23 1 98.88 161 ILE B O 1
ATOM 3286 N N . GLY B 1 162 ? -4.496 11.25 7.625 1 98.94 162 GLY B N 1
ATOM 3287 C CA . GLY B 1 162 ? -3.762 11.656 8.812 1 98.94 162 GLY B CA 1
ATOM 3288 C C . GLY B 1 162 ? -3.236 10.477 9.617 1 98.94 162 GLY B C 1
ATOM 3289 O O . GLY B 1 162 ? -3.664 9.336 9.414 1 98.94 162 GLY B O 1
ATOM 3290 N N . HIS B 1 163 ? -2.336 10.812 10.484 1 98.94 163 HIS B N 1
ATOM 3291 C CA . HIS B 1 163 ? -1.803 9.812 11.398 1 98.94 163 HIS B CA 1
ATOM 3292 C C . HIS B 1 163 ? -2.912 9.188 12.242 1 98.94 163 HIS B C 1
ATOM 3294 O O . HIS B 1 163 ? -2.908 7.977 12.477 1 98.94 163 HIS B O 1
ATOM 3300 N N . ALA B 1 164 ? -3.836 9.984 12.727 1 98.75 164 ALA B N 1
ATOM 3301 C CA . ALA B 1 164 ? -4.957 9.484 13.523 1 98.75 164 ALA B CA 1
ATOM 3302 C C . ALA B 1 164 ? -5.797 8.492 12.719 1 98.75 164 ALA B C 1
ATOM 3304 O O . ALA B 1 164 ? -6.352 7.543 13.281 1 98.75 164 ALA B O 1
ATOM 3305 N N . ASP B 1 165 ? -5.879 8.711 11.414 1 98.75 165 ASP B N 1
ATOM 3306 C CA . ASP B 1 165 ? -6.672 7.832 10.562 1 98.75 165 ASP B CA 1
ATOM 3307 C C . ASP B 1 165 ? -6.078 6.426 10.523 1 98.75 165 ASP B C 1
ATOM 3309 O O . ASP B 1 165 ? -6.805 5.438 10.625 1 98.75 165 ASP B O 1
ATOM 3313 N N . ILE B 1 166 ? -4.766 6.32 10.43 1 98.81 166 ILE B N 1
ATOM 3314 C CA . ILE B 1 166 ? -4.133 5.027 10.203 1 98.81 166 ILE B CA 1
ATOM 3315 C C . ILE B 1 166 ? -3.807 4.367 11.539 1 98.81 166 ILE B C 1
ATOM 3317 O O . ILE B 1 166 ? -3.453 3.186 11.586 1 98.81 166 ILE B O 1
ATOM 3321 N N . ALA B 1 167 ? -3.891 5.117 12.602 1 98.62 167 ALA B N 1
ATOM 3322 C CA . ALA B 1 167 ? -3.607 4.598 13.938 1 98.62 167 ALA B CA 1
ATOM 3323 C C . ALA B 1 167 ? -4.668 5.051 14.938 1 98.62 167 ALA B C 1
ATOM 3325 O O . ALA B 1 167 ? -4.348 5.66 15.961 1 98.62 167 ALA B O 1
ATOM 3326 N N . PRO B 1 168 ? -5.906 4.66 14.648 1 98.06 168 PRO B N 1
ATOM 3327 C CA . PRO B 1 168 ? -6.992 5.09 15.531 1 98.06 168 PRO B CA 1
ATOM 3328 C C . PRO B 1 168 ? -6.789 4.641 16.969 1 98.06 168 PRO B C 1
ATOM 3330 O O . PRO B 1 168 ? -6.363 3.51 17.219 1 98.06 168 PRO B O 1
ATOM 3333 N N . GLY B 1 169 ? -7.062 5.52 17.891 1 95.62 169 GLY B N 1
ATOM 3334 C CA . GLY B 1 169 ? -6.918 5.219 19.297 1 95.62 169 GLY B CA 1
ATOM 3335 C C . GLY B 1 169 ? -5.5 5.402 19.812 1 95.62 169 GLY B C 1
ATOM 3336 O O . GLY B 1 169 ? -5.281 5.574 21.016 1 95.62 169 GLY B O 1
ATOM 3337 N N . ARG B 1 170 ? -4.559 5.426 18.984 1 96.56 170 ARG B N 1
ATOM 3338 C CA . ARG B 1 170 ? -3.162 5.5 19.391 1 96.56 170 ARG B CA 1
ATOM 3339 C C . ARG B 1 170 ? -2.584 6.887 19.125 1 96.56 170 ARG B C 1
ATOM 3341 O O . ARG B 1 170 ? -1.878 7.441 19.969 1 96.56 170 ARG B O 1
ATOM 3348 N N . LYS B 1 171 ? -2.861 7.434 17.938 1 97.31 171 LYS B N 1
ATOM 3349 C CA . LYS B 1 171 ? -2.299 8.727 17.562 1 97.31 171 LYS B CA 1
ATOM 3350 C C . LYS B 1 171 ? -3.4 9.742 17.281 1 97.31 171 LYS B C 1
ATOM 3352 O O . LYS B 1 171 ? -4.383 9.43 16.609 1 97.31 171 LYS B O 1
ATOM 3357 N N . PRO B 1 172 ? -3.219 10.977 17.719 1 97.62 172 PRO B N 1
ATOM 3358 C CA . PRO B 1 172 ? -4.27 11.984 17.562 1 97.62 172 PRO B CA 1
ATOM 3359 C C . PRO B 1 172 ? -4 12.953 16.422 1 97.62 172 PRO B C 1
ATOM 3361 O O . PRO B 1 172 ? -4.879 13.734 16.047 1 97.62 172 PRO B O 1
ATOM 3364 N N . ASP B 1 173 ? -2.832 13.016 15.867 1 98.38 173 ASP B N 1
ATOM 3365 C CA . ASP B 1 173 ? -2.412 14.023 14.898 1 98.38 173 ASP B CA 1
ATOM 3366 C C . ASP B 1 173 ? -2.912 13.672 13.5 1 98.38 173 ASP B C 1
ATOM 3368 O O . ASP B 1 173 ? -3.096 12.5 13.172 1 98.38 173 ASP B O 1
ATOM 3372 N N . PRO B 1 174 ? -3.289 14.742 12.664 1 98.5 174 PRO B N 1
ATOM 3373 C CA . PRO B 1 174 ? -2.91 16.141 12.836 1 98.5 174 PRO B CA 1
ATOM 3374 C C . PRO B 1 174 ? -3.951 16.938 13.617 1 98.5 174 PRO B C 1
ATOM 3376 O O . PRO B 1 174 ? -3.885 18.172 13.664 1 98.5 174 PRO B O 1
ATOM 3379 N N . GLY B 1 175 ? -4.953 16.25 14.172 1 97.44 175 GLY B N 1
ATOM 3380 C CA . GLY B 1 175 ? -5.832 16.828 15.172 1 97.44 175 GLY B CA 1
ATOM 3381 C C . GLY B 1 175 ? -6.984 17.625 14.57 1 97.44 175 GLY B C 1
ATOM 3382 O O . GLY B 1 175 ? -7.074 17.75 13.344 1 97.44 175 GLY B O 1
ATOM 3383 N N . PRO B 1 176 ? -7.793 18.125 15.438 1 97.31 176 PRO B N 1
ATOM 3384 C CA . PRO B 1 176 ? -9.055 18.719 14.984 1 97.31 176 PRO B CA 1
ATOM 3385 C C . PRO B 1 176 ? -8.875 20.141 14.438 1 97.31 176 PRO B C 1
ATOM 3387 O O . PRO B 1 176 ? -9.781 20.688 13.812 1 97.31 176 PRO B O 1
ATOM 3390 N N . PHE B 1 177 ? -7.734 20.766 14.711 1 98.06 177 PHE B N 1
ATOM 3391 C CA . PHE B 1 177 ? -7.504 22.125 14.219 1 98.06 177 PHE B CA 1
ATOM 3392 C C . PHE B 1 177 ? -6.965 22.094 12.789 1 98.06 177 PHE B C 1
ATOM 3394 O O . PHE B 1 177 ? -6.844 23.125 12.141 1 98.06 177 PHE B O 1
ATOM 3401 N N . PHE B 1 178 ? -6.59 20.875 12.336 1 98.75 178 PHE B N 1
ATOM 3402 C CA . PHE B 1 178 ? -6.062 20.75 10.984 1 98.75 178 PHE B CA 1
ATOM 3403 C C . PHE B 1 178 ? -7.141 21.047 9.953 1 98.75 178 PHE B C 1
ATOM 3405 O O . PHE B 1 178 ? -8.266 20.547 10.055 1 98.75 178 PHE B O 1
ATOM 3412 N N . PRO B 1 179 ? -6.832 21.875 8.93 1 98.75 179 PRO B N 1
ATOM 3413 C CA . PRO B 1 179 ? -7.871 22.328 8.008 1 98.75 179 PRO B CA 1
ATOM 3414 C C . PRO B 1 179 ? -8.172 21.328 6.898 1 98.75 179 PRO B C 1
ATOM 3416 O O . PRO B 1 179 ? -8.023 21.641 5.715 1 98.75 179 PRO B O 1
ATOM 3419 N N . TRP B 1 180 ? -8.766 20.234 7.223 1 98.81 180 TRP B N 1
ATOM 3420 C CA . TRP B 1 180 ? -9.047 19.141 6.297 1 98.81 180 TRP B CA 1
ATOM 3421 C C . TRP B 1 180 ? -9.984 19.594 5.18 1 98.81 180 TRP B C 1
ATOM 3423 O O . TRP B 1 180 ? -9.812 19.203 4.023 1 98.81 180 TRP B O 1
ATOM 3433 N N . LYS B 1 181 ? -10.984 20.375 5.508 1 98.5 181 LYS B N 1
ATOM 3434 C CA . LYS B 1 181 ? -11.914 20.844 4.488 1 98.5 181 LYS B CA 1
ATOM 3435 C C . LYS B 1 181 ? -11.188 21.609 3.391 1 98.5 181 LYS B C 1
ATOM 3437 O O . LYS B 1 181 ? -11.422 21.391 2.203 1 98.5 181 LYS B O 1
ATOM 3442 N N . ARG B 1 182 ? -10.336 22.469 3.785 1 98.56 182 ARG B N 1
ATOM 3443 C CA . ARG B 1 182 ? -9.57 23.266 2.832 1 98.56 182 ARG B CA 1
ATOM 3444 C C . ARG B 1 182 ? -8.719 22.359 1.938 1 98.56 182 ARG B C 1
ATOM 3446 O O . ARG B 1 182 ? -8.617 22.594 0.732 1 98.56 182 ARG B O 1
ATOM 3453 N N . LEU B 1 183 ? -8.086 21.359 2.5 1 98.88 183 LEU B N 1
ATOM 3454 C CA . LEU B 1 183 ? -7.293 20.422 1.708 1 98.88 183 LEU B CA 1
ATOM 3455 C C . LEU B 1 183 ? -8.172 19.688 0.698 1 98.88 183 LEU B C 1
ATOM 3457 O O . LEU B 1 183 ? -7.812 19.578 -0.476 1 98.88 183 LEU B O 1
ATOM 3461 N N . ALA B 1 184 ? -9.289 19.219 1.157 1 98.75 184 ALA B N 1
ATOM 3462 C CA . ALA B 1 184 ? -10.203 18.484 0.289 1 98.75 184 ALA B CA 1
ATOM 3463 C C . ALA B 1 184 ? -10.641 19.328 -0.896 1 98.75 184 ALA B C 1
ATOM 3465 O O . ALA B 1 184 ? -10.75 18.828 -2.02 1 98.75 184 ALA B O 1
ATOM 3466 N N . GLU B 1 185 ? -10.859 20.562 -0.664 1 98.25 185 GLU B N 1
ATOM 3467 C CA . GLU B 1 185 ? -11.266 21.5 -1.715 1 98.25 185 GLU B CA 1
ATOM 3468 C C . GLU B 1 185 ? -10.172 21.641 -2.771 1 98.25 185 GLU B C 1
ATOM 3470 O O . GLU B 1 185 ? -10.453 22.031 -3.906 1 98.25 185 GLU B O 1
ATOM 3475 N N . LYS B 1 186 ? -8.969 21.344 -2.379 1 98.44 186 LYS B N 1
ATOM 3476 C CA . LYS B 1 186 ? -7.844 21.453 -3.303 1 98.44 186 LYS B CA 1
ATOM 3477 C C . LYS B 1 186 ? -7.453 20.078 -3.852 1 98.44 186 LYS B C 1
ATOM 3479 O O . LYS B 1 186 ? -6.449 19.953 -4.559 1 98.44 186 LYS B O 1
ATOM 3484 N N . GLY B 1 187 ? -8.172 19.031 -3.557 1 98.38 187 GLY B N 1
ATOM 3485 C CA . GLY B 1 187 ? -7.969 17.719 -4.152 1 98.38 187 GLY B CA 1
ATOM 3486 C C . GLY B 1 187 ? -7.113 16.812 -3.301 1 98.38 187 GLY B C 1
ATOM 3487 O O . GLY B 1 187 ? -6.559 15.828 -3.801 1 98.38 187 GLY B O 1
ATOM 3488 N N . PHE B 1 188 ? -6.957 17.156 -1.999 1 98.81 188 PHE B N 1
ATOM 3489 C CA . PHE B 1 188 ? -6.215 16.328 -1.069 1 98.81 188 PHE B CA 1
ATOM 3490 C C . PHE B 1 188 ? -7.125 15.789 0.03 1 98.81 188 PHE B C 1
ATOM 3492 O O . PHE B 1 188 ? -7.402 16.484 1.006 1 98.81 188 PHE B O 1
ATOM 3499 N N . GLY B 1 189 ? -7.508 14.531 -0.112 1 98.5 189 GLY B N 1
ATOM 3500 C CA . GLY B 1 189 ? -8.516 13.977 0.782 1 98.5 189 GLY B CA 1
ATOM 3501 C C . GLY B 1 189 ? -9.93 14.383 0.412 1 98.5 189 GLY B C 1
ATOM 3502 O O . GLY B 1 189 ? -10.148 14.984 -0.643 1 98.5 189 GLY B O 1
ATOM 3503 N N . TYR B 1 190 ? -10.828 13.969 1.304 1 98.19 190 TYR B N 1
ATOM 3504 C CA . TYR B 1 190 ? -12.234 14.273 1.077 1 98.19 190 TYR B CA 1
ATOM 3505 C C . TYR B 1 190 ? -12.828 15.023 2.268 1 98.19 190 TYR B C 1
ATOM 3507 O O . TYR B 1 190 ? -12.234 15.055 3.348 1 98.19 190 TYR B O 1
ATOM 3515 N N . TRP B 1 191 ? -13.938 15.609 2.02 1 98.19 191 TRP B N 1
ATOM 3516 C CA . TRP B 1 191 ? -14.773 16.281 3.008 1 98.19 191 TRP B CA 1
ATOM 3517 C C . TRP B 1 191 ? -16.25 16.141 2.662 1 98.19 191 TRP B C 1
ATOM 3519 O O . TRP B 1 191 ? -16.594 15.859 1.51 1 98.19 191 TRP B O 1
ATOM 3529 N N . SER B 1 192 ? -17.047 16.281 3.67 1 96.62 192 SER B N 1
ATOM 3530 C CA . SER B 1 192 ? -18.484 16.172 3.449 1 96.62 192 SER B CA 1
ATOM 3531 C C . SER B 1 192 ? -19 17.344 2.605 1 96.62 192 SER B C 1
ATOM 3533 O O . SER B 1 192 ? -18.453 18.453 2.676 1 96.62 192 SER B O 1
ATOM 3535 N N . ASP B 1 193 ? -20.062 17.047 1.866 1 94.19 193 ASP B N 1
ATOM 3536 C CA . ASP B 1 193 ? -20.734 18.125 1.141 1 94.19 193 ASP B CA 1
ATOM 3537 C C . ASP B 1 193 ? -21.422 19.078 2.104 1 94.19 193 ASP B C 1
ATOM 3539 O O . ASP B 1 193 ? -21.688 18.734 3.258 1 94.19 193 ASP B O 1
ATOM 3543 N N . ASP B 1 194 ? -21.672 20.219 1.581 1 90.31 194 ASP B N 1
ATOM 3544 C CA . ASP B 1 194 ? -22.328 21.219 2.412 1 90.31 194 ASP B CA 1
ATOM 3545 C C . ASP B 1 194 ? -23.75 20.812 2.756 1 90.31 194 ASP B C 1
ATOM 3547 O O . ASP B 1 194 ? -24.219 21.047 3.873 1 90.31 194 ASP B O 1
ATOM 3551 N N . ILE B 1 195 ? -24.438 20.312 1.778 1 89.25 195 ILE B N 1
ATOM 3552 C CA . ILE B 1 195 ? -25.766 19.75 2.012 1 89.25 195 ILE B CA 1
ATOM 3553 C C . ILE B 1 195 ? -25.641 18.234 2.213 1 89.25 195 ILE B C 1
ATOM 3555 O O . ILE B 1 195 ? -25.312 17.5 1.281 1 89.25 195 ILE B O 1
ATOM 3559 N N . VAL B 1 196 ? -25.906 17.812 3.402 1 87.12 196 VAL B N 1
ATOM 3560 C CA . VAL B 1 196 ? -25.672 16.406 3.742 1 87.12 196 VAL B CA 1
ATOM 3561 C C . VAL B 1 196 ? -26.984 15.633 3.66 1 87.12 196 VAL B C 1
ATOM 3563 O O . VAL B 1 196 ? -28 16.062 4.223 1 87.12 196 VAL B O 1
ATOM 3566 N N . VAL B 1 197 ? -27.016 14.57 2.926 1 92 197 VAL B N 1
ATOM 3567 C CA . VAL B 1 197 ? -28.125 13.617 2.891 1 92 197 VAL B CA 1
ATOM 3568 C C . VAL B 1 197 ? -28.172 12.828 4.195 1 92 197 VAL B C 1
ATOM 3570 O O . VAL B 1 197 ? -27.156 12.289 4.637 1 92 197 VAL B O 1
ATOM 3573 N N . PRO B 1 198 ? -29.297 12.742 4.797 1 96.5 198 PRO B N 1
ATOM 3574 C CA . PRO B 1 198 ? -29.375 11.992 6.055 1 96.5 198 PRO B CA 1
ATOM 3575 C C . PRO B 1 198 ? -29.094 10.508 5.871 1 96.5 198 PRO B C 1
ATOM 3577 O O . PRO B 1 198 ? -29.5 9.914 4.871 1 96.5 198 PRO B O 1
ATOM 3580 N N . ALA B 1 199 ? -28.359 10 6.805 1 97.62 199 ALA B N 1
ATOM 3581 C CA . ALA B 1 199 ? -28.125 8.562 6.812 1 97.62 199 ALA B CA 1
ATOM 3582 C C . ALA B 1 199 ? -29.422 7.801 7.066 1 97.62 199 ALA B C 1
ATOM 3584 O O . ALA B 1 199 ? -30.25 8.227 7.879 1 97.62 199 ALA B O 1
ATOM 3585 N N . PRO B 1 200 ? -29.625 6.68 6.418 1 96.69 200 PRO B N 1
ATOM 3586 C CA . PRO B 1 200 ? -30.781 5.863 6.75 1 96.69 200 PRO B CA 1
ATOM 3587 C C . PRO B 1 200 ? -30.734 5.309 8.172 1 96.69 200 PRO B C 1
ATOM 3589 O O . PRO B 1 200 ? -29.656 5.203 8.758 1 96.69 200 PRO B O 1
ATOM 3592 N N . ASP B 1 201 ? -31.875 4.895 8.734 1 94.81 201 ASP B N 1
ATOM 3593 C CA . ASP B 1 201 ? -31.984 4.453 10.125 1 94.81 201 ASP B CA 1
ATOM 3594 C C . ASP B 1 201 ? -31.125 3.229 10.383 1 94.81 201 ASP B C 1
ATOM 3596 O O . ASP B 1 201 ? -30.594 3.057 11.492 1 94.81 201 ASP B O 1
ATOM 3600 N N . ASN B 1 202 ? -30.922 2.439 9.406 1 94.12 202 ASN B N 1
ATOM 3601 C CA . ASN B 1 202 ? -30.172 1.2 9.57 1 94.12 202 ASN B CA 1
ATOM 3602 C C . ASN B 1 202 ? -28.75 1.34 9.062 1 94.12 202 ASN B C 1
ATOM 3604 O O . ASN B 1 202 ? -28.094 0.345 8.727 1 94.12 202 ASN B O 1
ATOM 3608 N N . PHE B 1 203 ? -28.328 2.576 9.047 1 96.81 203 PHE B N 1
ATOM 3609 C CA . PHE B 1 203 ? -26.984 2.83 8.547 1 96.81 203 PHE B CA 1
ATOM 3610 C C . PHE B 1 203 ? -25.953 2.117 9.398 1 96.81 203 PHE B C 1
ATOM 3612 O O . PHE B 1 203 ? -25.875 2.334 10.609 1 96.81 203 PHE B O 1
ATOM 3619 N N . ASP B 1 204 ? -25.141 1.214 8.805 1 96.44 204 ASP B N 1
ATOM 3620 C CA . ASP B 1 204 ? -24.062 0.487 9.453 1 96.44 204 ASP B CA 1
ATOM 3621 C C . ASP B 1 204 ? -22.75 1.271 9.383 1 96.44 204 ASP B C 1
ATOM 3623 O O . ASP B 1 204 ? -21.969 1.085 8.453 1 96.44 204 ASP B O 1
ATOM 3627 N N . TYR B 1 205 ? -22.531 2.082 10.406 1 97.5 205 TYR B N 1
ATOM 3628 C CA . TYR B 1 205 ? -21.391 2.992 10.336 1 97.5 205 TYR B CA 1
ATOM 3629 C C . TYR B 1 205 ? -20.078 2.236 10.5 1 97.5 205 TYR B C 1
ATOM 3631 O O . TYR B 1 205 ? -19.016 2.719 10.086 1 97.5 205 TYR B O 1
ATOM 3639 N N . VAL B 1 206 ? -20.078 1.05 11.133 1 97.12 206 VAL B N 1
ATOM 3640 C CA . VAL B 1 206 ? -18.859 0.264 11.258 1 97.12 206 VAL B CA 1
ATOM 3641 C C . VAL B 1 206 ? -18.391 -0.203 9.883 1 97.12 206 VAL B C 1
ATOM 3643 O O . VAL B 1 206 ? -17.219 -0.088 9.539 1 97.12 206 VAL B O 1
ATOM 3646 N N . THR B 1 207 ? -19.344 -0.65 9.078 1 96.31 207 THR B N 1
ATOM 3647 C CA . THR B 1 207 ? -19.031 -1.052 7.715 1 96.31 207 THR B CA 1
ATOM 3648 C C . THR B 1 207 ? -18.531 0.14 6.902 1 96.31 207 THR B C 1
ATOM 3650 O O . THR B 1 207 ? -17.594 0.014 6.125 1 96.31 207 THR B O 1
ATOM 3653 N N . ALA B 1 208 ? -19.125 1.269 7.082 1 97.5 208 ALA B N 1
ATOM 3654 C CA . ALA B 1 208 ? -18.703 2.473 6.371 1 97.5 208 ALA B CA 1
ATOM 3655 C C . ALA B 1 208 ? -17.281 2.85 6.73 1 97.5 208 ALA B C 1
ATOM 3657 O O . ALA B 1 208 ? -16.5 3.234 5.855 1 97.5 208 ALA B O 1
ATOM 3658 N N . PHE B 1 209 ? -16.938 2.705 8.062 1 98 209 PHE B N 1
ATOM 3659 C CA . PHE B 1 209 ? -15.57 2.951 8.492 1 98 209 PHE B CA 1
ATOM 3660 C C . PHE B 1 209 ? -14.602 2.039 7.754 1 98 209 PHE B C 1
ATOM 3662 O O . PHE B 1 209 ? -13.57 2.496 7.258 1 98 209 PHE B O 1
ATOM 3669 N N . LYS B 1 210 ? -14.977 0.826 7.637 1 97.06 210 LYS B N 1
ATOM 3670 C CA . LYS B 1 210 ? -14.109 -0.148 6.977 1 97.06 210 LYS B CA 1
ATOM 3671 C C . LYS B 1 210 ? -13.953 0.176 5.492 1 97.06 210 LYS B C 1
ATOM 3673 O O . LYS B 1 210 ? -12.867 0.027 4.93 1 97.06 210 LYS B O 1
ATOM 3678 N N . LEU B 1 211 ? -14.992 0.632 4.898 1 96.75 211 LEU B N 1
ATOM 3679 C CA . LEU B 1 211 ? -14.961 0.948 3.475 1 96.75 211 LEU B CA 1
ATOM 3680 C C . LEU B 1 211 ? -14.055 2.148 3.203 1 96.75 211 LEU B C 1
ATOM 3682 O O . LEU B 1 211 ? -13.438 2.236 2.141 1 96.75 211 LEU B O 1
ATOM 3686 N N . ILE B 1 212 ? -13.961 2.973 4.172 1 97.69 212 ILE B N 1
ATOM 3687 C CA . ILE B 1 212 ? -13.055 4.105 4.043 1 97.69 212 ILE B CA 1
ATOM 3688 C C . ILE B 1 212 ? -11.609 3.629 4.164 1 97.69 212 ILE B C 1
ATOM 3690 O O . ILE B 1 212 ? -10.727 4.121 3.457 1 97.69 212 ILE B O 1
ATOM 3694 N N . GLY B 1 213 ? -11.383 2.709 5.09 1 97.25 213 GLY B N 1
ATOM 3695 C CA . GLY B 1 213 ? -10.039 2.186 5.297 1 97.25 213 GLY B CA 1
ATOM 3696 C C . GLY B 1 213 ? -9.68 2.045 6.766 1 97.25 213 GLY B C 1
ATOM 3697 O O . GLY B 1 213 ? -8.648 1.456 7.098 1 97.25 213 GLY B O 1
ATOM 3698 N N . TYR B 1 214 ? -10.586 2.459 7.645 1 98.12 214 TYR B N 1
ATOM 3699 C CA . TYR B 1 214 ? -10.273 2.488 9.07 1 98.12 214 TYR B CA 1
ATOM 3700 C C . TYR B 1 214 ? -10.156 1.077 9.633 1 98.12 214 TYR B C 1
ATOM 3702 O O . TYR B 1 214 ? -10.93 0.191 9.266 1 98.12 214 TYR B O 1
ATOM 3710 N N . ASP B 1 215 ? -9.219 0.932 10.5 1 97.06 215 ASP B N 1
ATOM 3711 C CA . ASP B 1 215 ? -9.188 -0.227 11.391 1 97.06 215 ASP B CA 1
ATOM 3712 C C . ASP B 1 215 ? -10.242 -0.099 12.492 1 97.06 215 ASP B C 1
ATOM 3714 O O . ASP B 1 215 ? -10.18 0.818 13.312 1 97.06 215 ASP B O 1
ATOM 3718 N N . THR B 1 216 ? -11.203 -1.036 12.547 1 97.19 216 THR B N 1
ATOM 3719 C CA . THR B 1 216 ? -12.344 -0.842 13.445 1 97.19 216 THR B CA 1
ATOM 3720 C C . THR B 1 216 ? -12.258 -1.789 14.641 1 97.19 216 THR B C 1
ATOM 3722 O O . THR B 1 216 ? -13.234 -1.944 15.383 1 97.19 216 THR B O 1
ATOM 3725 N N . ARG B 1 217 ? -11.148 -2.428 14.891 1 96.25 217 ARG B N 1
ATOM 3726 C CA . ARG B 1 217 ? -11.008 -3.338 16.016 1 96.25 217 ARG B CA 1
ATOM 3727 C C . ARG B 1 217 ? -11.211 -2.602 17.344 1 96.25 217 ARG B C 1
ATOM 3729 O O . ARG B 1 217 ? -11.773 -3.156 18.297 1 96.25 217 ARG B O 1
ATOM 3736 N N . ASN B 1 218 ? -10.711 -1.412 17.391 1 95.56 218 ASN B N 1
ATOM 3737 C CA . ASN B 1 218 ? -11.031 -0.47 18.453 1 95.56 218 ASN B CA 1
ATOM 3738 C C . ASN B 1 218 ? -12.016 0.598 17.984 1 95.56 218 ASN B C 1
ATOM 3740 O O . ASN B 1 218 ? -11.602 1.674 17.547 1 95.56 218 ASN B O 1
ATOM 3744 N N . ILE B 1 219 ? -13.258 0.326 18.125 1 96.75 219 ILE B N 1
ATOM 3745 C CA . ILE B 1 219 ? -14.297 1.138 17.5 1 96.75 219 ILE B CA 1
ATOM 3746 C C . ILE B 1 219 ? -14.297 2.537 18.125 1 96.75 219 ILE B C 1
ATOM 3748 O O . ILE B 1 219 ? -14.523 3.525 17.422 1 96.75 219 ILE B O 1
ATOM 3752 N N . ASN B 1 220 ? -14.047 2.646 19.375 1 97.38 220 ASN B N 1
ATOM 3753 C CA . ASN B 1 220 ? -13.992 3.963 20 1 97.38 220 ASN B CA 1
ATOM 3754 C C . ASN B 1 220 ? -12.859 4.809 19.438 1 97.38 220 ASN B C 1
ATOM 3756 O O . ASN B 1 220 ? -13.039 6 19.188 1 97.38 220 ASN B O 1
ATOM 3760 N N . GLY B 1 221 ? -11.727 4.18 19.234 1 97.88 221 GLY B N 1
ATOM 3761 C CA . GLY B 1 221 ? -10.617 4.871 18.594 1 97.88 221 GLY B CA 1
ATOM 3762 C C . GLY B 1 221 ? -10.938 5.316 17.172 1 97.88 221 GLY B C 1
ATOM 3763 O O . GLY B 1 221 ? -10.539 6.406 16.766 1 97.88 221 GLY B O 1
ATOM 3764 N N . THR B 1 222 ? -11.672 4.473 16.5 1 98.31 222 THR B N 1
ATOM 3765 C CA . THR B 1 222 ? -12.062 4.793 15.141 1 98.31 222 THR B CA 1
ATOM 3766 C C . THR B 1 222 ? -13 6 15.109 1 98.31 222 THR B C 1
ATOM 3768 O O . THR B 1 222 ? -12.82 6.902 14.289 1 98.31 222 THR B O 1
ATOM 3771 N N . ILE B 1 223 ? -13.922 6.004 16.016 1 98.62 223 ILE B N 1
ATOM 3772 C CA . ILE B 1 223 ? -14.852 7.117 16.109 1 98.62 223 ILE B CA 1
ATOM 3773 C C . ILE B 1 223 ? -14.094 8.406 16.406 1 98.62 223 ILE B C 1
ATOM 3775 O O . ILE B 1 223 ? -14.328 9.438 15.766 1 98.62 223 ILE B O 1
ATOM 3779 N N . ASP B 1 224 ? -13.141 8.336 17.281 1 98.31 224 ASP B N 1
ATOM 3780 C CA . ASP B 1 224 ? -12.328 9.5 17.625 1 98.31 224 ASP B CA 1
ATOM 3781 C C . ASP B 1 224 ? -11.57 10.016 16.406 1 98.31 224 ASP B C 1
ATOM 3783 O O . ASP B 1 224 ? -11.57 11.211 16.125 1 98.31 224 ASP B O 1
ATOM 3787 N N . ALA B 1 225 ? -10.945 9.117 15.727 1 98.62 225 ALA B N 1
ATOM 3788 C CA . ALA B 1 225 ? -10.172 9.484 14.547 1 98.62 225 ALA B CA 1
ATOM 3789 C C . ALA B 1 225 ? -11.062 10.125 13.484 1 98.62 225 ALA B C 1
ATOM 3791 O O . ALA B 1 225 ? -10.703 11.156 12.914 1 98.62 225 ALA B O 1
ATOM 3792 N N . PHE B 1 226 ? -12.203 9.539 13.258 1 98.81 226 PHE B N 1
ATOM 3793 C CA . PHE B 1 226 ? -13.156 10.047 12.281 1 98.81 226 PHE B CA 1
ATOM 3794 C C . PHE B 1 226 ? -13.586 11.461 12.641 1 98.81 226 PHE B C 1
ATOM 3796 O O . PHE B 1 226 ? -13.609 12.344 11.773 1 98.81 226 PHE B O 1
ATOM 3803 N N . LYS B 1 227 ? -13.906 11.625 13.867 1 98.69 227 LYS B N 1
ATOM 3804 C CA . LYS B 1 227 ? -14.445 12.922 14.273 1 98.69 227 LYS B CA 1
ATOM 3805 C C . LYS B 1 227 ? -13.367 14 14.242 1 98.69 227 LYS B C 1
ATOM 3807 O O . LYS B 1 227 ? -13.641 15.156 13.898 1 98.69 227 LYS B O 1
ATOM 3812 N N . ARG B 1 228 ? -12.156 13.656 14.578 1 98.31 228 ARG B N 1
ATOM 3813 C CA . ARG B 1 228 ? -11.055 14.609 14.469 1 98.31 228 ARG B CA 1
ATOM 3814 C C . ARG B 1 228 ? -10.836 15.031 13.023 1 98.31 228 ARG B C 1
ATOM 3816 O O . ARG B 1 228 ? -10.469 16.172 12.75 1 98.31 228 ARG B O 1
ATOM 3823 N N . HIS B 1 229 ? -11.086 14.125 12.125 1 98.75 229 HIS B N 1
ATOM 3824 C CA . HIS B 1 229 ? -10.828 14.359 10.711 1 98.75 229 HIS B CA 1
ATOM 3825 C C . HIS B 1 229 ? -11.992 15.086 10.047 1 98.75 229 HIS B C 1
ATOM 3827 O O . HIS B 1 229 ? -11.797 16.062 9.328 1 98.75 229 HIS B O 1
ATOM 3833 N N . PHE B 1 230 ? -13.219 14.719 10.344 1 98.5 230 PHE B N 1
ATOM 3834 C CA . PHE B 1 230 ? -14.32 15.102 9.461 1 98.5 230 PHE B CA 1
ATOM 3835 C C . PHE B 1 230 ? -15.328 15.969 10.195 1 98.5 230 PHE B C 1
ATOM 3837 O O . PHE B 1 230 ? -16.141 16.656 9.57 1 98.5 230 PHE B O 1
ATOM 3844 N N . ILE B 1 231 ? -15.359 15.914 11.547 1 98 231 ILE B N 1
ATOM 3845 C CA . ILE B 1 231 ? -16.312 16.688 12.336 1 98 231 ILE B CA 1
ATOM 3846 C C . ILE B 1 231 ? -15.602 17.891 12.961 1 98 231 ILE B C 1
ATOM 3848 O O . ILE B 1 231 ? -15.938 19.031 12.68 1 98 231 ILE B O 1
ATOM 3852 N N . GLN B 1 232 ? -14.625 17.625 13.781 1 97.5 232 GLN B N 1
ATOM 3853 C CA . GLN B 1 232 ? -13.656 18.531 14.383 1 97.5 232 GLN B CA 1
ATOM 3854 C C . GLN B 1 232 ? -14.297 19.375 15.477 1 97.5 232 GLN B C 1
ATOM 3856 O O . GLN B 1 232 ? -13.648 19.719 16.469 1 97.5 232 GLN B O 1
ATOM 3861 N N . THR B 1 233 ? -15.602 19.688 15.391 1 96 233 THR B N 1
ATOM 3862 C CA . THR B 1 233 ? -16.234 20.609 16.312 1 96 233 THR B CA 1
ATOM 3863 C C . THR B 1 233 ? -16.812 19.859 17.516 1 96 233 THR B C 1
ATOM 3865 O O . THR B 1 233 ? -17.094 20.469 18.562 1 96 233 THR B O 1
ATOM 3868 N N . ASP B 1 234 ? -17.062 18.594 17.406 1 96.19 234 ASP B N 1
ATOM 3869 C CA . ASP B 1 234 ? -17.547 17.703 18.453 1 96.19 234 ASP B CA 1
ATOM 3870 C C . ASP B 1 234 ? -16.703 16.438 18.531 1 96.19 234 ASP B C 1
ATOM 3872 O O . ASP B 1 234 ? -16.75 15.602 17.625 1 96.19 234 ASP B O 1
ATOM 3876 N N . LEU B 1 235 ? -16.016 16.234 19.641 1 94.88 235 LEU B N 1
ATOM 3877 C CA . LEU B 1 235 ? -15.094 15.117 19.75 1 94.88 235 LEU B CA 1
ATOM 3878 C C . LEU B 1 235 ? -15.562 14.117 20.797 1 94.88 235 LEU B C 1
ATOM 3880 O O . LEU B 1 235 ? -14.773 13.312 21.281 1 94.88 235 LEU B O 1
ATOM 3884 N N . THR B 1 236 ? -16.828 14.18 21.172 1 93.88 236 THR B N 1
ATOM 3885 C CA . THR B 1 236 ? -17.375 13.164 22.062 1 93.88 236 THR B CA 1
ATOM 3886 C C . THR B 1 236 ? -17.297 11.781 21.422 1 93.88 236 THR B C 1
ATOM 3888 O O . THR B 1 236 ? -17.516 11.633 20.219 1 93.88 236 THR B O 1
ATOM 3891 N N . PRO B 1 237 ? -16.922 10.797 22.172 1 89.38 237 PRO B N 1
ATOM 3892 C CA . PRO B 1 237 ? -16.625 9.484 21.609 1 89.38 237 PRO B CA 1
ATOM 3893 C C . PRO B 1 237 ? -17.891 8.719 21.203 1 89.38 237 PRO B C 1
ATOM 3895 O O . PRO B 1 237 ? -17.984 7.516 21.438 1 89.38 237 PRO B O 1
ATOM 3898 N N . GLN B 1 238 ? -19 9.398 20.922 1 95.31 238 GLN B N 1
ATOM 3899 C CA . GLN B 1 238 ? -20.234 8.789 20.453 1 95.31 238 GLN B CA 1
ATOM 3900 C C . GLN B 1 238 ? -20.672 9.398 19.125 1 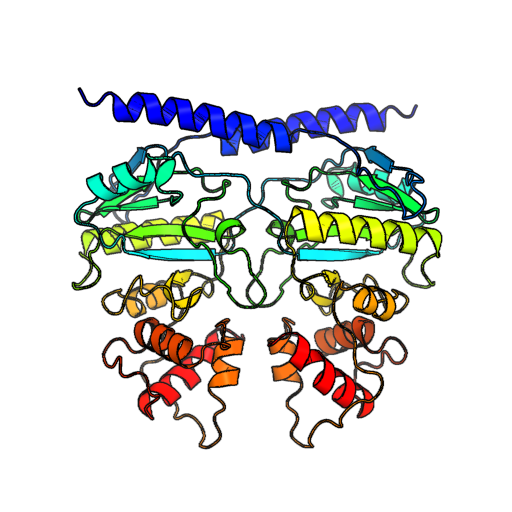95.31 238 GLN B C 1
ATOM 3902 O O . GLN B 1 238 ? -20.547 10.602 18.906 1 95.31 238 GLN B O 1
ATOM 3907 N N . MET B 1 239 ? -21.266 8.531 18.375 1 97.62 239 MET B N 1
ATOM 3908 C CA . MET B 1 239 ? -21.766 9.016 17.094 1 97.62 239 MET B CA 1
ATOM 3909 C C . MET B 1 239 ? -23.094 9.742 17.266 1 97.62 239 MET B C 1
ATOM 3911 O O . MET B 1 239 ? -24.094 9.141 17.672 1 97.62 239 MET B O 1
ATOM 3915 N N . THR B 1 240 ? -23.156 10.977 16.938 1 96.81 240 THR B N 1
ATOM 3916 C CA . THR B 1 240 ? -24.406 11.742 16.891 1 96.81 240 THR B CA 1
ATOM 3917 C C . THR B 1 240 ? -25.078 11.602 15.539 1 96.81 240 THR B C 1
ATOM 3919 O O . THR B 1 240 ? -24.484 11.109 14.586 1 96.81 240 THR B O 1
ATOM 3922 N N . PRO B 1 241 ? -26.344 12.031 15.391 1 96.25 241 PRO B N 1
ATOM 3923 C CA . PRO B 1 241 ? -27 12.008 14.078 1 96.25 241 PRO B CA 1
ATOM 3924 C C . PRO B 1 241 ? -26.234 12.805 13.023 1 96.25 241 PRO B C 1
ATOM 3926 O O . PRO B 1 241 ? -26.141 12.375 11.867 1 96.25 241 PRO B O 1
ATOM 3929 N N . LEU B 1 242 ? -25.703 13.906 13.43 1 95.81 242 LEU B N 1
ATOM 3930 C CA . LEU B 1 242 ? -24.906 14.695 12.5 1 95.81 242 LEU B CA 1
ATOM 3931 C C . LEU B 1 242 ? -23.672 13.906 12.055 1 95.81 242 LEU B C 1
ATOM 3933 O O . LEU B 1 242 ? -23.312 13.914 10.867 1 95.81 242 LEU B O 1
ATOM 3937 N N . ASP B 1 243 ? -23 13.25 13.016 1 97.81 243 ASP B N 1
ATOM 3938 C CA . ASP B 1 243 ? -21.828 12.438 12.688 1 97.81 243 ASP B CA 1
ATOM 3939 C C . ASP B 1 243 ? -22.188 11.367 11.656 1 97.81 243 ASP B C 1
ATOM 3941 O O . ASP B 1 243 ? -21.438 11.148 10.703 1 97.81 243 ASP B O 1
ATOM 3945 N N . LEU B 1 244 ? -23.297 10.711 11.898 1 98.25 244 LEU B N 1
ATOM 3946 C CA . LEU B 1 244 ? -23.75 9.656 11.008 1 98.25 244 LEU B CA 1
ATOM 3947 C C . LEU B 1 244 ? -24.016 10.203 9.609 1 98.25 244 LEU B C 1
ATOM 3949 O O . LEU B 1 244 ? -23.641 9.57 8.609 1 98.25 244 LEU B O 1
ATOM 3953 N N . ASN B 1 245 ? -24.625 11.352 9.516 1 98.06 245 ASN B N 1
ATOM 3954 C CA . ASN B 1 245 ? -24.906 11.969 8.227 1 98.06 245 ASN B CA 1
ATOM 3955 C C . ASN B 1 245 ? -23.609 12.312 7.484 1 98.06 245 ASN B C 1
ATOM 3957 O O . ASN B 1 245 ? -23.5 12.078 6.277 1 98.06 245 ASN B O 1
ATOM 3961 N N . VAL B 1 246 ? -22.656 12.859 8.18 1 98.12 246 VAL B N 1
ATOM 3962 C CA . VAL B 1 246 ? -21.375 13.211 7.574 1 98.12 246 VAL B CA 1
ATOM 3963 C C . VAL B 1 246 ? -20.688 11.953 7.07 1 98.12 246 VAL B C 1
ATOM 3965 O O . VAL B 1 246 ? -20.188 11.914 5.938 1 98.12 246 VAL B O 1
ATOM 3968 N N . LEU B 1 247 ? -20.672 10.906 7.887 1 98.31 247 LEU B N 1
ATOM 3969 C CA . LEU B 1 247 ? -20.047 9.656 7.484 1 98.31 247 LEU B CA 1
ATOM 3970 C C . LEU B 1 247 ? -20.734 9.07 6.254 1 98.31 247 LEU B C 1
ATOM 3972 O O . LEU B 1 247 ? -20.062 8.586 5.336 1 98.31 247 LEU B O 1
ATOM 3976 N N . TYR B 1 248 ? -22.047 9.125 6.254 1 97.75 248 TYR B N 1
ATOM 3977 C CA . TYR B 1 248 ? -22.828 8.609 5.133 1 97.75 248 TYR B CA 1
ATOM 3978 C C . TYR B 1 248 ? -22.484 9.344 3.846 1 97.75 248 TYR B C 1
ATOM 3980 O O . TYR B 1 248 ? -22.469 8.75 2.766 1 97.75 248 TYR B O 1
ATOM 3988 N N . ASN B 1 249 ? -22.156 10.531 3.973 1 96.94 249 ASN B N 1
ATOM 3989 C CA . ASN B 1 249 ? -21.781 11.336 2.818 1 96.94 249 ASN B CA 1
ATOM 3990 C C . ASN B 1 249 ? -20.359 11.062 2.373 1 96.94 249 ASN B C 1
ATOM 3992 O O . ASN B 1 249 ? -20.094 10.844 1.186 1 96.94 249 ASN B O 1
ATOM 3996 N N . VAL B 1 250 ? -19.469 10.945 3.305 1 97.44 250 VAL B N 1
ATOM 3997 C CA . VAL B 1 250 ? -18.047 10.93 2.955 1 97.44 250 VAL B CA 1
ATOM 3998 C C . VAL B 1 250 ? -17.641 9.523 2.525 1 97.44 250 VAL B C 1
ATOM 4000 O O . VAL B 1 250 ? -16.781 9.367 1.652 1 97.44 250 VAL B O 1
ATOM 4003 N N . TYR B 1 251 ? -18.156 8.453 3.168 1 96.75 251 TYR B N 1
ATOM 4004 C CA . TYR B 1 251 ? -17.656 7.113 2.875 1 96.75 251 TYR B CA 1
ATOM 4005 C C . TYR B 1 251 ? -17.922 6.738 1.42 1 96.75 251 TYR B C 1
ATOM 4007 O O . TYR B 1 251 ? -17.156 5.965 0.828 1 96.75 251 TYR B O 1
ATOM 4015 N N . LYS B 1 252 ? -18.906 7.352 0.771 1 93.75 252 LYS B N 1
ATOM 4016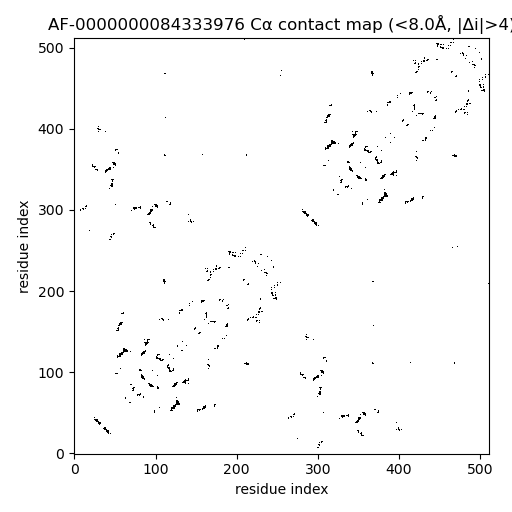 C CA . LYS B 1 252 ? -19.234 7.102 -0.627 1 93.75 252 LYS B CA 1
ATOM 4017 C C . LYS B 1 252 ? -18.172 7.656 -1.562 1 93.75 252 LYS B C 1
ATOM 4019 O O . LYS B 1 252 ? -18.031 7.203 -2.699 1 93.75 252 LYS B O 1
ATOM 4024 N N . LYS B 1 253 ? -17.469 8.609 -1.089 1 94.88 253 LYS B N 1
ATOM 4025 C CA . LYS B 1 253 ? -16.406 9.234 -1.891 1 94.88 253 LYS B CA 1
ATOM 4026 C C . LYS B 1 253 ? -15.18 8.336 -1.964 1 94.88 253 LYS B C 1
ATOM 4028 O O . LYS B 1 253 ? -14.367 8.469 -2.881 1 94.88 253 LYS B O 1
ATOM 4033 N N . TYR B 1 254 ? -14.953 7.473 -0.974 1 93.06 254 TYR B N 1
ATOM 4034 C CA . TYR B 1 254 ? -13.812 6.562 -0.934 1 93.06 254 TYR B CA 1
ATOM 4035 C C . TYR B 1 254 ? -14.086 5.309 -1.753 1 93.06 254 TYR B C 1
ATOM 4037 O O . TYR B 1 254 ? -13.156 4.59 -2.129 1 93.06 254 TYR B O 1
ATOM 4045 N N . SER B 1 255 ? -15.289 4.855 -1.973 1 74.38 255 SER B N 1
ATOM 4046 C CA . SER B 1 255 ? -15.672 3.586 -2.584 1 74.38 255 SER B CA 1
ATOM 4047 C C . SER B 1 255 ? -15.961 3.754 -4.07 1 74.38 255 SER B C 1
ATOM 4049 O O . SER B 1 255 ? -16.469 2.834 -4.719 1 74.38 255 SER B O 1
ATOM 4051 N N . LEU B 1 256 ? -15.656 4.93 -4.555 1 66.31 256 LEU B N 1
ATOM 4052 C CA . LEU B 1 256 ? -15.914 5.148 -5.973 1 66.31 256 LEU B CA 1
ATOM 4053 C C . LEU B 1 256 ? -14.672 4.812 -6.801 1 66.31 256 LEU B C 1
ATOM 4055 O O . LEU B 1 256 ? -13.547 4.961 -6.328 1 66.31 256 LEU B O 1
#

InterPro domains:
  IPR002502 N-acetylmuramoyl-L-alanine amidase domain [PF01510] (52-176)
  IPR002502 N-acetylmuramoyl-L-alanine amidase domain [SM00644] (44-175)
  IPR002502 N-acetylmuramoyl-L-alanine amidase domain [cd06583] (53-177)
  IPR036505 N-acetylmuramoyl-L-alanine amidase/PGRP domain superfamily [G3DSA:3.40.80.10] (37-187)
  IPR036505 N-acetylmuramoyl-L-alanine amidase/PGRP domain superfamily [SSF55846] (51-191)
  IPR051206 N-acetylmuramoyl-L-alanine amidase 2 [PTHR30417] (52-230)

Foldseek 3Di:
DVVLVVVLVVVVVVVVVVVVVVVVDQDWDFDADPVRHTDDTHGDDDDDDDFAAAQAEAEFEQLDDFPVVSVSLQSDVVNQFHFQWEAGLQQDIDGDDDRRDFTRHQPQWWFQPDGCNRNRYGYYYYHDNQPDARHPSRVVSVLVVVVVSCVVRVHAQLRYYYSLQGVFPPDQPPFLNYCLVVSQVSSHHHAFDPDFDFDDPPDDLLVLSNLSGGDCPPVLSSQQSLCRNYVSVDRPSDQDRVNRRRSVRRSVVSND/DVVLVVVLVVVVVVVVVVVVVVVVDQDWDFDADPVRHTDDTHGDDDDDDDFAAAQAEAEFEQLDDFPVVSVVLQSDVVNQFHFQWEAGLQQDIDGDDDRRDFTRHQPQWWFQPDGCNRNRYGYYYYHDNQPDARHPSRVVSVLVVVVVSCVVRVHAQLRYYYSLQGVFPPDQPPFQNYCLVVSQVSSHHHAFDPDFDFDDPPDDLLVLSNLSGGDCPPVLSSQQSLCRNYVSPDRPSDQDRVNRRRSVRRSVVSND

Solvent-accessible surface area (backbone atoms only — not comparable to full-atom values): 26369 Å² total; per-residue (Å²): 128,86,59,67,59,69,53,26,46,54,51,25,53,52,49,51,52,55,51,52,51,59,54,64,44,77,69,39,64,88,47,59,47,96,87,64,49,67,50,59,52,40,54,50,53,33,54,34,67,49,73,32,48,38,53,31,38,34,36,32,41,59,61,44,91,41,53,66,56,50,54,52,47,20,47,32,64,90,63,64,28,22,37,27,31,37,34,21,58,80,20,38,34,36,24,22,43,41,78,55,44,16,34,40,56,56,58,86,28,31,47,58,85,43,63,56,48,26,34,34,28,43,32,35,32,30,52,34,62,65,84,57,71,72,44,67,49,26,51,53,44,46,54,53,50,51,51,50,49,31,64,77,50,66,34,54,40,78,33,42,44,35,42,9,50,30,20,41,70,75,39,68,30,40,29,44,52,47,64,40,59,63,37,20,76,72,53,42,21,74,55,58,62,91,77,66,59,76,49,60,94,83,60,58,62,69,59,41,40,43,52,57,18,40,56,61,90,49,50,58,21,30,48,42,27,48,23,30,62,75,60,41,82,57,76,65,77,61,85,44,75,68,52,44,15,42,48,55,47,35,34,57,67,54,72,104,130,88,59,67,60,68,54,24,44,53,49,26,52,53,51,50,52,55,50,50,51,59,53,64,45,77,68,39,65,87,47,60,49,96,87,65,49,66,49,58,52,40,54,50,53,33,54,33,68,50,73,30,50,41,51,31,38,35,36,32,41,58,61,48,92,41,54,67,57,50,53,53,49,19,46,33,64,91,63,64,29,23,38,27,31,38,33,22,58,80,20,37,34,36,25,22,43,40,79,56,44,16,34,39,56,58,58,85,28,31,46,56,86,43,62,57,49,26,34,34,28,42,31,38,31,30,50,32,64,66,83,57,70,71,44,68,46,26,51,53,43,46,54,52,51,50,51,50,50,30,64,76,49,66,35,52,39,78,33,43,44,34,41,9,50,30,20,42,69,77,39,68,31,41,27,45,52,47,64,42,58,64,36,21,77,71,54,42,21,73,59,58,61,92,79,66,59,75,49,60,96,80,60,58,61,69,60,41,40,43,52,58,18,40,55,61,90,49,52,60,21,32,47,41,25,48,22,30,62,75,60,40,83,56,75,65,76,63,85,45,73,65,52,45,14,42,47,55,48,37,34,57,68,55,71,105

Sequence (512 aa):
MVTTGVNTKKVYETQVDSFLDVAKQMNPAMLTDSAGVAIPSQFIATVNLNLRKPNFVILHYTAQDSLQQTINTFSLVRTQVSAHYVVGKDGKVVHMLNDYLRSWHAGVSKWGSVTDMNSCSIGIEIDNNGNEPFSEPQIKSLLLLLAQLKKNYNIPQANFIGHADIAPGRKPDPGPFFPWKRLAEKGFGYWSDDIVVPAPDNFDYVTAFKLIGYDTRNINGTIDAFKRHFIQTDLTPQMTPLDLNVLYNVYKKYSLMVTTGVNTKKVYETQVDSFLDVAKQMNPAMLTDSAGVAIPSQFIATVNLNLRKPNFVILHYTAQDSLQQTINTFSLVRTQVSAHYVVGKDGKVVHMLNDYLRSWHAGVSKWGSVTDMNSCSIGIEIDNNGNEPFSEPQIKSLLLLLAQLKKNYNIPQANFIGHADIAPGRKPDPGPFFPWKRLAEKGFGYWSDDIVVPAPDNFDYVTAFKLIGYDTRNINGTIDAFKRHFIQTDLTPQMTPLDLNVLYNVYKKYSL

Organism: NCBI:txid1302689